Protein 2CYE (pdb70)

B-factor: mean 17.32, std 10.11, range [1.35, 70.98]

Secondary structure (DSSP, 8-state):
---SEEEEEEPPGGGB-TTSBB-HHHHHH--HHHHHHHTT--GGGGGGEEE---EEE-S--BTT-EEEEEE----B-SSEE--EEEEETTEEEEEE---EEEEETTEE-PPPHHHHHHHHHHHT--/---SEEEEE---GGGB-TTSBB-HHHHHH--HHHHHHHT---GGGGGGEEE---EEE-S--BTT--EEEEE----B-SSEE--EEEEETTEEEEEE---EEEEETTEE-PPPHHHHHHHHHHH---/---SEEEEEE--GGGB-TTSBB-HHHHHH--HHHHHHHHHH-S-TTTGGGEEE---EEE-S--BTT-EEEEEE----B-SSEE--EEEEETTEEEEEE---EEEEETTEE-PPPHHHHHHHHHHHTS--/--SEEEEEPPPGGGB-TTSBB-HHHHHH--HHHHHHHTTTSS-GGGGGGEEE---EEE-S--BTT--EEEEE----B-SSEE--EEEEETTEEEEEE---EEEEETTEE-PPPHHHHHHH--

Organism: Thermus thermophilus (strain ATCC 27634 / DSM 579 / HB8) (NCBI:txid300852)

Nearest PDB structures (foldseek):
  2cye-assembly3_C  TM=1.001E+00  e=1.807E-23  Thermus thermophilus HB8
  2cye-assembly3_B  TM=9.986E-01  e=3.226E-23  Thermus thermophilus HB8
  2eis-assembly1_A  TM=8.090E-01  e=5.909E-07  Thermus thermophilus HB8
  3bjk-assembly1_F  TM=7.111E-01  e=1.583E-06  Haemophilus influenzae Rd KW20
  3bjk-assembly1_D  TM=7.329E-01  e=5.347E-06  Haemophilus influenzae Rd KW20

Radius of gyration: 23.09 Å; Cα contacts (8 Å, |Δi|>4): 1111; chains: 4; bounding box: 57×59×60 Å

CATH classification: 3.10.129.10

Sequence (503 aa):
EGFPVRVRVDVRFRDLDPLGHVNNAVFLSYELARIRYFQRIDWLEEGHFVVAREVDYLRPILLGDEVFVGVRTVGLGRSSLREHLVTANGESAAKGLGVLVWLEGGRPAPLPEAIRERIRALEGRPEGFPVRVRVDVRFRDLDPLGHVNNAVFLSYELARIRYFQRIDWLEEGHFVVAREVDYLRPILLGDEVFVGVRTVGLGRSSLREHLVTANGESAAKGLGVLVWLEGGRPAPLPEAIRERIRALEGRPEGFPVRVRVDVRFRDLDPLGHVNNAVFLSYELARIRYFQRISPDWLEEGHFVVAREVDYLRPILLGDEVFVGVRTVGLGRSSLREHLVTANGESAAKGLGVLVWLEGGRPAPLPEAIRERIRALEGRPLGFPVRVRVDVRFRDLDPLGHVNNAVFLSYELARIRYFQRISPDWLEEGHFVVAREVDYLRPILLGDEVFVGVRTVGLGRSSLREHLVTANGESAAKGLGVLVWLEGGRPAPLPEAIRERIRA

Solvent-accessible surface area: 21229 Å² total

Foldseek 3Di:
DLFLWKDWDADDPVQDDVVFFGDPVVVVVNVVRQLVVLVQLVSVCVVQKDWPDDKDFAATHGHPWTKMKGDAWDDADFQKTWWMFIATNNHTGMIDIIIIGHDDPRHGGGDDVSSVVSRCVSSVHD/DQFLWKDKDADDPVQDDVVFFGDPVVVVVNVVRQLVVCVLDVSVCVVQKDWPFDKDFDATAGHPWTKMKGDAWDDADFQKTWWMFIATNRHTGMIDITIIGHDDPNHGGGDDPVRVVSRCVSNVDD/DQFLWKDKDADDPVQDDVVFFGDPVVVVVNCPRQLVVLVQQDPVSVCVVQKDWPFDKDFDATAGHVWTKMKGDAWDAFDFQWTWWIFIATNRHTGMIDMIIIGHDDPRDGGGDDPSSVVSRCVSNVDDD/DFPWKDWDADDPVQDDVVFFGDPVVVVVLLVRQLVVLVQQAPDSVCVRQKDWPFDKDFAATAGHPWTKMKGDAWDDDDFQKTWWIFIATNRHTGMIDITIIGHDDPRHGHGDDPRSVVRSPD

InterPro domains:
  IPR029069 HotDog domain superfamily [SSF54637] (1-129)
  IPR050563 4-hydroxybenzoyl-CoA thioesterase [PTHR31793] (7-126)

Structure (mmCIF, N/CA/C/O backbone):
data_2CYE
#
_entry.id   2CYE
#
_cell.length_a   89.530
_cell.length_b   55.817
_cell.length_c   110.147
_cell.angle_alpha   90.00
_cell.angle_beta   102.42
_cell.angle_gamma   90.00
#
_symmetry.space_group_name_H-M   'C 1 2 1'
#
loop_
_entity.id
_entity.type
_entity.pdbx_description
1 polymer 'Putative thioesterase'
2 non-polymer 'ZINC ION'
3 non-polymer 'COENZYME A'
4 water water
#
loop_
_atom_site.group_PDB
_atom_site.id
_atom_site.type_symbol
_atom_site.label_atom_id
_atom_site.label_alt_id
_atom_site.label_comp_id
_atom_site.label_asym_id
_atom_site.label_entity_id
_atom_site.label_seq_id
_atom_site.pdbx_PDB_ins_code
_atom_site.Cartn_x
_atom_site.Cartn_y
_atom_site.Cartn_z
_atom_site.occupancy
_atom_site.B_iso_or_equiv
_atom_site.auth_seq_id
_atom_site.auth_comp_id
_atom_site.auth_asym_id
_atom_site.auth_atom_id
_atom_site.pdbx_PDB_model_num
ATOM 9 N N . GLU A 1 2 ? 35.749 30.552 48.521 1.00 16.04 2 GLU A N 1
ATOM 10 C CA . GLU A 1 2 ? 35.526 29.681 49.675 1.00 20.06 2 GLU A CA 1
ATOM 11 C C . GLU A 1 2 ? 34.057 29.496 50.023 1.00 10.27 2 GLU A C 1
ATOM 12 O O . GLU A 1 2 ? 33.287 30.456 50.037 1.00 12.70 2 GLU A O 1
ATOM 18 N N . GLY A 1 3 ? 33.685 28.245 50.286 1.00 19.07 3 GLY A N 1
ATOM 19 C CA . GLY A 1 3 ? 32.314 27.924 50.644 1.00 16.40 3 GLY A CA 1
ATOM 20 C C . GLY A 1 3 ? 31.399 27.633 49.470 1.00 16.20 3 GLY A C 1
ATOM 21 O O . GLY A 1 3 ? 30.261 27.202 49.668 1.00 19.10 3 GLY A O 1
ATOM 22 N N . PHE A 1 4 ? 31.893 27.868 48.254 1.00 12.78 4 PHE A N 1
ATOM 23 C CA . PHE A 1 4 ? 31.123 27.647 47.034 1.00 11.96 4 PHE A CA 1
ATOM 24 C C . PHE A 1 4 ? 31.834 26.660 46.116 1.00 15.23 4 PHE A C 1
ATOM 25 O O . PHE A 1 4 ? 32.986 26.873 45.728 1.00 18.64 4 PHE A O 1
ATOM 33 N N . PRO A 1 5 ? 31.150 25.566 45.750 1.00 16.02 5 PRO A N 1
ATOM 34 C CA . PRO A 1 5 ? 31.739 24.544 44.879 1.00 15.01 5 PRO A CA 1
ATOM 35 C C . PRO A 1 5 ? 31.948 24.956 43.428 1.00 16.31 5 PRO A C 1
ATOM 36 O O . PRO A 1 5 ? 32.810 24.407 42.741 1.00 12.67 5 PRO A O 1
ATOM 40 N N . VAL A 1 6 ? 31.165 25.924 42.966 1.00 11.93 6 VAL A N 1
ATOM 41 C CA . VAL A 1 6 ? 31.274 26.407 41.591 1.00 15.87 6 VAL A CA 1
ATOM 42 C C . VAL A 1 6 ? 31.339 27.929 41.573 1.00 13.69 6 VAL A C 1
ATOM 43 O O . VAL A 1 6 ? 30.573 28.586 42.279 1.00 11.69 6 VAL A O 1
ATOM 47 N N . ARG A 1 7 ? 32.247 28.478 40.766 1.00 13.15 7 ARG A N 1
ATOM 48 C CA . ARG A 1 7 ? 32.377 29.926 40.638 1.00 15.16 7 ARG A CA 1
ATOM 49 C C . ARG A 1 7 ? 32.785 30.298 39.211 1.00 15.46 7 ARG A C 1
ATOM 50 O O . ARG A 1 7 ? 33.549 29.579 38.558 1.00 16.10 7 ARG A O 1
ATOM 58 N N . VAL A 1 8 ? 32.263 31.412 38.713 1.00 14.39 8 VAL A N 1
ATOM 59 C CA . VAL A 1 8 ? 32.600 31.842 37.362 1.00 11.73 8 VAL A CA 1
ATOM 60 C C . VAL A 1 8 ? 32.982 33.312 37.316 1.00 13.90 8 VAL A C 1
ATOM 61 O O . VAL A 1 8 ? 32.651 34.083 38.219 1.00 12.39 8 VAL A O 1
ATOM 65 N N . ARG A 1 9 ? 33.706 33.690 36.270 1.00 10.90 9 ARG A N 1
ATOM 66 C CA . ARG A 1 9 ? 34.090 35.083 36.099 1.00 14.35 9 ARG A CA 1
ATOM 67 C C . ARG A 1 9 ? 33.126 35.724 35.107 1.00 16.51 9 ARG A C 1
ATOM 68 O O . ARG A 1 9 ? 32.619 35.069 34.195 1.00 15.04 9 ARG A O 1
ATOM 76 N N . VAL A 1 10 ? 32.862 37.005 35.297 1.00 14.01 10 VAL A N 1
ATOM 77 C CA . VAL A 1 10 ? 31.987 37.727 34.393 1.00 15.10 10 VAL A CA 1
ATOM 78 C C . VAL A 1 10 ? 32.635 39.074 34.111 1.00 9.65 10 VAL A C 1
ATOM 79 O O . VAL A 1 10 ? 33.231 39.694 34.997 1.00 16.83 10 VAL A O 1
ATOM 83 N N . ASP A 1 11 ? 32.556 39.501 32.862 1.00 11.78 11 ASP A N 1
ATOM 84 C CA . ASP A 1 11 ? 33.122 40.783 32.473 1.00 13.22 11 ASP A CA 1
ATOM 85 C C . ASP A 1 11 ? 31.976 41.780 32.381 1.00 18.22 11 ASP A C 1
ATOM 86 O O . ASP A 1 11 ? 30.986 41.527 31.698 1.00 16.97 11 ASP A O 1
ATOM 91 N N . VAL A 1 12 ? 32.099 42.906 33.082 1.00 12.17 12 VAL A N 1
ATOM 92 C CA . VAL A 1 12 ? 31.043 43.914 33.073 1.00 15.37 12 VAL A CA 1
ATOM 93 C C . VAL A 1 12 ? 30.976 44.588 31.704 1.00 14.36 12 VAL A C 1
ATOM 94 O O . VAL A 1 12 ? 31.987 45.077 31.204 1.00 11.45 12 VAL A O 1
ATOM 98 N N . ARG A 1 13 ? 29.787 44.626 31.106 1.00 5.41 13 ARG A N 1
ATOM 99 C CA . ARG A 1 13 ? 29.627 45.240 29.790 1.00 4.48 13 ARG A CA 1
ATOM 100 C C . ARG A 1 13 ? 29.009 46.626 29.917 1.00 9.43 13 ARG A C 1
ATOM 101 O O . ARG A 1 13 ? 28.287 46.912 30.873 1.00 7.84 13 ARG A O 1
ATOM 109 N N . PHE A 1 14 ? 29.302 47.492 28.958 1.00 7.25 14 PHE A N 1
ATOM 110 C CA . PHE A 1 14 ? 28.720 48.826 28.967 1.00 9.42 14 PHE A CA 1
ATOM 111 C C . PHE A 1 14 ? 27.204 48.628 28.953 1.00 7.58 14 PHE A C 1
ATOM 112 O O . PHE A 1 14 ? 26.458 49.357 29.604 1.00 11.01 14 PHE A O 1
ATOM 120 N N . ARG A 1 15 ? 26.764 47.620 28.199 1.00 7.03 15 ARG A N 1
ATOM 121 C CA . ARG A 1 15 ? 25.334 47.326 28.050 1.00 7.54 15 ARG A CA 1
ATOM 122 C C . ARG A 1 15 ? 24.659 46.940 29.358 1.00 6.84 15 ARG A C 1
ATOM 123 O O . ARG A 1 15 ? 23.438 47.031 29.475 1.00 8.68 15 ARG A O 1
ATOM 131 N N . ASP A 1 16 ? 25.446 46.505 30.338 1.00 6.48 16 ASP A N 1
ATOM 132 C CA . ASP A 1 16 ? 24.889 46.109 31.629 1.00 9.71 16 ASP A CA 1
ATOM 133 C C . ASP A 1 16 ? 24.516 47.297 32.509 1.00 13.64 16 ASP A C 1
ATOM 134 O O . ASP A 1 16 ? 23.774 47.144 33.471 1.00 7.03 16 ASP A O 1
ATOM 139 N N . LEU A 1 17 ? 25.018 48.475 32.168 1.00 9.74 17 LEU A N 1
ATOM 140 C CA . LEU A 1 17 ? 24.836 49.657 33.015 1.00 7.39 17 LEU A CA 1
ATOM 141 C C . LEU A 1 17 ? 23.600 50.536 32.973 1.00 10.88 17 LEU A C 1
ATOM 142 O O . LEU A 1 17 ? 23.017 50.773 31.922 1.00 6.46 17 LEU A O 1
ATOM 147 N N . ASP A 1 18 ? 23.230 51.034 34.154 1.00 5.99 18 ASP A N 1
ATOM 148 C CA . ASP A 1 18 ? 22.127 51.974 34.291 1.00 7.19 18 ASP A CA 1
ATOM 149 C C . ASP A 1 18 ? 22.798 53.292 33.895 1.00 7.44 18 ASP A C 1
ATOM 150 O O . ASP A 1 18 ? 24.024 53.360 33.830 1.00 7.61 18 ASP A O 1
ATOM 155 N N . PRO A 1 19 ? 22.013 54.343 33.606 1.00 6.58 19 PRO A N 1
ATOM 156 C CA . PRO A 1 19 ? 22.581 55.643 33.219 1.00 10.60 19 PRO A CA 1
ATOM 157 C C . PRO A 1 19 ? 23.656 56.215 34.170 1.00 13.70 19 PRO A C 1
ATOM 158 O O . PRO A 1 19 ? 24.598 56.875 33.724 1.00 11.22 19 PRO A O 1
ATOM 162 N N . LEU A 1 20 ? 23.528 55.969 35.474 1.00 7.22 20 LEU A N 1
ATOM 163 C CA . LEU A 1 20 ? 24.511 56.503 36.414 1.00 10.73 20 LEU A CA 1
ATOM 164 C C . LEU A 1 20 ? 25.854 55.770 36.397 1.00 12.41 20 LEU A C 1
ATOM 165 O O . LEU A 1 20 ? 26.786 56.148 37.113 1.00 12.46 20 LEU A O 1
ATOM 170 N N . GLY A 1 21 ? 25.949 54.712 35.593 1.00 7.26 21 GLY A N 1
ATOM 171 C CA . GLY A 1 21 ? 27.206 53.991 35.482 1.00 10.33 21 GLY A CA 1
ATOM 172 C C . GLY A 1 21 ? 27.465 52.793 36.382 1.00 12.73 21 GLY A C 1
ATOM 173 O O . GLY A 1 21 ? 28.620 52.455 36.645 1.00 12.40 21 GLY A O 1
ATOM 174 N N . HIS A 1 22 ? 26.406 52.164 36.873 1.00 6.06 22 HIS A N 1
ATOM 175 C CA . HIS A 1 22 ? 26.546 50.972 37.704 1.00 9.47 22 HIS A CA 1
ATOM 176 C C . HIS A 1 22 ? 25.651 49.888 37.089 1.00 10.53 22 HIS A C 1
ATOM 177 O O . HIS A 1 22 ? 24.713 50.197 36.347 1.00 5.91 22 HIS A O 1
ATOM 184 N N . VAL A 1 23 ? 25.934 48.627 37.394 1.00 4.92 23 VAL A N 1
ATOM 185 C CA . VAL A 1 23 ? 25.171 47.521 36.822 1.00 7.26 23 VAL A CA 1
ATOM 186 C C . VAL A 1 23 ? 23.692 47.518 37.198 1.00 8.27 23 VAL A C 1
ATOM 187 O O . VAL A 1 23 ? 23.331 47.716 38.359 1.00 6.66 23 VAL A O 1
ATOM 191 N N . ASN A 1 24 ? 22.848 47.292 36.191 1.00 6.62 24 ASN A N 1
ATOM 192 C CA . ASN A 1 24 ? 21.399 47.262 36.356 1.00 9.57 24 ASN A CA 1
ATOM 193 C C . ASN A 1 24 ? 20.949 46.074 37.222 1.00 5.69 24 ASN A C 1
ATOM 194 O O . ASN A 1 24 ? 21.493 44.980 37.112 1.00 6.74 24 ASN A O 1
ATOM 199 N N . ASN A 1 25 ? 19.939 46.298 38.057 1.00 4.54 25 ASN A N 1
ATOM 200 C CA . ASN A 1 25 ? 19.438 45.268 38.968 1.00 7.94 25 ASN A CA 1
ATOM 201 C C . ASN A 1 25 ? 19.107 43.908 38.349 1.00 10.06 25 ASN A C 1
ATOM 202 O O . ASN A 1 25 ? 19.364 42.870 38.955 1.00 3.16 25 ASN A O 1
ATOM 207 N N . ALA A 1 26 ? 18.542 43.899 37.147 1.00 5.91 26 ALA A N 1
ATOM 208 C CA . ALA A 1 26 ? 18.180 42.629 36.520 1.00 8.72 26 ALA A CA 1
ATOM 209 C C . ALA A 1 26 ? 19.407 41.884 36.005 1.00 5.30 26 ALA A C 1
ATOM 210 O O . ALA A 1 26 ? 19.460 40.649 36.025 1.00 4.04 26 ALA A O 1
ATOM 212 N N . VAL A 1 27 ? 20.404 42.636 35.556 1.00 3.18 27 VAL A N 1
ATOM 213 C CA . VAL A 1 27 ? 21.600 42.010 35.027 1.00 5.90 27 VAL A CA 1
ATOM 214 C C . VAL A 1 27 ? 22.316 41.184 36.101 1.00 8.91 27 VAL A C 1
ATOM 215 O O . VAL A 1 27 ? 22.999 40.222 35.777 1.00 4.55 27 VAL A O 1
ATOM 219 N N . PHE A 1 28 ? 22.172 41.561 37.372 1.00 7.67 28 PHE A N 1
ATOM 220 C CA . PHE A 1 28 ? 22.790 40.784 38.448 1.00 8.02 28 PHE A CA 1
ATOM 221 C C . PHE A 1 28 ? 22.282 39.340 38.408 1.00 9.59 28 PHE A C 1
ATOM 222 O O . PHE A 1 28 ? 23.029 38.397 38.688 1.00 10.16 28 PHE A O 1
ATOM 230 N N . LEU A 1 29 ? 21.001 39.166 38.088 1.00 4.34 29 LEU A N 1
ATOM 231 C CA . LEU A 1 29 ? 20.431 37.816 38.029 1.00 6.57 29 LEU A CA 1
ATOM 232 C C . LEU A 1 29 ? 21.041 37.013 36.879 1.00 5.63 29 LEU A C 1
ATOM 233 O O . LEU A 1 29 ? 21.136 35.783 36.948 1.00 11.16 29 LEU A O 1
ATOM 238 N N . SER A 1 30 ? 21.458 37.706 35.825 1.00 6.87 30 SER A N 1
ATOM 239 C CA . SER A 1 30 ? 22.084 37.039 34.691 1.00 7.78 30 SER A CA 1
ATOM 240 C C . SER A 1 30 ? 23.507 36.611 35.074 1.00 7.36 30 SER A C 1
ATOM 241 O O . SER A 1 30 ? 24.011 35.595 34.583 1.00 9.13 30 SER A O 1
ATOM 244 N N . TYR A 1 31 ? 24.152 37.378 35.951 1.00 10.14 31 TYR A N 1
ATOM 245 C CA . TYR A 1 31 ? 25.489 37.018 36.429 1.00 10.44 31 TYR A CA 1
ATOM 246 C C . TYR A 1 31 ? 25.324 35.763 37.288 1.00 14.33 31 TYR A C 1
ATOM 247 O O . TYR A 1 31 ? 26.090 34.806 37.176 1.00 6.48 31 TYR A O 1
ATOM 264 N N . GLU A 1 33 ? 22.983 33.609 37.179 1.00 9.97 33 GLU A N 1
ATOM 265 C CA . GLU A 1 33 ? 22.578 32.516 36.310 1.00 7.75 33 GLU A CA 1
ATOM 266 C C . GLU A 1 33 ? 23.757 31.794 35.660 1.00 13.51 33 GLU A C 1
ATOM 267 O O . GLU A 1 33 ? 23.743 30.566 35.533 1.00 10.32 33 GLU A O 1
ATOM 273 N N . LEU A 1 34 ? 24.783 32.537 35.249 1.00 8.24 34 LEU A N 1
ATOM 274 C CA . LEU A 1 34 ? 25.915 31.890 34.602 1.00 12.78 34 LEU A CA 1
ATOM 275 C C . LEU A 1 34 ? 26.532 30.861 35.544 1.00 14.98 34 LEU A C 1
ATOM 276 O O . LEU A 1 34 ? 26.887 29.751 35.133 1.00 15.09 34 LEU A O 1
ATOM 281 N N . ALA A 1 35 ? 26.641 31.227 36.817 1.00 13.05 35 ALA A N 1
ATOM 282 C CA . ALA A 1 35 ? 27.198 30.326 37.816 1.00 12.63 35 ALA A CA 1
ATOM 283 C C . ALA A 1 35 ? 26.274 29.122 38.030 1.00 14.51 35 ALA A C 1
ATOM 284 O O . ALA A 1 35 ? 26.734 27.973 38.076 1.00 13.15 35 ALA A O 1
ATOM 286 N N . ARG A 1 36 ? 24.973 29.381 38.147 1.00 10.78 36 ARG A N 1
ATOM 287 C CA . ARG A 1 36 ? 24.009 28.306 38.357 1.00 11.30 36 ARG A CA 1
ATOM 288 C C . ARG A 1 36 ? 23.995 27.309 37.199 1.00 12.60 36 ARG A C 1
ATOM 289 O O . ARG A 1 36 ? 23.917 26.102 37.415 1.00 10.72 36 ARG A O 1
ATOM 297 N N . ILE A 1 37 ? 24.058 27.803 35.967 1.00 14.11 37 ILE A N 1
ATOM 298 C CA . ILE A 1 37 ? 24.052 26.912 34.809 1.00 10.95 37 ILE A CA 1
ATOM 299 C C . ILE A 1 37 ? 25.299 26.028 34.801 1.00 15.42 37 ILE A C 1
ATOM 300 O O . ILE A 1 37 ? 25.234 24.849 34.453 1.00 15.49 37 ILE A O 1
ATOM 305 N N . ARG A 1 38 ? 26.431 26.594 35.199 1.00 14.23 38 ARG A N 1
ATOM 306 C CA . ARG A 1 38 ? 27.678 25.839 35.252 1.00 17.34 38 ARG A CA 1
ATOM 307 C C . ARG A 1 38 ? 27.561 24.753 36.321 1.00 21.93 38 ARG A C 1
ATOM 308 O O . ARG A 1 38 ? 28.126 23.664 36.187 1.00 19.88 38 ARG A O 1
ATOM 316 N N . TYR A 1 39 ? 26.821 25.060 37.383 1.00 15.74 39 TYR A N 1
ATOM 317 C CA . TYR A 1 39 ? 26.592 24.122 38.479 1.00 18.82 39 TYR A CA 1
ATOM 318 C C . TYR A 1 39 ? 25.647 23.028 37.976 1.00 20.43 39 TYR A C 1
ATOM 319 O O . TYR A 1 39 ? 25.834 21.850 38.285 1.00 25.67 39 TYR A O 1
ATOM 328 N N . PHE A 1 40 ? 24.637 23.413 37.200 1.00 13.45 40 PHE A N 1
ATOM 329 C CA . PHE A 1 40 ? 23.701 22.429 36.663 1.00 16.28 40 PHE A CA 1
ATOM 330 C C . PHE A 1 40 ? 24.396 21.487 35.676 1.00 20.16 40 PHE A C 1
ATOM 331 O O . PHE A 1 40 ? 24.035 20.312 35.567 1.00 20.00 40 PHE A O 1
ATOM 339 N N . GLN A 1 41 ? 25.391 22.002 34.960 1.00 17.88 41 GLN A N 1
ATOM 340 C CA . GLN A 1 41 ? 26.129 21.191 33.996 1.00 20.37 41 GLN A CA 1
ATOM 341 C C . GLN A 1 41 ? 26.872 20.044 34.676 1.00 25.98 41 GLN A C 1
ATOM 342 O O . GLN A 1 41 ? 27.379 19.141 34.015 1.00 26.51 41 GLN A O 1
ATOM 348 N N . ARG A 1 42 ? 26.927 20.075 35.999 1.00 25.27 42 ARG A N 1
ATOM 349 C CA . ARG A 1 42 ? 27.612 19.029 36.740 1.00 30.12 42 ARG A CA 1
ATOM 350 C C . ARG A 1 42 ? 26.643 18.048 37.389 1.00 31.14 42 ARG A C 1
ATOM 351 O O . ARG A 1 42 ? 27.021 16.925 37.718 1.00 31.79 42 ARG A O 1
ATOM 359 N N . ILE A 1 43 ? 25.386 18.450 37.550 1.00 33.50 43 ILE A N 1
ATOM 360 C CA . ILE A 1 43 ? 24.412 17.560 38.175 1.00 35.38 43 ILE A CA 1
ATOM 361 C C . ILE A 1 43 ? 23.286 17.129 37.236 1.00 38.65 43 ILE A C 1
ATOM 362 O O . ILE A 1 43 ? 23.504 16.355 36.304 1.00 17.32 43 ILE A O 1
ATOM 367 N N . ASP A 1 46 ? 21.400 18.206 30.068 1.00 20.72 46 ASP A N 1
ATOM 368 C CA . ASP A 1 46 ? 20.355 19.096 29.486 1.00 21.02 46 ASP A CA 1
ATOM 369 C C . ASP A 1 46 ? 20.440 20.500 30.087 1.00 16.61 46 ASP A C 1
ATOM 370 O O . ASP A 1 46 ? 19.453 21.039 30.583 1.00 17.58 46 ASP A O 1
ATOM 375 N N . TRP A 1 47 ? 21.624 21.094 30.041 1.00 14.64 47 TRP A N 1
ATOM 376 C CA . TRP A 1 47 ? 21.788 22.427 30.597 1.00 16.97 47 TRP A CA 1
ATOM 377 C C . TRP A 1 47 ? 21.042 23.507 29.803 1.00 15.08 47 TRP A C 1
ATOM 378 O O . TRP A 1 47 ? 20.725 24.569 30.348 1.00 17.97 47 TRP A O 1
ATOM 389 N N . LEU A 1 48 ? 20.750 23.241 28.530 1.00 15.42 48 LEU A N 1
ATOM 390 C CA . LEU A 1 48 ? 20.022 24.215 27.714 1.00 15.38 48 LEU A CA 1
ATOM 391 C C . LEU A 1 48 ? 18.594 24.297 28.222 1.00 18.12 48 LEU A C 1
ATOM 392 O O . LEU A 1 48 ? 17.937 25.335 28.097 1.00 16.68 48 LEU A O 1
ATOM 397 N N . GLU A 1 49 ? 18.115 23.190 28.785 1.00 11.83 49 GLU A N 1
ATOM 398 C CA . GLU A 1 49 ? 16.771 23.138 29.343 1.00 18.47 49 GLU A CA 1
ATOM 399 C C . GLU A 1 49 ? 16.873 23.533 30.819 1.00 16.66 49 GLU A C 1
ATOM 400 O O . GLU A 1 49 ? 15.953 23.282 31.609 1.00 15.41 49 GLU A O 1
ATOM 406 N N . GLU A 1 50 ? 18.005 24.124 31.188 1.00 13.29 50 GLU A N 1
ATOM 407 C CA . GLU A 1 50 ? 18.244 24.538 32.572 1.00 14.14 50 GLU A CA 1
ATOM 408 C C . GLU A 1 50 ? 18.081 23.339 33.510 1.00 14.92 50 GLU A C 1
ATOM 409 O O . GLU A 1 50 ? 17.555 23.472 34.616 1.00 14.71 50 GLU A O 1
ATOM 415 N N . GLY A 1 51 ? 18.532 22.171 33.054 1.00 15.18 51 GLY A N 1
ATOM 416 C CA . GLY A 1 51 ? 18.440 20.960 33.858 1.00 18.70 51 GLY A CA 1
ATOM 417 C C . GLY A 1 51 ? 17.026 20.530 34.213 1.00 14.96 51 GLY A C 1
ATOM 418 O O . GLY A 1 51 ? 16.827 19.707 35.106 1.00 22.75 51 GLY A O 1
ATOM 419 N N . HIS A 1 52 ? 16.050 21.080 33.500 1.00 15.04 52 HIS A N 1
ATOM 420 C CA . HIS A 1 52 ? 14.634 20.802 33.709 1.00 15.24 52 HIS A CA 1
ATOM 421 C C . HIS A 1 52 ? 14.105 21.533 34.929 1.00 17.27 52 HIS A C 1
ATOM 422 O O . HIS A 1 52 ? 13.008 21.251 35.417 1.00 15.52 52 HIS A O 1
ATOM 429 N N . PHE A 1 53 ? 14.902 22.479 35.412 1.00 9.05 53 PHE A N 1
ATOM 430 C CA . PHE A 1 53 ? 14.523 23.301 36.549 1.00 6.55 53 PHE A CA 1
ATOM 431 C C . PHE A 1 53 ? 13.987 24.637 36.050 1.00 12.35 53 PHE A C 1
ATOM 432 O O . PHE A 1 53 ? 14.433 25.149 35.019 1.00 11.45 53 PHE A O 1
ATOM 440 N N . VAL A 1 54 ? 13.027 25.200 36.771 1.00 12.08 54 VAL A N 1
ATOM 441 C CA . VAL A 1 54 ? 12.537 26.531 36.430 1.00 5.40 54 VAL A CA 1
ATOM 442 C C . VAL A 1 54 ? 12.709 27.364 37.709 1.00 9.28 54 VAL A C 1
ATOM 443 O O . VAL A 1 54 ? 12.669 26.827 38.830 1.00 5.45 54 VAL A O 1
ATOM 447 N N . VAL A 1 55 ? 12.953 28.659 37.542 1.00 5.55 55 VAL A N 1
ATOM 448 C CA . VAL A 1 55 ? 13.128 29.561 38.677 1.00 8.49 55 VAL A CA 1
ATOM 449 C C . VAL A 1 55 ? 11.756 29.947 39.224 1.00 12.90 55 VAL A C 1
ATOM 450 O O . VAL A 1 55 ? 10.959 30.565 38.516 1.00 12.26 55 VAL A O 1
ATOM 454 N N . ALA A 1 56 ? 11.488 29.585 40.479 1.00 11.37 56 ALA A N 1
ATOM 455 C CA . ALA A 1 56 ? 10.196 29.882 41.111 1.00 7.32 56 ALA A CA 1
ATOM 456 C C . ALA A 1 56 ? 10.251 31.163 41.942 1.00 7.01 56 ALA A C 1
ATOM 457 O O . ALA A 1 56 ? 9.249 31.853 42.119 1.00 8.35 56 ALA A O 1
ATOM 459 N N . ARG A 1 57 ? 11.428 31.462 42.468 1.00 8.48 57 ARG A N 1
ATOM 460 C CA . ARG A 1 57 ? 11.604 32.659 43.272 1.00 12.82 57 ARG A CA 1
ATOM 461 C C . ARG A 1 57 ? 13.072 33.039 43.348 1.00 12.92 57 ARG A C 1
ATOM 462 O O . ARG A 1 57 ? 13.957 32.182 43.387 1.00 13.58 57 ARG A O 1
ATOM 478 N N . GLU A 1 59 ? 15.446 35.969 45.488 1.00 13.69 59 GLU A N 1
ATOM 479 C CA . GLU A 1 59 ? 15.532 37.008 46.511 1.00 12.03 59 GLU A CA 1
ATOM 480 C C . GLU A 1 59 ? 16.932 37.567 46.387 1.00 9.54 59 GLU A C 1
ATOM 481 O O . GLU A 1 59 ? 17.911 36.865 46.636 1.00 13.20 59 GLU A O 1
ATOM 487 N N . VAL A 1 60 ? 17.039 38.829 46.003 1.00 7.31 60 VAL A N 1
ATOM 488 C CA . VAL A 1 60 ? 18.359 39.406 45.830 1.00 7.13 60 VAL A CA 1
ATOM 489 C C . VAL A 1 60 ? 18.583 40.663 46.646 1.00 9.87 60 VAL A C 1
ATOM 490 O O . VAL A 1 60 ? 17.770 41.580 46.614 1.00 7.94 60 VAL A O 1
ATOM 494 N N . ASP A 1 61 ? 19.693 40.672 47.382 1.00 5.84 61 ASP A N 1
ATOM 495 C CA . ASP A 1 61 ? 20.113 41.822 48.174 1.00 12.64 61 ASP A CA 1
ATOM 496 C C . ASP A 1 61 ? 21.289 42.436 47.413 1.00 12.02 61 ASP A C 1
ATOM 497 O O . ASP A 1 61 ? 22.301 41.767 47.163 1.00 10.87 61 ASP A O 1
ATOM 502 N N . TYR A 1 62 ? 21.136 43.701 47.036 1.00 10.01 62 TYR A N 1
ATOM 503 C CA . TYR A 1 62 ? 22.167 44.445 46.315 1.00 7.89 62 TYR A CA 1
ATOM 504 C C . TYR A 1 62 ? 22.950 45.200 47.384 1.00 6.70 62 TYR A C 1
ATOM 505 O O . TYR A 1 62 ? 22.466 46.177 47.957 1.00 9.40 62 TYR A O 1
ATOM 514 N N . LEU A 1 63 ? 24.160 44.717 47.654 1.00 10.57 63 LEU A N 1
ATOM 515 C CA . LEU A 1 63 ? 25.015 45.257 48.705 1.00 9.91 63 LEU A CA 1
ATOM 516 C C . LEU A 1 63 ? 25.942 46.399 48.308 1.00 12.06 63 LEU A C 1
ATOM 517 O O . LEU A 1 63 ? 26.123 47.342 49.076 1.00 9.54 63 LEU A O 1
ATOM 522 N N . ARG A 1 64 ? 26.534 46.304 47.124 1.00 9.94 64 ARG A N 1
ATOM 523 C CA . ARG A 1 64 ? 27.454 47.325 46.629 1.00 13.90 64 ARG A CA 1
ATOM 524 C C . ARG A 1 64 ? 27.272 47.432 45.127 1.00 12.66 64 ARG A C 1
ATOM 525 O O . ARG A 1 64 ? 27.081 46.429 44.449 1.00 9.08 64 ARG A O 1
ATOM 533 N N . PRO A 1 65 ? 27.340 48.651 44.583 1.00 9.55 65 PRO A N 1
ATOM 534 C CA . PRO A 1 65 ? 27.172 48.819 43.136 1.00 11.19 65 PRO A CA 1
ATOM 535 C C . PRO A 1 65 ? 28.348 48.225 42.370 1.00 10.93 65 PRO A C 1
ATOM 536 O O . PRO A 1 65 ? 29.482 48.238 42.854 1.00 10.22 65 PRO A O 1
ATOM 540 N N . ILE A 1 66 ? 28.081 47.709 41.176 1.00 4.87 66 ILE A N 1
ATOM 541 C CA . ILE A 1 66 ? 29.145 47.169 40.333 1.00 6.71 66 ILE A CA 1
ATOM 542 C C . ILE A 1 66 ? 29.398 48.171 39.220 1.00 12.96 66 ILE A C 1
ATOM 543 O O . ILE A 1 66 ? 28.466 48.604 38.527 1.00 9.44 66 ILE A O 1
ATOM 548 N N . LEU A 1 67 ? 30.665 48.528 39.055 1.00 8.10 67 LEU A N 1
ATOM 549 C CA . LEU A 1 67 ? 31.074 49.499 38.053 1.00 11.64 67 LEU A CA 1
ATOM 550 C C . LEU A 1 67 ? 31.792 48.845 36.883 1.00 6.33 67 LEU A C 1
ATOM 551 O O . LEU A 1 67 ? 32.269 47.715 36.985 1.00 7.42 67 LEU A O 1
ATOM 556 N N . LEU A 1 68 ? 31.866 49.563 35.768 1.00 12.36 68 LEU A N 1
ATOM 557 C CA . LEU A 1 68 ? 32.549 49.048 34.588 1.00 14.58 68 LEU A CA 1
ATOM 558 C C . LEU A 1 68 ? 34.003 48.837 34.983 1.00 12.89 68 LEU A C 1
ATOM 559 O O . LEU A 1 68 ? 34.578 49.663 35.682 1.00 15.04 68 LEU A O 1
ATOM 564 N N . GLY A 1 69 ? 34.591 47.729 34.554 1.00 10.85 69 GLY A N 1
ATOM 565 C CA . GLY A 1 69 ? 35.980 47.481 34.885 1.00 19.36 69 GLY A CA 1
ATOM 566 C C . GLY A 1 69 ? 36.213 46.696 36.163 1.00 17.11 69 GLY A C 1
ATOM 567 O O . GLY A 1 69 ? 37.340 46.284 36.434 1.00 16.35 69 GLY A O 1
ATOM 568 N N . ASP A 1 70 ? 35.165 46.491 36.957 1.00 12.92 70 ASP A N 1
ATOM 569 C CA . ASP A 1 70 ? 35.309 45.734 38.199 1.00 14.74 70 ASP A CA 1
ATOM 570 C C . ASP A 1 70 ? 35.613 44.280 37.896 1.00 12.01 70 ASP A C 1
ATOM 571 O O . ASP A 1 70 ? 35.173 43.746 36.869 1.00 15.52 70 ASP A O 1
ATOM 576 N N . GLU A 1 71 ? 36.377 43.644 38.780 1.00 12.94 71 GLU A N 1
ATOM 577 C CA . GLU A 1 71 ? 36.678 42.230 38.621 1.00 13.91 71 GLU A CA 1
ATOM 578 C C . GLU A 1 71 ? 35.548 41.537 39.364 1.00 14.72 71 GLU A C 1
ATOM 579 O O . GLU A 1 71 ? 35.431 41.647 40.590 1.00 13.53 71 GLU A O 1
ATOM 585 N N . VAL A 1 72 ? 34.721 40.830 38.606 1.00 11.73 72 VAL A N 1
ATOM 586 C CA . VAL A 1 72 ? 33.555 40.152 39.138 1.00 11.64 72 VAL A CA 1
ATOM 587 C C . VAL A 1 72 ? 33.628 38.618 39.096 1.00 10.77 72 VAL A C 1
ATOM 588 O O . VAL A 1 72 ? 33.972 38.024 38.071 1.00 9.55 72 VAL A O 1
ATOM 592 N N . PHE A 1 73 ? 33.296 37.995 40.224 1.00 13.96 73 PHE A N 1
ATOM 593 C CA . PHE A 1 73 ? 33.247 36.535 40.341 1.00 9.14 73 PHE A CA 1
ATOM 594 C C . PHE A 1 73 ? 31.890 36.188 40.937 1.00 10.25 73 PHE A C 1
ATOM 595 O O . PHE A 1 73 ? 31.339 36.955 41.727 1.00 13.46 73 PHE A O 1
ATOM 603 N N . VAL A 1 74 ? 31.354 35.036 40.556 1.00 8.81 74 VAL A N 1
ATOM 604 C CA . VAL A 1 74 ? 30.067 34.610 41.072 1.00 10.91 74 VAL A CA 1
ATOM 605 C C . VAL A 1 74 ? 30.135 33.168 41.519 1.00 8.38 74 VAL A C 1
ATOM 606 O O . VAL A 1 74 ? 30.498 32.289 40.744 1.00 7.51 74 VAL A O 1
ATOM 610 N N . GLY A 1 75 ? 29.776 32.932 42.773 1.00 10.03 75 GLY A N 1
ATOM 611 C CA . GLY A 1 75 ? 29.772 31.582 43.292 1.00 12.99 75 GLY A CA 1
ATOM 612 C C . GLY A 1 75 ? 28.342 31.133 43.496 1.00 14.06 75 GLY A C 1
ATOM 613 O O . GLY A 1 75 ? 27.435 31.961 43.632 1.00 13.70 75 GLY A O 1
ATOM 614 N N . VAL A 1 76 ? 28.125 29.822 43.499 1.00 13.15 76 VAL A N 1
ATOM 615 C CA . VAL A 1 76 ? 26.786 29.300 43.713 1.00 10.58 76 VAL A CA 1
ATOM 616 C C . VAL A 1 76 ? 26.860 27.964 44.455 1.00 11.31 76 VAL A C 1
ATOM 617 O O . VAL A 1 76 ? 27.788 27.174 44.235 1.00 9.82 76 VAL A O 1
ATOM 621 N N . ARG A 1 77 ? 25.901 27.741 45.355 1.00 9.15 77 ARG A N 1
ATOM 622 C CA . ARG A 1 77 ? 25.834 26.513 46.142 1.00 14.16 77 ARG A CA 1
ATOM 623 C C . ARG A 1 77 ? 24.391 26.174 46.503 1.00 13.26 77 ARG A C 1
ATOM 624 O O . ARG A 1 77 ? 23.510 27.046 46.507 1.00 10.87 77 ARG A O 1
ATOM 632 N N . THR A 1 78 ? 24.146 24.899 46.791 1.00 13.52 78 THR A N 1
ATOM 633 C CA . THR A 1 78 ? 22.812 24.457 47.185 1.00 13.36 78 THR A CA 1
ATOM 634 C C . THR A 1 78 ? 22.739 24.549 48.709 1.00 16.94 78 THR A C 1
ATOM 635 O O . THR A 1 78 ? 23.607 24.017 49.411 1.00 15.80 78 THR A O 1
ATOM 639 N N . VAL A 1 79 ? 21.721 25.230 49.225 1.00 12.95 79 VAL A N 1
ATOM 640 C CA . VAL A 1 79 ? 21.591 25.379 50.676 1.00 17.52 79 VAL A CA 1
ATOM 641 C C . VAL A 1 79 ? 20.366 24.662 51.235 1.00 19.32 79 VAL A C 1
ATOM 642 O O . VAL A 1 79 ? 20.142 24.629 52.451 1.00 21.70 79 VAL A O 1
ATOM 646 N N . GLY A 1 80 ? 19.575 24.085 50.339 1.00 14.55 80 GLY A N 1
ATOM 647 C CA . GLY A 1 80 ? 18.395 23.359 50.764 1.00 17.76 80 GLY A CA 1
ATOM 648 C C . GLY A 1 80 ? 17.944 22.387 49.689 1.00 18.57 80 GLY A C 1
ATOM 649 O O . GLY A 1 80 ? 18.020 22.683 48.495 1.00 16.00 80 GLY A O 1
ATOM 650 N N . LEU A 1 81 ? 17.480 21.219 50.107 1.00 16.52 81 LEU A N 1
ATOM 651 C CA . LEU A 1 81 ? 16.992 20.230 49.159 1.00 16.96 81 LEU A CA 1
ATOM 652 C C . LEU A 1 81 ? 15.580 19.847 49.605 1.00 14.02 81 LEU A C 1
ATOM 653 O O . LEU A 1 81 ? 15.402 19.252 50.662 1.00 12.20 81 LEU A O 1
ATOM 658 N N . GLY A 1 82 ? 14.577 20.200 48.806 1.00 9.71 82 GLY A N 1
ATOM 659 C CA . GLY A 1 82 ? 13.206 19.892 49.181 1.00 11.06 82 GLY A CA 1
ATOM 660 C C . GLY A 1 82 ? 12.651 18.661 48.492 1.00 13.40 82 GLY A C 1
ATOM 661 O O . GLY A 1 82 ? 13.348 17.660 48.343 1.00 14.36 82 GLY A O 1
ATOM 662 N N . ARG A 1 83 ? 11.388 18.720 48.084 1.00 13.40 83 ARG A N 1
ATOM 663 C CA . ARG A 1 83 ? 10.779 17.590 47.394 1.00 13.65 83 ARG A CA 1
ATOM 664 C C . ARG A 1 83 ? 11.001 17.789 45.893 1.00 13.01 83 ARG A C 1
ATOM 665 O O . ARG A 1 83 ? 11.764 17.049 45.275 1.00 15.67 83 ARG A O 1
ATOM 673 N N . SER A 1 84 ? 10.351 18.801 45.320 1.00 11.77 84 SER A N 1
ATOM 674 C CA . SER A 1 84 ? 10.517 19.112 43.899 1.00 9.89 84 SER A CA 1
ATOM 675 C C . SER A 1 84 ? 11.373 20.374 43.786 1.00 14.34 84 SER A C 1
ATOM 676 O O . SER A 1 84 ? 11.749 20.779 42.681 1.00 14.69 84 SER A O 1
ATOM 679 N N . SER A 1 85 ? 11.682 20.987 44.928 1.00 12.31 85 SER A N 1
ATOM 680 C CA . SER A 1 85 ? 12.473 22.216 44.932 1.00 14.51 85 SER A CA 1
ATOM 681 C C . SER A 1 85 ? 13.917 22.086 45.421 1.00 16.95 85 SER A C 1
ATOM 682 O O . SER A 1 85 ? 14.299 21.124 46.098 1.00 13.45 85 SER A O 1
ATOM 685 N N . LEU A 1 86 ? 14.700 23.096 45.067 1.00 12.26 86 LEU A N 1
ATOM 686 C CA . LEU A 1 86 ? 16.112 23.193 45.400 1.00 14.60 86 LEU A CA 1
ATOM 687 C C . LEU A 1 86 ? 16.348 24.657 45.771 1.00 14.42 86 LEU A C 1
ATOM 688 O O . LEU A 1 86 ? 15.908 25.551 45.051 1.00 13.85 86 LEU A O 1
ATOM 693 N N . ARG A 1 87 ? 17.018 24.905 46.891 1.00 12.16 87 ARG A N 1
ATOM 694 C CA . ARG A 1 87 ? 17.288 26.277 47.313 1.00 13.48 87 ARG A CA 1
ATOM 695 C C . ARG A 1 87 ? 18.777 26.572 47.126 1.00 16.94 87 ARG A C 1
ATOM 696 O O . ARG A 1 87 ? 19.630 25.923 47.735 1.00 16.29 87 ARG A O 1
ATOM 712 N N . GLU A 1 89 ? 22.079 29.449 46.865 1.00 11.41 89 GLU A N 1
ATOM 713 C CA . GLU A 1 89 ? 22.617 30.741 47.250 1.00 12.19 89 GLU A CA 1
ATOM 714 C C . GLU A 1 89 ? 23.659 31.114 46.212 1.00 10.66 89 GLU A C 1
ATOM 715 O O . GLU A 1 89 ? 24.495 30.288 45.843 1.00 13.44 89 GLU A O 1
ATOM 721 N N . HIS A 1 90 ? 23.590 32.349 45.721 1.00 7.47 90 HIS A N 1
ATOM 722 C CA . HIS A 1 90 ? 24.528 32.831 44.723 1.00 8.74 90 HIS A CA 1
ATOM 723 C C . HIS A 1 90 ? 25.205 34.068 45.307 1.00 12.14 90 HIS A C 1
ATOM 724 O O . HIS A 1 90 ? 24.528 34.931 45.855 1.00 8.97 90 HIS A O 1
ATOM 731 N N . LEU A 1 91 ? 26.528 34.156 45.197 1.00 9.18 91 LEU A N 1
ATOM 732 C CA . LEU A 1 91 ? 27.246 35.320 45.712 1.00 11.17 91 LEU A CA 1
ATOM 733 C C . LEU A 1 91 ? 28.050 35.996 44.612 1.00 7.94 91 LEU A C 1
ATOM 734 O O . LEU A 1 91 ? 28.910 35.376 43.982 1.00 8.12 91 LEU A O 1
ATOM 739 N N . VAL A 1 92 ? 27.740 37.263 44.362 1.00 7.99 92 VAL A N 1
ATOM 740 C CA . VAL A 1 92 ? 28.461 38.028 43.357 1.00 9.58 92 VAL A CA 1
ATOM 741 C C . VAL A 1 92 ? 29.416 38.954 44.102 1.00 9.91 92 VAL A C 1
ATOM 742 O O . VAL A 1 92 ? 29.005 39.681 45.007 1.00 12.05 92 VAL A O 1
ATOM 746 N N . THR A 1 93 ? 30.697 38.909 43.753 1.00 9.53 93 THR A N 1
ATOM 747 C CA . THR A 1 93 ? 31.656 39.787 44.402 1.00 9.46 93 THR A CA 1
ATOM 748 C C . THR A 1 93 ? 32.233 40.711 43.341 1.00 8.85 93 THR A C 1
ATOM 749 O O . THR A 1 93 ? 32.313 40.345 42.173 1.00 6.34 93 THR A O 1
ATOM 753 N N . ALA A 1 94 ? 32.604 41.917 43.754 1.00 7.70 94 ALA A N 1
ATOM 754 C CA . ALA A 1 94 ? 33.195 42.902 42.850 1.00 11.93 94 ALA A CA 1
ATOM 755 C C . ALA A 1 94 ? 34.467 43.369 43.531 1.00 13.13 94 ALA A C 1
ATOM 756 O O . ALA A 1 94 ? 34.417 43.921 44.631 1.00 14.69 94 ALA A O 1
ATOM 758 N N . ASN A 1 95 ? 35.602 43.143 42.882 1.00 11.29 95 ASN A N 1
ATOM 759 C CA . ASN A 1 95 ? 36.881 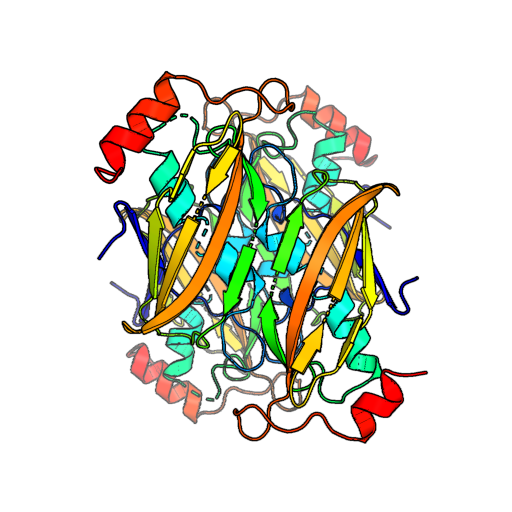43.516 43.453 1.00 16.15 95 ASN A CA 1
ATOM 760 C C . ASN A 1 95 ? 37.058 42.894 44.851 1.00 17.59 95 ASN A C 1
ATOM 761 O O . ASN A 1 95 ? 37.543 43.537 45.780 1.00 18.47 95 ASN A O 1
ATOM 766 N N . GLY A 1 96 ? 36.651 41.638 44.992 1.00 14.68 96 GLY A N 1
ATOM 767 C CA . GLY A 1 96 ? 36.804 40.953 46.265 1.00 16.96 96 GLY A CA 1
ATOM 768 C C . GLY A 1 96 ? 35.746 41.253 47.312 1.00 20.31 96 GLY A C 1
ATOM 769 O O . GLY A 1 96 ? 35.673 40.567 48.327 1.00 18.93 96 GLY A O 1
ATOM 770 N N . GLU A 1 97 ? 34.926 42.270 47.074 1.00 16.15 97 GLU A N 1
ATOM 771 C CA . GLU A 1 97 ? 33.874 42.640 48.020 1.00 19.17 97 GLU A CA 1
ATOM 772 C C . GLU A 1 97 ? 32.552 42.006 47.607 1.00 13.28 97 GLU A C 1
ATOM 773 O O . GLU A 1 97 ? 32.284 41.847 46.421 1.00 13.36 97 GLU A O 1
ATOM 779 N N . SER A 1 98 ? 31.729 41.648 48.585 1.00 16.22 98 SER A N 1
ATOM 780 C CA . SER A 1 98 ? 30.424 41.067 48.289 1.00 14.85 98 SER A CA 1
ATOM 781 C C . SER A 1 98 ? 29.603 42.190 47.672 1.00 13.55 98 SER A C 1
ATOM 782 O O . SER A 1 98 ? 29.542 43.290 48.217 1.00 12.31 98 SER A O 1
ATOM 785 N N . ALA A 1 99 ? 28.977 41.927 46.534 1.00 8.76 99 ALA A N 1
ATOM 786 C CA . ALA A 1 99 ? 28.197 42.960 45.872 1.00 11.62 99 ALA A CA 1
ATOM 787 C C . ALA A 1 99 ? 26.708 42.646 45.876 1.00 11.41 99 ALA A C 1
ATOM 788 O O . ALA A 1 99 ? 25.876 43.545 45.895 1.00 9.98 99 ALA A O 1
ATOM 790 N N . ALA A 1 100 ? 26.375 41.362 45.864 1.00 12.22 100 ALA A N 1
ATOM 791 C CA . ALA A 1 100 ? 24.982 40.952 45.883 1.00 7.01 100 ALA A CA 1
ATOM 792 C C . ALA A 1 100 ? 24.855 39.485 46.285 1.00 14.30 100 ALA A C 1
ATOM 793 O O . ALA A 1 100 ? 25.714 38.649 45.967 1.00 9.72 100 ALA A O 1
ATOM 795 N N . LYS A 1 101 ? 23.776 39.187 46.995 1.00 9.00 101 LYS A N 1
ATOM 796 C CA . LYS A 1 101 ? 23.515 37.836 47.450 1.00 13.54 101 LYS A CA 1
ATOM 797 C C . LYS A 1 101 ? 22.139 37.486 46.927 1.00 11.68 101 LYS A C 1
ATOM 798 O O . LYS A 1 101 ? 21.192 38.254 47.093 1.00 8.34 101 LYS A O 1
ATOM 804 N N . GLY A 1 102 ? 22.031 36.336 46.276 1.00 11.13 102 GLY A N 1
ATOM 805 C CA . GLY A 1 102 ? 20.748 35.931 45.746 1.00 12.19 102 GLY A CA 1
ATOM 806 C C . GLY A 1 102 ? 20.367 34.539 46.211 1.00 15.32 102 GLY A C 1
ATOM 807 O O . GLY A 1 102 ? 21.166 33.601 46.129 1.00 10.58 102 GLY A O 1
ATOM 808 N N . LEU A 1 103 ? 19.150 34.406 46.726 1.00 9.19 103 LEU A N 1
ATOM 809 C CA . LEU A 1 103 ? 18.675 33.103 47.158 1.00 8.50 103 LEU A CA 1
ATOM 810 C C . LEU A 1 103 ? 17.603 32.728 46.151 1.00 14.01 103 LEU A C 1
ATOM 811 O O . LEU A 1 103 ? 16.617 33.448 45.975 1.00 11.04 103 LEU A O 1
ATOM 816 N N . GLY A 1 104 ? 17.810 31.614 45.463 1.00 11.79 104 GLY A N 1
ATOM 817 C CA . GLY A 1 104 ? 16.832 31.204 44.478 1.00 11.40 104 GLY A CA 1
ATOM 818 C C . GLY A 1 104 ? 16.188 29.876 44.777 1.00 10.87 104 GLY A C 1
ATOM 819 O O . GLY A 1 104 ? 16.829 28.974 45.318 1.00 7.31 104 GLY A O 1
ATOM 820 N N . VAL A 1 105 ? 14.902 29.763 44.455 1.00 7.95 105 VAL A N 1
ATOM 821 C CA . VAL A 1 105 ? 14.203 28.501 44.643 1.00 10.96 105 VAL A CA 1
ATOM 822 C C . VAL A 1 105 ? 13.984 27.977 43.232 1.00 11.47 105 VAL A C 1
ATOM 823 O O . VAL A 1 105 ? 13.304 28.615 42.423 1.00 8.40 105 VAL A O 1
ATOM 827 N N . LEU A 1 106 ? 14.597 26.835 42.941 1.00 9.55 106 LEU A N 1
ATOM 828 C CA . LEU A 1 106 ? 14.491 26.186 41.640 1.00 10.90 106 LEU A CA 1
ATOM 829 C C . LEU A 1 106 ? 13.528 25.008 41.767 1.00 14.48 106 LEU A C 1
ATOM 830 O O . LEU A 1 106 ? 13.509 24.313 42.785 1.00 10.79 106 LEU A O 1
ATOM 835 N N . VAL A 1 107 ? 12.728 24.785 40.732 1.00 10.06 107 VAL A N 1
ATOM 836 C CA . VAL A 1 107 ? 11.745 23.714 40.770 1.00 8.21 107 VAL A CA 1
ATOM 837 C C . VAL A 1 107 ? 11.909 22.743 39.604 1.00 13.32 107 VAL A C 1
ATOM 838 O O . VAL A 1 107 ? 11.969 23.152 38.447 1.00 9.17 107 VAL A O 1
ATOM 842 N N . TRP A 1 108 ? 12.010 21.456 39.932 1.00 12.05 108 TRP A N 1
ATOM 843 C CA . TRP A 1 108 ? 12.160 20.402 38.935 1.00 11.11 108 TRP A CA 1
ATOM 844 C C . TRP A 1 108 ? 10.809 20.120 38.293 1.00 7.74 108 TRP A C 1
ATOM 845 O O . TRP A 1 108 ? 9.817 19.893 38.993 1.00 12.57 108 TRP A O 1
ATOM 856 N N . LEU A 1 109 ? 10.772 20.134 36.963 1.00 11.77 109 LEU A N 1
ATOM 857 C CA . LEU A 1 109 ? 9.535 19.880 36.223 1.00 12.18 109 LEU A CA 1
ATOM 858 C C . LEU A 1 109 ? 9.596 18.629 35.356 1.00 17.14 109 LEU A C 1
ATOM 859 O O . LEU A 1 109 ? 10.631 18.307 34.772 1.00 11.55 109 LEU A O 1
ATOM 864 N N . GLU A 1 110 ? 8.467 17.937 35.286 1.00 15.40 110 GLU A N 1
ATOM 865 C CA . GLU A 1 110 ? 8.314 16.747 34.456 1.00 19.86 110 GLU A CA 1
ATOM 866 C C . GLU A 1 110 ? 6.943 16.915 33.825 1.00 20.62 110 GLU A C 1
ATOM 867 O O . GLU A 1 110 ? 5.944 17.012 34.533 1.00 21.96 110 GLU A O 1
ATOM 873 N N . GLY A 1 111 ? 6.899 16.968 32.497 1.00 22.43 111 GLY A N 1
ATOM 874 C CA . GLY A 1 111 ? 5.632 17.152 31.818 1.00 19.72 111 GLY A CA 1
ATOM 875 C C . GLY A 1 111 ? 5.144 18.556 32.111 1.00 26.27 111 GLY A C 1
ATOM 876 O O . GLY A 1 111 ? 3.948 18.851 32.025 1.00 25.84 111 GLY A O 1
ATOM 877 N N . GLY A 1 112 ? 6.080 19.424 32.483 1.00 21.17 112 GLY A N 1
ATOM 878 C CA . GLY A 1 112 ? 5.735 20.803 32.780 1.00 22.41 112 GLY A CA 1
ATOM 879 C C . GLY A 1 112 ? 5.126 21.041 34.147 1.00 21.67 112 GLY A C 1
ATOM 880 O O . GLY A 1 112 ? 4.612 22.129 34.409 1.00 28.22 112 GLY A O 1
ATOM 881 N N . ARG A 1 113 ? 5.175 20.034 35.017 1.00 19.23 113 ARG A N 1
ATOM 882 C CA . ARG A 1 113 ? 4.626 20.150 36.370 1.00 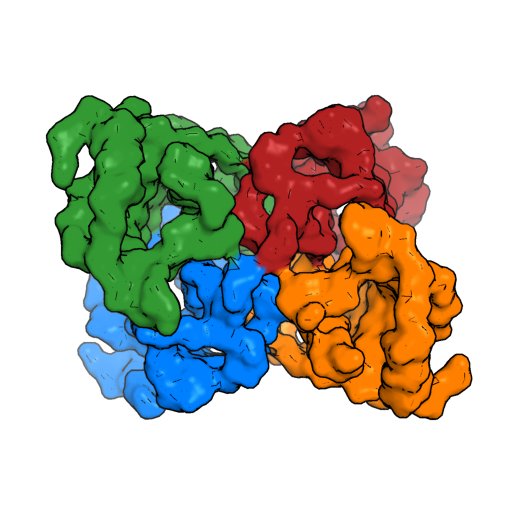15.01 113 ARG A CA 1
ATOM 883 C C . ARG A 1 113 ? 5.691 19.802 37.404 1.00 15.61 113 ARG A C 1
ATOM 884 O O . ARG A 1 113 ? 6.608 19.032 37.123 1.00 13.07 113 ARG A O 1
ATOM 892 N N . PRO A 1 114 ? 5.591 20.378 38.614 1.00 15.10 114 PRO A N 1
ATOM 893 C CA . PRO A 1 114 ? 6.580 20.071 39.650 1.00 13.56 114 PRO A CA 1
ATOM 894 C C . PRO A 1 114 ? 6.574 18.570 39.927 1.00 15.71 114 PRO A C 1
ATOM 895 O O . PRO A 1 114 ? 5.513 17.943 39.956 1.00 15.13 114 PRO A O 1
ATOM 899 N N . ALA A 1 115 ? 7.758 18.004 40.130 1.00 12.01 115 ALA A N 1
ATOM 900 C CA . ALA A 1 115 ? 7.898 16.580 40.418 1.00 14.09 115 ALA A CA 1
ATOM 901 C C . ALA A 1 115 ? 9.107 16.419 41.329 1.00 14.09 115 ALA A C 1
ATOM 902 O O . ALA A 1 115 ? 10.036 17.227 41.282 1.00 12.53 115 ALA A O 1
ATOM 904 N N . PRO A 1 116 ? 9.120 15.367 42.164 1.00 11.32 116 PRO A N 1
ATOM 905 C CA . PRO A 1 116 ? 10.248 15.151 43.071 1.00 14.20 116 PRO A CA 1
ATOM 906 C C . PRO A 1 116 ? 11.576 15.059 42.322 1.00 16.53 116 PRO A C 1
ATOM 907 O O . PRO A 1 116 ? 11.679 14.349 41.326 1.00 14.38 116 PRO A O 1
ATOM 911 N N . LEU A 1 117 ? 12.585 15.794 42.782 1.00 11.64 117 LEU A N 1
ATOM 912 C CA . LEU A 1 117 ? 13.898 15.724 42.143 1.00 17.77 117 LEU A CA 1
ATOM 913 C C . LEU A 1 117 ? 14.342 14.266 42.107 1.00 18.00 117 LEU A C 1
ATOM 914 O O . LEU A 1 117 ? 14.220 13.554 43.101 1.00 20.66 117 LEU A O 1
ATOM 919 N N . PRO A 1 118 ? 14.858 13.801 40.958 1.00 20.34 118 PRO A N 1
ATOM 920 C CA . PRO A 1 118 ? 15.313 12.409 40.858 1.00 21.57 118 PRO A CA 1
ATOM 921 C C . PRO A 1 118 ? 16.477 12.171 41.814 1.00 17.78 118 PRO A C 1
ATOM 922 O O . PRO A 1 118 ? 17.266 13.078 42.076 1.00 12.72 118 PRO A O 1
ATOM 926 N N . GLU A 1 119 ? 16.579 10.954 42.335 1.00 21.20 119 GLU A N 1
ATOM 927 C CA . GLU A 1 119 ? 17.660 10.616 43.249 1.00 17.59 119 GLU A CA 1
ATOM 928 C C . GLU A 1 119 ? 19.022 10.812 42.583 1.00 11.50 119 GLU A C 1
ATOM 929 O O . GLU A 1 119 ? 19.992 11.157 43.248 1.00 14.09 119 GLU A O 1
ATOM 935 N N . ALA A 1 120 ? 19.087 10.590 41.273 1.00 16.13 120 ALA A N 1
ATOM 936 C CA . ALA A 1 120 ? 20.337 10.750 40.527 1.00 19.72 120 ALA A CA 1
ATOM 937 C C . ALA A 1 120 ? 20.881 12.170 40.669 1.00 18.42 120 ALA A C 1
ATOM 938 O O . ALA A 1 120 ? 22.082 12.373 40.833 1.00 18.25 120 ALA A O 1
ATOM 940 N N . ILE A 1 121 ? 19.990 13.153 40.592 1.00 15.76 121 ILE A N 1
ATOM 941 C CA . ILE A 1 121 ? 20.395 14.547 40.725 1.00 15.77 121 ILE A CA 1
ATOM 942 C C . ILE A 1 121 ? 20.751 14.849 42.183 1.00 15.21 121 ILE A C 1
ATOM 943 O O . ILE A 1 121 ? 21.732 15.541 42.452 1.00 17.94 121 ILE A O 1
ATOM 948 N N . ARG A 1 122 ? 19.970 14.312 43.123 1.00 16.65 122 ARG A N 1
ATOM 949 C CA . ARG A 1 122 ? 20.234 14.546 44.544 1.00 14.42 122 ARG A CA 1
ATOM 950 C C . ARG A 1 122 ? 21.626 14.082 44.963 1.00 16.93 122 ARG A C 1
ATOM 951 O O . ARG A 1 122 ? 22.327 14.788 45.685 1.00 12.85 122 ARG A O 1
ATOM 959 N N . GLU A 1 123 ? 22.030 12.893 44.519 1.00 11.75 123 GLU A N 1
ATOM 960 C CA . GLU A 1 123 ? 23.338 12.389 44.907 1.00 15.36 123 GLU A CA 1
ATOM 961 C C . GLU A 1 123 ? 24.472 13.211 44.288 1.00 14.83 123 GLU A C 1
ATOM 962 O O . GLU A 1 123 ? 25.496 13.439 44.926 1.00 16.16 123 GLU A O 1
ATOM 968 N N . ARG A 1 124 ? 24.293 13.677 43.059 1.00 11.93 124 ARG A N 1
ATOM 969 C CA . ARG A 1 124 ? 25.333 14.483 42.433 1.00 13.96 124 ARG A CA 1
ATOM 970 C C . ARG A 1 124 ? 25.482 15.806 43.178 1.00 14.91 124 ARG A C 1
ATOM 971 O O . ARG A 1 124 ? 26.572 16.362 43.271 1.00 15.67 124 ARG A O 1
ATOM 979 N N . ILE A 1 125 ? 24.376 16.313 43.703 1.00 15.47 125 ILE A N 1
ATOM 980 C CA . ILE A 1 125 ? 24.402 17.557 44.459 1.00 16.64 125 ILE A CA 1
ATOM 981 C C . ILE A 1 125 ? 25.088 17.330 45.802 1.00 19.48 125 ILE A C 1
ATOM 982 O O . ILE A 1 125 ? 25.909 18.137 46.229 1.00 19.18 125 ILE A O 1
ATOM 987 N N . ARG A 1 126 ? 24.752 16.233 46.472 1.00 16.96 126 ARG A N 1
ATOM 988 C CA . ARG A 1 126 ? 25.368 15.940 47.764 1.00 18.79 126 ARG A CA 1
ATOM 989 C C . ARG A 1 126 ? 26.871 15.778 47.610 1.00 15.54 126 ARG A C 1
ATOM 990 O O . ARG A 1 126 ? 27.645 16.211 48.464 1.00 18.73 126 ARG A O 1
ATOM 998 N N . ALA A 1 127 ? 27.280 15.150 46.514 1.00 16.79 127 ALA A N 1
ATOM 999 C CA . ALA A 1 127 ? 28.697 14.938 46.252 1.00 23.95 127 ALA A CA 1
ATOM 1000 C C . ALA A 1 127 ? 29.393 16.267 45.967 1.00 22.18 127 ALA A C 1
ATOM 1001 O O . ALA A 1 127 ? 30.491 16.520 46.457 1.00 25.47 127 ALA A O 1
ATOM 1003 N N . LEU A 1 128 ? 28.746 17.112 45.170 1.00 26.78 128 LEU A N 1
ATOM 1004 C CA . LEU A 1 128 ? 29.304 18.414 44.808 1.00 26.75 128 LEU A CA 1
ATOM 1005 C C . LEU A 1 128 ? 29.499 19.284 46.044 1.00 23.35 128 LEU A C 1
ATOM 1006 O O . LEU A 1 128 ? 30.542 19.918 46.215 1.00 24.98 128 LEU A O 1
ATOM 1011 N N . GLU A 1 129 ? 28.483 19.308 46.900 1.00 19.43 129 GLU A N 1
ATOM 1012 C CA . GLU A 1 129 ? 28.511 20.104 48.121 1.00 19.16 129 GLU A CA 1
ATOM 1013 C C . GLU A 1 129 ? 29.322 19.428 49.219 1.00 29.61 129 GLU A C 1
ATOM 1014 O O . GLU A 1 129 ? 29.807 20.087 50.142 1.00 23.34 129 GLU A O 1
ATOM 1020 N N . GLY A 1 130 ? 29.455 18.109 49.120 1.00 30.17 130 GLY A N 1
ATOM 1021 C CA . GLY A 1 130 ? 30.179 17.372 50.136 1.00 33.13 130 GLY A CA 1
ATOM 1022 C C . GLY A 1 130 ? 29.370 17.365 51.423 1.00 34.26 130 GLY A C 1
ATOM 1023 O O . GLY A 1 130 ? 29.923 17.473 52.518 1.00 34.12 130 GLY A O 1
ATOM 1024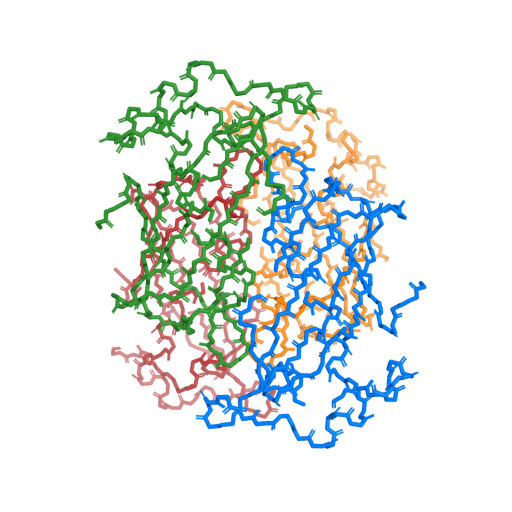 N N . ARG A 1 131 ? 28.052 17.253 51.291 1.00 33.01 131 ARG A N 1
ATOM 1025 C CA . ARG A 1 131 ? 27.169 17.228 52.453 1.00 36.47 131 ARG A CA 1
ATOM 1026 C C . ARG A 1 131 ? 25.932 16.369 52.214 1.00 37.24 131 ARG A C 1
ATOM 1027 O O . ARG A 1 131 ? 25.521 16.158 51.073 1.00 36.13 131 ARG A O 1
ATOM 1035 N N . PRO A 1 132 ? 25.319 15.868 53.298 1.00 38.81 132 PRO A N 1
ATOM 1036 C CA . PRO A 1 132 ? 24.121 15.023 53.234 1.00 39.78 132 PRO A CA 1
ATOM 1037 C C . PRO A 1 132 ? 22.820 15.807 53.062 1.00 41.11 132 PRO A C 1
ATOM 1038 O O . PRO A 1 132 ? 22.454 16.615 53.915 1.00 17.32 132 PRO A O 1
ATOM 1050 N N . GLU B 1 2 ? 46.335 40.895 17.608 1.00 31.97 2 GLU B N 1
ATOM 1051 C CA . GLU B 1 2 ? 47.142 41.404 16.502 1.00 34.91 2 GLU B CA 1
ATOM 1052 C C . GLU B 1 2 ? 46.394 42.367 15.581 1.00 30.77 2 GLU B C 1
ATOM 1053 O O . GLU B 1 2 ? 45.391 42.004 14.971 1.00 30.11 2 GLU B O 1
ATOM 1059 N N . GLY B 1 3 ? 46.892 43.598 15.493 1.00 26.94 3 GLY B N 1
ATOM 1060 C CA . GLY B 1 3 ? 46.275 44.597 14.635 1.00 20.84 3 GLY B CA 1
ATOM 1061 C C . GLY B 1 3 ? 45.328 45.556 15.336 1.00 21.27 3 GLY B C 1
ATOM 1062 O O . GLY B 1 3 ? 44.856 46.521 14.732 1.00 19.38 3 GLY B O 1
ATOM 1063 N N . PHE B 1 4 ? 45.059 45.307 16.613 1.00 19.06 4 PHE B N 1
ATOM 1064 C CA . PHE B 1 4 ? 44.151 46.151 17.380 1.00 15.34 4 PHE B CA 1
ATOM 1065 C C . PHE B 1 4 ? 44.806 46.739 18.630 1.00 16.60 4 PHE B C 1
ATOM 1066 O O . PHE B 1 4 ? 45.373 46.018 19.449 1.00 20.07 4 PHE B O 1
ATOM 1074 N N . PRO B 1 5 ? 44.719 48.068 18.802 1.00 19.73 5 PRO B N 1
ATOM 1075 C CA . PRO B 1 5 ? 45.314 48.728 19.967 1.00 19.14 5 PRO B CA 1
ATOM 1076 C C . PRO B 1 5 ? 44.556 48.456 21.264 1.00 21.30 5 PRO B C 1
ATOM 1077 O O . PRO B 1 5 ? 45.113 48.570 22.351 1.00 16.06 5 PRO B O 1
ATOM 1081 N N . VAL B 1 6 ? 43.281 48.094 21.148 1.00 20.58 6 VAL B N 1
ATOM 1082 C CA . VAL B 1 6 ? 42.469 47.810 22.325 1.00 17.82 6 VAL B CA 1
ATOM 1083 C C . VAL B 1 6 ? 41.733 46.494 22.182 1.00 20.29 6 VAL B C 1
ATOM 1084 O O . VAL B 1 6 ? 41.186 46.193 21.116 1.00 15.58 6 VAL B O 1
ATOM 1088 N N . ARG B 1 7 ? 41.732 45.699 23.249 1.00 16.85 7 ARG B N 1
ATOM 1089 C CA . ARG B 1 7 ? 41.025 44.426 23.225 1.00 20.71 7 ARG B CA 1
ATOM 1090 C C . ARG B 1 7 ? 40.500 44.073 24.606 1.00 21.34 7 ARG B C 1
ATOM 1091 O O . ARG B 1 7 ? 41.072 44.484 25.617 1.00 19.19 7 ARG B O 1
ATOM 1099 N N . VAL B 1 8 ? 39.397 43.330 24.643 1.00 14.02 8 VAL B N 1
ATOM 1100 C CA . VAL B 1 8 ? 38.791 42.934 25.908 1.00 12.60 8 VAL B CA 1
ATOM 1101 C C . VAL B 1 8 ? 38.357 41.475 25.882 1.00 16.77 8 VAL B C 1
ATOM 1102 O O . VAL B 1 8 ? 38.166 40.879 24.820 1.00 14.08 8 VAL B O 1
ATOM 1106 N N . ARG B 1 9 ? 38.230 40.883 27.060 1.00 15.82 9 ARG B N 1
ATOM 1107 C CA . ARG B 1 9 ? 37.782 39.514 27.116 1.00 15.70 9 ARG B CA 1
ATOM 1108 C C . ARG B 1 9 ? 36.317 39.558 27.517 1.00 17.35 9 ARG B C 1
ATOM 1109 O O . ARG B 1 9 ? 35.879 40.444 28.262 1.00 14.28 9 ARG B O 1
ATOM 1117 N N . VAL B 1 10 ? 35.557 38.612 26.986 1.00 16.45 10 VAL B N 1
ATOM 1118 C CA . VAL B 1 10 ? 34.135 38.536 27.244 1.00 11.69 10 VAL B CA 1
ATOM 1119 C C . VAL B 1 10 ? 33.773 37.140 27.718 1.00 11.23 10 VAL B C 1
ATOM 1120 O O . VAL B 1 10 ? 34.310 36.155 27.228 1.00 11.33 10 VAL B O 1
ATOM 1124 N N . ASP B 1 11 ? 32.883 37.060 28.697 1.00 13.12 11 ASP B N 1
ATOM 1125 C CA . ASP B 1 11 ? 32.448 35.761 29.177 1.00 13.24 11 ASP B CA 1
ATOM 1126 C C . ASP B 1 11 ? 31.055 35.555 28.599 1.00 18.88 11 ASP B C 1
ATOM 1127 O O . ASP B 1 11 ? 30.179 36.398 28.768 1.00 20.32 11 ASP B O 1
ATOM 1132 N N . VAL B 1 12 ? 30.866 34.450 27.886 1.00 15.27 12 VAL B N 1
ATOM 1133 C CA . VAL B 1 12 ? 29.566 34.154 27.288 1.00 13.71 12 VAL B CA 1
ATOM 1134 C C . VAL B 1 12 ? 28.582 33.771 28.381 1.00 13.50 12 VAL B C 1
ATOM 1135 O O . VAL B 1 12 ? 28.852 32.884 29.189 1.00 10.35 12 VAL B O 1
ATOM 1139 N N . ARG B 1 13 ? 27.431 34.428 28.404 1.00 8.97 13 ARG B N 1
ATOM 1140 C CA . ARG B 1 13 ? 26.435 34.137 29.426 1.00 9.58 13 ARG B CA 1
ATOM 1141 C C . ARG B 1 13 ? 25.321 33.258 28.878 1.00 11.45 13 ARG B C 1
ATOM 1142 O O . ARG B 1 13 ? 25.089 33.214 27.670 1.00 5.81 13 ARG B O 1
ATOM 1150 N N . PHE B 1 14 ? 24.642 32.547 29.770 1.00 12.07 14 PHE B N 1
ATOM 1151 C CA . PHE B 1 14 ? 23.544 31.695 29.347 1.00 12.47 14 PHE B CA 1
ATOM 1152 C C . PHE B 1 14 ? 22.502 32.605 28.701 1.00 4.90 14 PHE B C 1
ATOM 1153 O O . PHE B 1 14 ? 21.884 32.252 27.696 1.00 7.04 14 PHE B O 1
ATOM 1161 N N . ARG B 1 15 ? 22.340 33.796 29.280 1.00 6.67 15 ARG B N 1
ATOM 1162 C CA . ARG B 1 15 ? 21.383 34.791 28.800 1.00 6.48 15 ARG B CA 1
ATOM 1163 C C . ARG B 1 15 ? 21.699 35.286 27.371 1.00 7.47 15 ARG B C 1
ATOM 1164 O O . ARG B 1 15 ? 20.814 35.799 26.685 1.00 5.63 15 ARG B O 1
ATOM 1172 N N . ASP B 1 16 ? 22.947 35.138 26.922 1.00 8.92 16 ASP B N 1
ATOM 1173 C CA . ASP B 1 16 ? 23.333 35.583 25.573 1.00 9.49 16 ASP B CA 1
ATOM 1174 C C . ASP B 1 16 ? 22.869 34.641 24.455 1.00 10.70 16 ASP B C 1
ATOM 1175 O O . ASP B 1 16 ? 22.926 35.001 23.281 1.00 11.78 16 ASP B O 1
ATOM 1180 N N . LEU B 1 17 ? 22.407 33.448 24.809 1.00 6.12 17 LEU B N 1
ATOM 1181 C CA . LEU B 1 17 ? 22.081 32.449 23.794 1.00 7.78 17 LEU B CA 1
ATOM 1182 C C . LEU B 1 17 ? 20.709 32.346 23.147 1.00 11.03 17 LEU B C 1
ATOM 1183 O O . LEU B 1 17 ? 19.681 32.569 23.778 1.00 7.38 17 LEU B O 1
ATOM 1188 N N . ASP B 1 18 ? 20.714 31.980 21.869 1.00 11.32 18 ASP B N 1
ATOM 1189 C CA . ASP B 1 18 ? 19.472 31.724 21.157 1.00 4.41 18 ASP B CA 1
ATOM 1190 C C . ASP B 1 18 ? 19.122 30.317 21.653 1.00 9.42 18 ASP B C 1
ATOM 1191 O O . ASP B 1 18 ? 19.977 29.620 22.194 1.00 9.92 18 ASP B O 1
ATOM 1196 N N . PRO B 1 19 ? 17.865 29.882 21.478 1.00 11.19 19 PRO B N 1
ATOM 1197 C CA . PRO B 1 19 ? 17.464 28.548 21.936 1.00 10.74 19 PRO B CA 1
ATOM 1198 C C . PRO B 1 19 ? 18.382 27.388 21.518 1.00 13.45 19 PRO B C 1
ATOM 1199 O O . PRO B 1 19 ? 18.575 26.444 22.284 1.00 7.27 19 PRO B O 1
ATOM 1203 N N . LEU B 1 20 ? 18.938 27.452 20.311 1.00 8.84 20 LEU B N 1
ATOM 1204 C CA . LEU B 1 20 ? 19.820 26.386 19.831 1.00 15.51 20 LEU B CA 1
ATOM 1205 C C . LEU B 1 20 ? 21.169 26.328 20.543 1.00 14.87 20 LEU B C 1
ATOM 1206 O O . LEU B 1 20 ? 21.939 25.400 20.329 1.00 13.37 20 LEU B O 1
ATOM 1211 N N . GLY B 1 21 ? 21.465 27.313 21.388 1.00 11.60 21 GLY B N 1
ATOM 1212 C CA . GLY B 1 21 ? 22.728 27.275 22.104 1.00 9.26 21 GLY B CA 1
ATOM 1213 C C . GLY B 1 21 ? 23.903 28.086 21.571 1.00 11.23 21 GLY B C 1
ATOM 1214 O O . GLY B 1 21 ? 25.048 27.845 21.964 1.00 16.98 21 GLY B O 1
ATOM 1215 N N . HIS B 1 22 ? 23.658 29.024 20.663 1.00 5.63 22 HIS B N 1
ATOM 1216 C CA . HIS B 1 22 ? 24.754 29.861 20.184 1.00 9.72 22 HIS B CA 1
ATOM 1217 C C . HIS B 1 22 ? 24.378 31.294 20.527 1.00 10.79 22 HIS B C 1
ATOM 1218 O O . HIS B 1 22 ? 23.209 31.577 20.781 1.00 5.42 22 HIS B O 1
ATOM 1225 N N . VAL B 1 23 ? 25.362 32.189 20.534 1.00 5.28 23 VAL B N 1
ATOM 1226 C CA . VAL B 1 23 ? 25.122 33.588 20.878 1.00 10.78 23 VAL B CA 1
ATOM 1227 C C . VAL B 1 23 ? 24.206 34.305 19.889 1.00 10.63 23 VAL B C 1
ATOM 1228 O O . VAL B 1 23 ? 24.331 34.147 18.674 1.00 7.09 23 VAL B O 1
ATOM 1232 N N . ASN B 1 24 ? 23.274 35.089 20.428 1.00 8.45 24 ASN B N 1
ATOM 1233 C CA . ASN B 1 24 ? 22.309 35.832 19.623 1.00 9.63 24 ASN B CA 1
ATOM 1234 C C . ASN B 1 24 ? 22.964 36.936 18.779 1.00 7.68 24 ASN B C 1
ATOM 1235 O O . ASN B 1 24 ? 23.912 37.586 19.219 1.00 5.01 24 ASN B O 1
ATOM 1240 N N . ASN B 1 25 ? 22.445 37.152 17.571 1.00 3.43 25 ASN B N 1
ATOM 1241 C CA . ASN B 1 25 ? 23.005 38.147 16.656 1.00 7.83 25 ASN B CA 1
ATOM 1242 C C . ASN B 1 25 ? 23.164 39.560 17.245 1.00 9.00 25 ASN B C 1
ATOM 1243 O O . ASN B 1 25 ? 24.155 40.228 16.981 1.00 4.60 25 ASN B O 1
ATOM 1248 N N . ALA B 1 26 ? 22.208 40.022 18.040 1.00 4.80 26 ALA B N 1
ATOM 1249 C CA . ALA B 1 26 ? 22.328 41.362 18.620 1.00 2.97 26 ALA B CA 1
ATOM 1250 C C . ALA B 1 26 ? 23.376 41.413 19.738 1.00 8.33 26 ALA B C 1
ATOM 1251 O O . ALA B 1 26 ? 24.061 42.422 19.912 1.00 6.59 26 ALA B O 1
ATOM 1253 N N . VAL B 1 27 ? 23.511 40.326 20.492 1.00 7.05 27 VAL B N 1
ATOM 1254 C CA . VAL B 1 27 ? 24.477 40.309 21.585 1.00 6.94 27 VAL B CA 1
ATOM 1255 C C . VAL B 1 27 ? 25.914 40.543 21.084 1.00 9.13 27 VAL B C 1
ATOM 1256 O O . VAL B 1 27 ? 26.735 41.141 21.790 1.00 10.04 27 VAL B O 1
ATOM 1260 N N . PHE B 1 28 ? 26.209 40.089 19.868 1.00 8.61 28 PHE B N 1
ATOM 1261 C CA . PHE B 1 28 ? 27.535 40.295 19.277 1.00 10.12 28 PHE B CA 1
ATOM 1262 C C . PHE B 1 28 ? 27.887 41.783 19.294 1.00 8.36 28 PHE B C 1
ATOM 1263 O O . PHE B 1 28 ? 29.041 42.147 19.517 1.00 10.78 28 PHE B O 1
ATOM 1271 N N . LEU B 1 29 ? 26.900 42.644 19.033 1.00 6.80 29 LEU B N 1
ATOM 1272 C CA . LEU B 1 29 ? 27.155 44.088 19.029 1.00 5.82 29 LEU B CA 1
ATOM 1273 C C . LEU B 1 29 ? 27.463 44.622 20.428 1.00 12.03 29 LEU B C 1
ATOM 1274 O O . LEU B 1 29 ? 28.141 45.644 20.579 1.00 11.38 29 LEU B O 1
ATOM 1279 N N . SER B 1 30 ? 26.955 43.939 21.450 1.00 5.29 30 SER B N 1
ATOM 1280 C CA . SER B 1 30 ? 27.239 44.331 22.822 1.00 9.79 30 SER B CA 1
ATOM 1281 C C . SER B 1 30 ? 28.681 43.938 23.157 1.00 7.65 30 SER B C 1
ATOM 1282 O O . SER B 1 30 ? 29.351 44.623 23.926 1.00 6.98 30 SER B O 1
ATOM 1285 N N . TYR B 1 31 ? 29.148 42.830 22.579 1.00 6.72 31 TYR B N 1
ATOM 1286 C CA . TYR B 1 31 ? 30.522 42.380 22.801 1.00 12.24 31 TYR B CA 1
ATOM 1287 C C . TYR B 1 31 ? 31.428 43.422 22.158 1.00 15.35 31 TYR B C 1
ATOM 1288 O O . TYR B 1 31 ? 32.433 43.852 22.736 1.00 5.62 31 TYR B O 1
ATOM 1305 N N . GLU B 1 33 ? 30.776 46.542 21.440 1.00 6.21 33 GLU B N 1
ATOM 1306 C CA . GLU B 1 33 ? 30.681 47.808 22.147 1.00 4.65 33 GLU B CA 1
ATOM 1307 C C . GLU B 1 33 ? 31.588 47.889 23.376 1.00 10.00 33 GLU B C 1
ATOM 1308 O O . GLU B 1 33 ? 32.180 48.937 23.630 1.00 10.23 33 GLU B O 1
ATOM 1314 N N . LEU B 1 34 ? 31.703 46.804 24.141 1.00 8.82 34 LEU B N 1
ATOM 1315 C CA . LEU B 1 34 ? 32.563 46.850 25.323 1.00 13.55 34 LEU B CA 1
ATOM 1316 C C . LEU B 1 34 ? 33.980 47.256 24.905 1.00 13.98 34 LEU B C 1
ATOM 1317 O O . LEU B 1 34 ? 34.628 48.062 25.576 1.00 13.35 34 LEU B O 1
ATOM 1322 N N . ALA B 1 35 ? 34.454 46.707 23.788 1.00 13.75 35 ALA B N 1
ATOM 1323 C CA . ALA B 1 35 ? 35.788 47.041 23.300 1.00 11.31 35 ALA B CA 1
ATOM 1324 C C . ALA B 1 35 ? 35.837 48.517 22.877 1.00 11.63 35 ALA B C 1
ATOM 1325 O O . ALA B 1 35 ? 36.780 49.235 23.209 1.00 11.24 35 ALA B O 1
ATOM 1327 N N . ARG B 1 36 ? 34.812 48.963 22.155 1.00 9.64 36 ARG B N 1
ATOM 1328 C CA . ARG B 1 36 ? 34.736 50.347 21.699 1.00 12.22 36 ARG B CA 1
ATOM 1329 C C . ARG B 1 36 ? 34.700 51.346 22.858 1.00 15.65 36 ARG B C 1
ATOM 1330 O O . ARG B 1 36 ? 35.311 52.420 22.781 1.00 10.82 36 ARG B O 1
ATOM 1338 N N . ILE B 1 37 ? 33.987 51.001 23.928 1.00 11.88 37 ILE B N 1
ATOM 1339 C CA . ILE B 1 37 ? 33.889 51.901 25.080 1.00 11.88 37 ILE B CA 1
ATOM 1340 C C . ILE B 1 37 ? 35.239 51.992 25.793 1.00 15.51 37 ILE B C 1
ATOM 1341 O O . ILE B 1 37 ? 35.620 53.052 26.291 1.00 14.07 37 ILE B O 1
ATOM 1346 N N . ARG B 1 38 ? 35.960 50.878 25.832 1.00 12.04 38 ARG B N 1
ATOM 1347 C CA . ARG B 1 38 ? 37.275 50.854 26.459 1.00 16.22 38 ARG B CA 1
ATOM 1348 C C . ARG B 1 38 ? 38.210 51.698 25.605 1.00 14.18 38 ARG B C 1
ATOM 1349 O O . ARG B 1 38 ? 39.083 52.399 26.120 1.00 14.78 38 ARG B O 1
ATOM 1357 N N . TYR B 1 39 ? 38.013 51.624 24.294 1.00 12.22 39 TYR B N 1
ATOM 1358 C CA . TYR B 1 39 ? 38.816 52.393 23.351 1.00 13.94 39 TYR B CA 1
ATOM 1359 C C . TYR B 1 39 ? 38.517 53.872 23.562 1.00 14.82 39 TYR B C 1
ATOM 1360 O O . TYR B 1 39 ? 39.421 54.708 23.529 1.00 19.98 39 TYR B O 1
ATOM 1369 N N . PHE B 1 40 ? 37.247 54.197 23.794 1.00 12.16 40 PHE B N 1
ATOM 1370 C CA . PHE B 1 40 ? 36.855 55.588 24.026 1.00 14.59 40 PHE B CA 1
ATOM 1371 C C . PHE B 1 40 ? 37.382 56.130 25.359 1.00 17.03 40 PHE B C 1
ATOM 1372 O O . PHE B 1 40 ? 37.708 57.318 25.470 1.00 14.14 40 PHE B O 1
ATOM 1380 N N . GLN B 1 41 ? 37.448 55.274 26.378 1.00 12.92 41 GLN B N 1
ATOM 1381 C CA . GLN B 1 41 ? 37.954 55.709 27.678 1.00 21.15 41 GLN B CA 1
ATOM 1382 C C . GLN B 1 41 ? 39.340 56.305 27.510 1.00 27.07 41 GLN B C 1
ATOM 1383 O O . GLN B 1 41 ? 39.820 57.044 28.369 1.00 29.90 41 GLN B O 1
ATOM 1389 N N . ARG B 1 42 ? 39.983 55.965 26.398 1.00 25.98 42 ARG B N 1
ATOM 1390 C CA . ARG B 1 42 ? 41.284 56.517 26.067 1.00 34.87 42 ARG B CA 1
ATOM 1391 C C . ARG B 1 42 ? 40.882 57.901 25.531 1.00 36.42 42 ARG B C 1
ATOM 1392 O O . ARG B 1 42 ? 41.359 58.360 24.494 1.00 38.30 42 ARG B O 1
ATOM 1400 N N . ILE B 1 43 ? 39.965 58.532 26.263 1.00 42.11 43 ILE B N 1
ATOM 1401 C CA . ILE B 1 43 ? 39.402 59.846 25.954 1.00 40.73 43 ILE B CA 1
ATOM 1402 C C . ILE B 1 43 ? 40.478 60.930 25.942 1.00 41.11 43 ILE B C 1
ATOM 1403 O O . ILE B 1 43 ? 40.515 61.769 25.044 1.00 17.32 43 ILE B O 1
ATOM 1408 N N . ASP B 1 46 ? 32.596 62.149 28.184 1.00 22.43 46 ASP B N 1
ATOM 1409 C CA . ASP B 1 46 ? 33.071 61.007 29.013 1.00 22.34 46 ASP B CA 1
ATOM 1410 C C . ASP B 1 46 ? 32.599 59.721 28.359 1.00 20.43 46 ASP B C 1
ATOM 1411 O O . ASP B 1 46 ? 31.756 59.754 27.457 1.00 15.74 46 ASP B O 1
ATOM 1416 N N . TRP B 1 47 ? 33.125 58.590 28.821 1.00 16.34 47 TRP B N 1
ATOM 1417 C CA . TRP B 1 47 ? 32.726 57.309 28.252 1.00 18.45 47 TRP B CA 1
ATOM 1418 C C . TRP B 1 47 ? 31.254 56.948 28.511 1.00 15.92 47 TRP B C 1
ATOM 1419 O O . TRP B 1 47 ? 30.640 56.232 27.714 1.00 19.62 47 TRP B O 1
ATOM 1430 N N . LEU B 1 48 ? 30.673 57.446 29.599 1.00 13.74 48 LEU B N 1
ATOM 1431 C CA . LEU B 1 48 ? 29.265 57.143 29.880 1.00 18.54 48 LEU B CA 1
ATOM 1432 C C . LEU B 1 48 ? 28.365 57.733 28.805 1.00 21.14 48 LEU B C 1
ATOM 1433 O O . LEU B 1 48 ? 27.262 57.242 28.557 1.00 24.36 48 LEU B O 1
ATOM 1438 N N . GLU B 1 49 ? 28.838 58.799 28.173 1.00 15.05 49 GLU B N 1
ATOM 1439 C CA . GLU B 1 49 ? 28.083 59.445 27.111 1.00 14.93 49 GLU B CA 1
ATOM 1440 C C . GLU B 1 49 ? 28.593 58.913 25.780 1.00 10.67 49 GLU B C 1
ATOM 1441 O O . GLU B 1 49 ? 28.411 59.530 24.729 1.00 14.03 49 GLU B O 1
ATOM 1447 N N . GLU B 1 50 ? 29.250 57.764 25.835 1.00 12.63 50 GLU B N 1
ATOM 1448 C CA . GLU B 1 50 ? 29.807 57.146 24.639 1.00 13.47 50 GLU B CA 1
ATOM 1449 C C . GLU B 1 50 ? 30.764 58.120 23.949 1.00 12.89 50 GLU B C 1
ATOM 1450 O O . GLU B 1 50 ? 30.876 58.144 22.726 1.00 11.01 50 GLU B O 1
ATOM 1456 N N . GLY B 1 51 ? 31.466 58.917 24.751 1.00 14.47 51 GLY B N 1
ATOM 1457 C CA . GLY B 1 51 ? 32.410 59.878 24.201 1.00 16.82 51 GLY B CA 1
ATOM 1458 C C . GLY B 1 51 ? 31.772 60.917 23.290 1.00 14.24 51 GLY B C 1
ATOM 1459 O O . GLY B 1 51 ? 32.459 61.530 22.465 1.00 17.77 51 GLY B O 1
ATOM 1460 N N . HIS B 1 52 ? 30.467 61.122 23.463 1.00 16.10 52 HIS B N 1
ATOM 1461 C CA . HIS B 1 52 ? 29.676 62.065 22.675 1.00 18.01 52 HIS B CA 1
ATOM 1462 C C . HIS B 1 52 ? 29.424 61.544 21.267 1.00 17.80 52 HIS B C 1
ATOM 1463 O O . HIS B 1 52 ? 29.007 62.288 20.392 1.00 16.72 52 HIS B O 1
ATOM 1470 N N . PHE B 1 53 ? 29.679 60.256 21.065 1.00 14.48 53 PHE B N 1
ATOM 1471 C CA . PHE B 1 53 ? 29.468 59.613 19.776 1.00 11.93 53 PHE B CA 1
ATOM 1472 C C . PHE B 1 53 ? 28.187 58.789 19.797 1.00 13.45 53 PHE B C 1
ATOM 1473 O O . PHE B 1 53 ? 27.842 58.210 20.823 1.00 11.88 53 PHE B O 1
ATOM 1481 N N . VAL B 1 54 ? 27.486 58.731 18.671 1.00 14.09 54 VAL B N 1
ATOM 1482 C CA . VAL B 1 54 ? 26.326 57.847 18.576 1.00 8.33 54 VAL B CA 1
ATOM 1483 C C . VAL B 1 54 ? 26.627 56.952 17.373 1.00 9.34 54 VAL B C 1
ATOM 1484 O O . VAL B 1 54 ? 27.375 57.336 16.465 1.00 8.69 54 VAL B O 1
ATOM 1488 N N . VAL B 1 55 ? 26.089 55.740 17.394 1.00 10.61 55 VAL B N 1
ATOM 1489 C CA . VAL B 1 55 ? 26.297 54.790 16.315 1.00 6.57 55 VAL B CA 1
ATOM 1490 C C . VAL B 1 55 ? 25.363 55.137 15.155 1.00 9.21 55 VAL B C 1
ATOM 1491 O O . VAL B 1 55 ? 24.145 55.148 15.315 1.00 5.70 55 VAL B O 1
ATOM 1495 N N . ALA B 1 56 ? 25.935 55.431 13.992 1.00 3.81 56 ALA B N 1
ATOM 1496 C CA . ALA B 1 56 ? 25.129 55.781 12.820 1.00 7.07 56 ALA B CA 1
ATOM 1497 C C . ALA B 1 56 ? 24.922 54.567 11.905 1.00 10.01 56 ALA B C 1
ATOM 1498 O O . ALA B 1 56 ? 23.913 54.460 11.210 1.00 8.41 56 ALA B O 1
ATOM 1500 N N . ARG B 1 57 ? 25.879 53.649 11.910 1.00 10.31 57 ARG B N 1
ATOM 1501 C CA . ARG B 1 57 ? 25.772 52.448 11.084 1.00 12.90 57 ARG B CA 1
ATOM 1502 C C . ARG B 1 57 ? 26.653 51.342 11.642 1.00 13.08 57 ARG B C 1
ATOM 1503 O O . ARG B 1 57 ? 27.734 51.593 12.182 1.00 11.29 57 ARG B O 1
ATOM 1519 N N . GLU B 1 59 ? 27.809 47.317 10.421 1.00 8.96 59 GLU B N 1
ATOM 1520 C CA . GLU B 1 59 ? 27.791 46.268 9.408 1.00 9.27 59 GLU B CA 1
ATOM 1521 C C . GLU B 1 59 ? 28.460 45.086 10.072 1.00 10.27 59 GLU B C 1
ATOM 1522 O O . GLU B 1 59 ? 29.650 45.144 10.375 1.00 8.77 59 GLU B O 1
ATOM 1528 N N . VAL B 1 60 ? 27.713 44.019 10.314 1.00 8.39 60 VAL B N 1
ATOM 1529 C CA . VAL B 1 60 ? 28.300 42.859 10.964 1.00 7.68 60 VAL B CA 1
ATOM 1530 C C . VAL B 1 60 ? 28.204 41.572 10.153 1.00 13.02 60 VAL B C 1
ATOM 1531 O O . VAL B 1 60 ? 27.137 41.219 9.647 1.00 9.18 60 VAL B O 1
ATOM 1535 N N . ASP B 1 61 ? 29.345 40.900 10.014 1.00 9.50 61 ASP B N 1
ATOM 1536 C CA . ASP B 1 61 ? 29.421 39.618 9.327 1.00 9.85 61 ASP B CA 1
ATOM 1537 C C . ASP B 1 61 ? 29.614 38.594 10.444 1.00 11.37 61 ASP B C 1
ATOM 1538 O O . ASP B 1 61 ? 30.562 38.694 11.231 1.00 9.51 61 ASP B O 1
ATOM 1543 N N . TYR B 1 62 ? 28.692 37.643 10.537 1.00 6.01 62 TYR B N 1
ATOM 1544 C CA . TYR B 1 62 ? 28.742 36.586 11.548 1.00 9.88 62 TYR B CA 1
ATOM 1545 C C . TYR B 1 62 ? 29.393 35.402 10.835 1.00 13.03 62 TYR B C 1
ATOM 1546 O O . TYR B 1 62 ? 28.773 34.758 9.988 1.00 9.04 62 TYR B O 1
ATOM 1555 N N . LEU B 1 63 ? 30.654 35.144 11.182 1.00 6.44 63 LEU B N 1
ATOM 1556 C CA . LEU B 1 63 ? 31.460 34.106 10.547 1.00 12.04 63 LEU B CA 1
ATOM 1557 C C . LEU B 1 63 ? 31.379 32.737 11.197 1.00 12.12 63 LEU B C 1
ATOM 1558 O O . LEU B 1 63 ? 31.377 31.715 10.513 1.00 10.08 63 LEU B O 1
ATOM 1563 N N . ARG B 1 64 ? 31.341 32.718 12.522 1.00 11.42 64 ARG B N 1
ATOM 1564 C CA . ARG B 1 64 ? 31.265 31.458 13.246 1.00 12.14 64 ARG B CA 1
ATOM 1565 C C . ARG B 1 64 ? 30.370 31.606 14.456 1.00 13.98 64 ARG B C 1
ATOM 1566 O O . ARG B 1 64 ? 30.366 32.644 15.112 1.00 12.90 64 ARG B O 1
ATOM 1574 N N . PRO B 1 65 ? 29.588 30.567 14.768 1.00 12.46 65 PRO B N 1
ATOM 1575 C CA . PRO B 1 65 ? 28.721 30.689 15.938 1.00 11.04 65 PRO B CA 1
ATOM 1576 C C . PRO B 1 65 ? 29.567 30.658 17.199 1.00 16.33 65 PRO B C 1
ATOM 1577 O O . PRO B 1 65 ? 30.632 30.041 17.223 1.00 14.16 65 PRO B O 1
ATOM 1581 N N . ILE B 1 66 ? 29.109 31.356 18.231 1.00 11.44 66 ILE B N 1
ATOM 1582 C CA . ILE B 1 66 ? 29.817 31.382 19.507 1.00 14.22 66 ILE B CA 1
ATOM 1583 C C . ILE B 1 66 ? 28.996 30.576 20.485 1.00 12.02 66 ILE B C 1
ATOM 1584 O O . ILE B 1 66 ? 27.781 30.764 20.572 1.00 9.60 66 ILE B O 1
ATOM 1589 N N . LEU B 1 67 ? 29.664 29.688 21.217 1.00 12.34 67 LEU B N 1
ATOM 1590 C CA . LEU B 1 67 ? 29.000 28.815 22.184 1.00 7.49 67 LEU B CA 1
ATOM 1591 C C . LEU B 1 67 ? 29.370 29.134 23.626 1.00 8.10 67 LEU B C 1
ATOM 1592 O O . LEU B 1 67 ? 30.393 29.759 23.895 1.00 7.75 67 LEU B O 1
ATOM 1597 N N . LEU B 1 68 ? 28.536 28.681 24.553 1.00 8.27 68 LEU B N 1
ATOM 1598 C CA . LEU B 1 68 ? 28.803 28.892 25.961 1.00 14.85 68 LEU B CA 1
ATOM 1599 C C . LEU B 1 68 ? 30.138 28.207 26.253 1.00 12.17 68 LEU B C 1
ATOM 1600 O O . LEU B 1 68 ? 30.400 27.097 25.774 1.00 14.73 68 LEU B O 1
ATOM 1605 N N . GLY B 1 69 ? 30.993 28.872 27.019 1.00 11.46 69 GLY B N 1
ATOM 1606 C CA . GLY B 1 69 ? 32.279 28.275 27.342 1.00 16.62 69 GLY B CA 1
ATOM 1607 C C . GLY B 1 69 ? 33.418 28.682 26.422 1.00 15.49 69 GLY B C 1
ATOM 1608 O O . GLY B 1 69 ? 34.582 28.451 26.743 1.00 13.61 69 GLY B O 1
ATOM 1609 N N . ASP B 1 70 ? 33.096 29.276 25.274 1.00 13.80 70 ASP B N 1
ATOM 1610 C CA . ASP B 1 70 ? 34.127 29.712 24.333 1.00 15.67 70 ASP B CA 1
ATOM 1611 C C . ASP B 1 70 ? 34.946 30.837 24.936 1.00 14.46 70 ASP B C 1
ATOM 1612 O O . ASP B 1 70 ? 34.409 31.673 25.661 1.00 16.10 70 ASP B O 1
ATOM 1617 N N . GLU B 1 71 ? 36.245 30.851 24.649 1.00 11.77 71 GLU B N 1
ATOM 1618 C CA . GLU B 1 71 ? 37.107 31.928 25.124 1.00 12.78 71 GLU B CA 1
ATOM 1619 C C . GLU B 1 71 ? 36.918 33.041 24.097 1.00 9.03 71 GLU B C 1
ATOM 1620 O O . GLU B 1 71 ? 37.286 32.890 22.927 1.00 15.91 71 GLU B O 1
ATOM 1626 N N . VAL B 1 72 ? 36.346 34.158 24.532 1.00 13.87 72 VAL B N 1
ATOM 1627 C CA . VAL B 1 72 ? 36.071 35.260 23.621 1.00 13.67 72 VAL B CA 1
ATOM 1628 C C . VAL B 1 72 ? 36.868 36.530 23.889 1.00 15.51 72 VAL B C 1
ATOM 1629 O O . VAL B 1 72 ? 37.005 36.978 25.034 1.00 13.58 72 VAL B O 1
ATOM 1633 N N . PHE B 1 73 ? 37.403 37.096 22.813 1.00 9.40 73 PHE B N 1
ATOM 1634 C CA . PHE B 1 73 ? 38.157 38.343 22.886 1.00 13.21 73 PHE B CA 1
ATOM 1635 C C . PHE B 1 73 ? 37.593 39.266 21.815 1.00 10.47 73 PHE B C 1
ATOM 1636 O O . PHE B 1 73 ? 37.099 38.810 20.787 1.00 11.16 73 PHE B O 1
ATOM 1644 N N . VAL B 1 74 ? 37.651 40.566 22.063 1.00 7.21 74 VAL B N 1
ATOM 1645 C CA . VAL B 1 74 ? 37.145 41.527 21.093 1.00 11.88 74 VAL B CA 1
ATOM 1646 C C . VAL B 1 74 ? 38.150 42.650 20.965 1.00 9.03 74 VAL B C 1
ATOM 1647 O O . VAL B 1 74 ? 38.580 43.228 21.964 1.00 13.38 74 VAL B O 1
ATOM 1651 N N . GLY B 1 75 ? 38.551 42.941 19.735 1.00 8.78 75 GLY B N 1
ATOM 1652 C CA . GLY B 1 75 ? 39.497 44.023 19.532 1.00 13.90 75 GLY B CA 1
ATOM 1653 C C . GLY B 1 75 ? 38.828 45.091 18.699 1.00 13.27 75 GLY B C 1
ATOM 1654 O O . GLY B 1 75 ? 37.916 44.785 17.930 1.00 10.18 75 GLY B O 1
ATOM 1655 N N . VAL B 1 76 ? 39.258 46.338 18.849 1.00 9.42 76 VAL B N 1
ATOM 1656 C CA . VAL B 1 76 ? 38.672 47.421 18.071 1.00 9.66 76 VAL B CA 1
ATOM 1657 C C . VAL B 1 76 ? 39.757 48.407 17.652 1.00 13.51 76 VAL B C 1
ATOM 1658 O O . VAL B 1 76 ? 40.793 48.517 18.314 1.00 12.88 76 VAL B O 1
ATOM 1662 N N . ARG B 1 77 ? 39.524 49.093 16.537 1.00 14.62 77 ARG B N 1
ATOM 1663 C CA . ARG B 1 77 ? 40.459 50.081 16.005 1.00 13.47 77 ARG B CA 1
ATOM 1664 C C . ARG B 1 77 ? 39.746 51.011 15.033 1.00 15.56 77 ARG B C 1
ATOM 1665 O O . ARG B 1 77 ? 38.761 50.632 14.394 1.00 12.73 77 ARG B O 1
ATOM 1673 N N . THR B 1 78 ? 40.250 52.235 14.932 1.00 10.66 78 THR B N 1
ATOM 1674 C CA . THR B 1 78 ? 39.690 53.216 14.020 1.00 13.04 78 THR B CA 1
ATOM 1675 C C . THR B 1 78 ? 40.387 53.010 12.681 1.00 18.72 78 THR B C 1
ATOM 1676 O O . THR B 1 78 ? 41.614 52.909 12.633 1.00 21.76 78 THR B O 1
ATOM 1680 N N . VAL B 1 79 ? 39.621 52.934 11.597 1.00 15.66 79 VAL B N 1
ATOM 1681 C CA . VAL B 1 79 ? 40.227 52.744 10.287 1.00 15.94 79 VAL B CA 1
ATOM 1682 C C . VAL B 1 79 ? 40.063 53.957 9.377 1.00 15.53 79 VAL B C 1
ATOM 1683 O O . VAL B 1 79 ? 40.645 54.015 8.304 1.00 17.67 79 VAL B O 1
ATOM 1687 N N . GLY B 1 80 ? 39.282 54.933 9.816 1.00 15.61 80 GLY B N 1
ATOM 1688 C CA . GLY B 1 80 ? 39.090 56.123 9.010 1.00 19.61 80 GLY B CA 1
ATOM 1689 C C . GLY B 1 80 ? 38.537 57.283 9.815 1.00 20.54 80 GLY B C 1
ATOM 1690 O O . GLY B 1 80 ? 37.690 57.090 10.689 1.00 14.90 80 GLY B O 1
ATOM 1691 N N . LEU B 1 81 ? 39.025 58.488 9.523 1.00 16.27 81 LEU B N 1
ATOM 1692 C CA . LEU B 1 81 ? 38.586 59.701 10.198 1.00 21.42 81 LEU B CA 1
ATOM 1693 C C . LEU B 1 81 ? 37.765 60.563 9.240 1.00 26.91 81 LEU B C 1
ATOM 1694 O O . LEU B 1 81 ? 38.235 60.903 8.160 1.00 23.86 81 LEU B O 1
ATOM 1699 N N . GLY B 1 82 ? 36.541 60.902 9.637 1.00 22.71 82 GLY B N 1
ATOM 1700 C CA . GLY B 1 82 ? 35.690 61.737 8.809 1.00 20.29 82 GLY B CA 1
ATOM 1701 C C . GLY B 1 82 ? 35.651 63.159 9.345 1.00 22.81 82 GLY B C 1
ATOM 1702 O O . GLY B 1 82 ? 36.562 63.573 10.061 1.00 28.30 82 GLY B O 1
ATOM 1703 N N . ARG B 1 83 ? 34.614 63.916 9.002 1.00 18.42 83 ARG B N 1
ATOM 1704 C CA . ARG B 1 83 ? 34.489 65.282 9.505 1.00 22.48 83 ARG B CA 1
ATOM 1705 C C . ARG B 1 83 ? 33.876 65.222 10.910 1.00 26.12 83 ARG B C 1
ATOM 1706 O O . ARG B 1 83 ? 34.463 65.707 11.887 1.00 24.82 83 ARG B O 1
ATOM 1714 N N . SER B 1 84 ? 32.696 64.622 11.014 1.00 17.25 84 SER B N 1
ATOM 1715 C CA . SER B 1 84 ? 32.045 64.472 12.307 1.00 17.93 84 SER B CA 1
ATOM 1716 C C . SER B 1 84 ? 31.927 62.984 12.635 1.00 17.61 84 SER B C 1
ATOM 1717 O O . SER B 1 84 ? 31.355 62.621 13.661 1.00 17.02 84 SER B O 1
ATOM 1720 N N . SER B 1 85 ? 32.487 62.129 11.778 1.00 16.04 85 SER B N 1
ATOM 1721 C CA . SER B 1 85 ? 32.402 60.680 11.975 1.00 14.84 85 SER B CA 1
ATOM 1722 C C . SER B 1 85 ? 33.750 59.939 12.023 1.00 16.77 85 SER B C 1
ATOM 1723 O O . SER B 1 85 ? 34.791 60.450 11.590 1.00 15.78 85 SER B O 1
ATOM 1726 N N . LEU B 1 86 ? 33.680 58.713 12.544 1.00 10.45 86 LEU B N 1
ATOM 1727 C CA . LEU B 1 86 ? 34.799 57.793 12.692 1.00 13.04 86 LEU B CA 1
ATOM 1728 C C . LEU B 1 86 ? 34.310 56.475 12.122 1.00 17.24 86 LEU B C 1
ATOM 1729 O O . LEU B 1 86 ? 33.139 56.143 12.248 1.00 15.29 86 LEU B O 1
ATOM 1734 N N . ARG B 1 87 ? 35.212 55.736 11.481 1.00 15.28 87 ARG B N 1
ATOM 1735 C CA . ARG B 1 87 ? 34.901 54.416 10.951 1.00 15.61 87 ARG B CA 1
ATOM 1736 C C . ARG B 1 87 ? 35.754 53.481 11.765 1.00 15.50 87 ARG B C 1
ATOM 1737 O O . ARG B 1 87 ? 36.977 53.611 11.751 1.00 16.55 87 ARG B O 1
ATOM 1753 N N . GLU B 1 89 ? 36.649 49.347 13.110 1.00 7.93 89 GLU B N 1
ATOM 1754 C CA . GLU B 1 89 ? 36.545 47.914 12.836 1.00 14.49 89 GLU B CA 1
ATOM 1755 C C . GLU B 1 89 ? 36.571 47.164 14.165 1.00 16.61 89 GLU B C 1
ATOM 1756 O O . GLU B 1 89 ? 37.382 47.486 15.036 1.00 11.93 89 GLU B O 1
ATOM 1762 N N . HIS B 1 90 ? 35.687 46.180 14.321 1.00 10.01 90 HIS B N 1
ATOM 1763 C CA . HIS B 1 90 ? 35.631 45.386 15.543 1.00 8.83 90 HIS B CA 1
ATOM 1764 C C . HIS B 1 90 ? 35.824 43.943 15.096 1.00 11.52 90 HIS B C 1
ATOM 1765 O O . HIS B 1 90 ? 35.312 43.541 14.053 1.00 9.72 90 HIS B O 1
ATOM 1772 N N . LEU B 1 91 ? 36.580 43.176 15.870 1.00 11.09 91 LEU B N 1
ATOM 1773 C CA . LEU B 1 91 ? 36.812 41.779 15.541 1.00 9.99 91 LEU B CA 1
ATOM 1774 C C . LEU B 1 91 ? 36.612 40.929 16.788 1.00 13.05 91 LEU B C 1
ATOM 1775 O O . LEU B 1 91 ? 37.300 41.110 17.794 1.00 8.22 91 LEU B O 1
ATOM 1780 N N . VAL B 1 92 ? 35.648 40.014 16.723 1.00 10.82 92 VAL B N 1
ATOM 1781 C CA . VAL B 1 92 ? 35.366 39.134 17.844 1.00 9.02 92 VAL B CA 1
ATOM 1782 C C . VAL B 1 92 ? 35.941 37.771 17.513 1.00 12.12 92 VAL B C 1
ATOM 1783 O O . VAL B 1 92 ? 35.656 37.213 16.454 1.00 14.25 92 VAL B O 1
ATOM 1787 N N . THR B 1 93 ? 36.763 37.237 18.406 1.00 8.64 93 THR B N 1
ATOM 1788 C CA . THR B 1 93 ? 37.345 35.924 18.170 1.00 11.23 93 THR B CA 1
ATOM 1789 C C . THR B 1 93 ? 36.791 34.975 19.228 1.00 11.55 93 THR B C 1
ATOM 1790 O O . THR B 1 93 ? 36.515 35.389 20.359 1.00 13.97 93 THR B O 1
ATOM 1794 N N . ALA B 1 94 ? 36.616 33.713 18.850 1.00 11.97 94 ALA B N 1
ATOM 1795 C CA . ALA B 1 94 ? 36.117 32.701 19.768 1.00 15.11 94 ALA B CA 1
ATOM 1796 C C . ALA B 1 94 ? 37.058 31.499 19.665 1.00 10.27 94 ALA B C 1
ATOM 1797 O O . ALA B 1 94 ? 37.200 30.900 18.599 1.00 12.36 94 ALA B O 1
ATOM 1799 N N . ASN B 1 95 ? 37.719 31.168 20.770 1.00 15.31 95 ASN B N 1
ATOM 1800 C CA . ASN B 1 95 ? 38.663 30.055 20.778 1.00 18.42 95 ASN B CA 1
ATOM 1801 C C . ASN B 1 95 ? 39.761 30.308 19.749 1.00 19.31 95 ASN B C 1
ATOM 1802 O O . ASN B 1 95 ? 40.232 29.386 19.089 1.00 17.12 95 ASN B O 1
ATOM 1807 N N . GLY B 1 96 ? 40.145 31.571 19.600 1.00 15.21 96 GLY B N 1
ATOM 1808 C CA . GLY B 1 96 ? 41.196 31.918 18.663 1.00 16.74 96 GLY B CA 1
ATOM 1809 C C . GLY B 1 96 ? 40.828 31.979 17.193 1.00 22.66 96 GLY B C 1
ATOM 1810 O O . GLY B 1 96 ? 41.711 32.109 16.352 1.00 23.30 96 GLY B O 1
ATOM 1811 N N . GLU B 1 97 ? 39.542 31.878 16.873 1.00 19.55 97 GLU B N 1
ATOM 1812 C CA . GLU B 1 97 ? 39.089 31.941 15.481 1.00 18.32 97 GLU B CA 1
ATOM 1813 C C . GLU B 1 97 ? 38.191 33.166 15.299 1.00 16.31 97 GLU B C 1
ATOM 1814 O O . GLU B 1 97 ? 37.470 33.547 16.220 1.00 14.89 97 GLU B O 1
ATOM 1820 N N . SER B 1 98 ? 38.229 33.771 14.114 1.00 13.55 98 SER B N 1
ATOM 1821 C CA . SER B 1 98 ? 37.393 34.940 13.831 1.00 15.11 98 SER B CA 1
ATOM 1822 C C . SER B 1 98 ? 35.923 34.525 13.799 1.00 14.48 98 SER B C 1
ATOM 1823 O O . SER B 1 98 ? 35.501 33.743 12.945 1.00 12.46 98 SER B O 1
ATOM 1826 N N . ALA B 1 99 ? 35.154 35.050 14.746 1.00 9.17 99 ALA B N 1
ATOM 1827 C CA . ALA B 1 99 ? 33.732 34.743 14.860 1.00 7.49 99 ALA B CA 1
ATOM 1828 C C . ALA B 1 99 ? 32.822 35.778 14.195 1.00 11.16 99 ALA B C 1
ATOM 1829 O O . ALA B 1 99 ? 31.757 35.439 13.680 1.00 13.53 99 ALA B O 1
ATOM 1831 N N . ALA B 1 100 ? 33.232 37.042 14.211 1.00 12.46 100 ALA B N 1
ATOM 1832 C CA . ALA B 1 100 ? 32.429 38.096 13.600 1.00 13.42 100 ALA B CA 1
ATOM 1833 C C . ALA B 1 100 ? 33.243 39.366 13.416 1.00 13.99 100 ALA B C 1
ATOM 1834 O O . ALA B 1 100 ? 34.126 39.672 14.211 1.00 13.29 100 ALA B O 1
ATOM 1836 N N . LYS B 1 101 ? 32.937 40.101 12.357 1.00 13.83 101 LYS B N 1
ATOM 1837 C CA . LYS B 1 101 ? 33.629 41.353 12.069 1.00 11.00 101 LYS B CA 1
ATOM 1838 C C . LYS B 1 101 ? 32.570 42.424 11.948 1.00 10.90 101 LYS B C 1
ATOM 1839 O O . LYS B 1 101 ? 31.556 42.225 11.286 1.00 11.91 101 LYS B O 1
ATOM 1845 N N . GLY B 1 102 ? 32.803 43.553 12.608 1.00 8.28 102 GLY B N 1
ATOM 1846 C CA . GLY B 1 102 ? 31.854 44.650 12.569 1.00 11.07 102 GLY B CA 1
ATOM 1847 C C . GLY B 1 102 ? 32.507 45.961 12.166 1.00 16.30 102 GLY B C 1
ATOM 1848 O O . GLY B 1 102 ? 33.527 46.362 12.727 1.00 13.47 102 GLY B O 1
ATOM 1849 N N . LEU B 1 103 ? 31.938 46.620 11.166 1.00 10.15 103 LEU B N 1
ATOM 1850 C CA . LEU B 1 103 ? 32.470 47.896 10.712 1.00 10.44 103 LEU B CA 1
ATOM 1851 C C . LEU B 1 103 ? 31.426 48.905 11.164 1.00 12.28 103 LEU B C 1
ATOM 1852 O O . LEU B 1 103 ? 30.256 48.831 10.770 1.00 9.54 103 LEU B O 1
ATOM 1857 N N . GLY B 1 104 ? 31.840 49.836 12.011 1.00 7.86 104 GLY B N 1
ATOM 1858 C CA . GLY B 1 104 ? 30.895 50.811 12.502 1.00 9.98 104 GLY B CA 1
ATOM 1859 C C . GLY B 1 104 ? 31.225 52.236 12.115 1.00 11.00 104 GLY B C 1
ATOM 1860 O O . GLY B 1 104 ? 32.378 52.591 11.862 1.00 9.19 104 GLY B O 1
ATOM 1861 N N . VAL B 1 105 ? 30.190 53.055 12.050 1.00 9.76 105 VAL B N 1
ATOM 1862 C CA . VAL B 1 105 ? 30.366 54.460 11.737 1.00 6.94 105 VAL B CA 1
ATOM 1863 C C . VAL B 1 105 ? 29.806 55.177 12.942 1.00 8.91 105 VAL B C 1
ATOM 1864 O O . VAL B 1 105 ? 28.629 54.996 13.283 1.00 8.82 105 VAL B O 1
ATOM 1868 N N . LEU B 1 106 ? 30.650 55.960 13.610 1.00 9.82 106 LEU B N 1
ATOM 1869 C CA . LEU B 1 106 ? 30.217 56.705 14.786 1.00 7.94 106 LEU B CA 1
ATOM 1870 C C . LEU B 1 106 ? 30.278 58.193 14.499 1.00 8.37 106 LEU B C 1
ATOM 1871 O O . LEU B 1 106 ? 31.238 58.682 13.907 1.00 13.62 106 LEU B O 1
ATOM 1876 N N . VAL B 1 107 ? 29.243 58.903 14.931 1.00 7.44 107 VAL B N 1
ATOM 1877 C CA . VAL B 1 107 ? 29.140 60.326 14.673 1.00 8.60 107 VAL B CA 1
ATOM 1878 C C . VAL B 1 107 ? 29.203 61.152 15.941 1.00 14.81 107 VAL B C 1
ATOM 1879 O O . VAL B 1 107 ? 28.490 60.898 16.913 1.00 16.82 107 VAL B O 1
ATOM 1883 N N . TRP B 1 108 ? 30.077 62.148 15.904 1.00 13.63 108 TRP B N 1
ATOM 1884 C CA . TRP B 1 108 ? 30.309 63.049 17.017 1.00 14.08 108 TRP B CA 1
ATOM 1885 C C . TRP B 1 108 ? 29.171 64.048 17.123 1.00 17.97 108 TRP B C 1
ATOM 1886 O O . TRP B 1 108 ? 28.831 64.712 16.145 1.00 11.31 108 TRP B O 1
ATOM 1897 N N . LEU B 1 109 ? 28.575 64.153 18.306 1.00 14.39 109 LEU B N 1
ATOM 1898 C CA . LEU B 1 109 ? 27.474 65.092 18.498 1.00 17.31 109 LEU B CA 1
ATOM 1899 C C . LEU B 1 109 ? 27.776 66.245 19.451 1.00 20.14 109 LEU B C 1
ATOM 1900 O O . LEU B 1 109 ? 28.485 66.083 20.443 1.00 21.05 109 LEU B O 1
ATOM 1905 N N . GLU B 1 110 ? 27.218 67.406 19.127 1.00 23.00 110 GLU B N 1
ATOM 1906 C CA . GLU B 1 110 ? 27.332 68.615 19.943 1.00 26.43 110 GLU B CA 1
ATOM 1907 C C . GLU B 1 110 ? 25.950 69.252 19.908 1.00 27.17 110 GLU B C 1
ATOM 1908 O O . GLU B 1 110 ? 25.490 69.691 18.856 1.00 24.60 110 GLU B O 1
ATOM 1914 N N . GLY B 1 111 ? 25.281 69.283 21.055 1.00 29.86 111 GLY B N 1
ATOM 1915 C CA . GLY B 1 111 ? 23.943 69.841 21.102 1.00 28.77 111 GLY B CA 1
ATOM 1916 C C . GLY B 1 111 ? 22.997 68.872 20.418 1.00 29.74 111 GLY B C 1
ATOM 1917 O O . GLY B 1 111 ? 21.974 69.266 19.857 1.00 28.69 111 GLY B O 1
ATOM 1918 N N . GLY B 1 112 ? 23.358 67.592 20.458 1.00 28.58 112 GLY B N 1
ATOM 1919 C CA . GLY B 1 112 ? 22.542 66.563 19.844 1.00 30.92 112 GLY B CA 1
ATOM 1920 C C . GLY B 1 112 ? 22.561 66.613 18.327 1.00 29.18 112 GLY B C 1
ATOM 1921 O O . GLY B 1 112 ? 21.745 65.971 17.666 1.00 28.86 112 GLY B O 1
ATOM 1922 N N . ARG B 1 113 ? 23.502 67.372 17.777 1.00 25.85 113 ARG B N 1
ATOM 1923 C CA . ARG B 1 113 ? 23.635 67.521 16.333 1.00 24.12 113 ARG B CA 1
ATOM 1924 C C . ARG B 1 113 ? 25.063 67.196 15.911 1.00 19.01 113 ARG B C 1
ATOM 1925 O O . ARG B 1 113 ? 26.012 67.479 16.647 1.00 17.80 113 ARG B O 1
ATOM 1933 N N . PRO B 1 114 ? 25.238 66.595 14.720 1.00 15.81 114 PRO B N 1
ATOM 1934 C CA . PRO B 1 114 ? 26.593 66.261 14.274 1.00 18.31 114 PRO B CA 1
ATOM 1935 C C . PRO B 1 114 ? 27.457 67.512 14.227 1.00 25.58 114 PRO B C 1
ATOM 1936 O O . PRO B 1 114 ? 27.030 68.549 13.707 1.00 17.93 114 PRO B O 1
ATOM 1940 N N . ALA B 1 115 ? 28.662 67.406 14.777 1.00 22.64 115 ALA B N 1
ATOM 1941 C CA . ALA B 1 115 ? 29.608 68.512 14.792 1.00 20.06 115 ALA B CA 1
ATOM 1942 C C . ALA B 1 115 ? 30.967 67.945 14.418 1.00 22.99 115 ALA B C 1
ATOM 1943 O O . ALA B 1 115 ? 31.230 66.761 14.624 1.00 19.61 115 ALA B O 1
ATOM 1945 N N . PRO B 1 116 ? 31.855 68.782 13.864 1.00 22.27 116 PRO B N 1
ATOM 1946 C CA . PRO B 1 116 ? 33.183 68.296 13.479 1.00 23.63 116 PRO B CA 1
ATOM 1947 C C . PRO B 1 116 ? 33.946 67.686 14.651 1.00 24.57 116 PRO B C 1
ATOM 1948 O O . PRO B 1 116 ? 33.903 68.200 15.770 1.00 20.55 116 PRO B O 1
ATOM 1952 N N . LEU B 1 117 ? 34.636 66.580 14.393 1.00 24.65 117 LEU B N 1
ATOM 1953 C CA . LEU B 1 117 ? 35.416 65.937 15.439 1.00 27.15 117 LEU B CA 1
ATOM 1954 C C . LEU B 1 117 ? 36.462 66.940 15.887 1.00 26.85 117 LEU B C 1
ATOM 1955 O O . LEU B 1 117 ? 37.144 67.530 15.056 1.00 26.22 117 LEU B O 1
ATOM 1960 N N . PRO B 1 118 ? 36.584 67.168 17.202 1.00 26.47 118 PRO B N 1
ATOM 1961 C CA . PRO B 1 118 ? 37.578 68.123 17.695 1.00 31.84 118 PRO B CA 1
ATOM 1962 C C . PRO B 1 118 ? 38.985 67.684 17.306 1.00 30.02 118 PRO B C 1
ATOM 1963 O O . PRO B 1 118 ? 39.292 66.491 17.298 1.00 24.25 118 PRO B O 1
ATOM 1967 N N . GLU B 1 119 ? 39.832 68.654 16.980 1.00 31.67 119 GLU B N 1
ATOM 1968 C CA . GLU B 1 119 ? 41.209 68.372 16.599 1.00 35.11 119 GLU B CA 1
ATOM 1969 C C . GLU B 1 119 ? 41.899 67.528 17.668 1.00 29.94 119 GLU B C 1
ATOM 1970 O O . GLU B 1 119 ? 42.733 66.675 17.363 1.00 29.88 119 GLU B O 1
ATOM 1976 N N . ALA B 1 120 ? 41.534 67.763 18.921 1.00 31.93 120 ALA B N 1
ATOM 1977 C CA . ALA B 1 120 ? 42.112 67.026 20.038 1.00 32.54 120 ALA B CA 1
ATOM 1978 C C . ALA B 1 120 ? 41.821 65.530 19.952 1.00 30.23 120 ALA B C 1
ATOM 1979 O O . ALA B 1 120 ? 42.709 64.704 20.158 1.00 28.62 120 ALA B O 1
ATOM 1981 N N . ILE B 1 121 ? 40.574 65.175 19.657 1.00 24.97 121 ILE B N 1
ATOM 1982 C CA . ILE B 1 121 ? 40.214 63.769 19.557 1.00 21.94 121 ILE B CA 1
ATOM 1983 C C . ILE B 1 121 ? 40.932 63.109 18.375 1.00 18.51 121 ILE B C 1
ATOM 1984 O O . ILE B 1 121 ? 41.416 61.983 18.486 1.00 17.07 121 ILE B O 1
ATOM 1989 N N . ARG B 1 122 ? 41.022 63.822 17.255 1.00 18.18 122 ARG B N 1
ATOM 1990 C CA . ARG B 1 122 ? 41.687 63.291 16.068 1.00 19.63 122 ARG B CA 1
ATOM 1991 C C . ARG B 1 122 ? 43.124 62.878 16.380 1.00 21.03 122 ARG B C 1
ATOM 1992 O O . ARG B 1 122 ? 43.569 61.796 16.002 1.00 18.41 122 ARG B O 1
ATOM 2000 N N . GLU B 1 123 ? 43.854 63.743 17.073 1.00 22.78 123 GLU B N 1
ATOM 2001 C CA . GLU B 1 123 ? 45.242 63.436 17.408 1.00 22.94 123 GLU B CA 1
ATOM 2002 C C . GLU B 1 123 ? 45.414 62.288 18.398 1.00 20.20 123 GLU B C 1
ATOM 2003 O O . GLU B 1 123 ? 46.388 61.533 18.317 1.00 18.30 123 GLU B O 1
ATOM 2009 N N . ARG B 1 124 ? 44.473 62.152 19.326 1.00 17.43 124 ARG B N 1
ATOM 2010 C CA . ARG B 1 124 ? 44.545 61.081 20.309 1.00 18.45 124 ARG B CA 1
ATOM 2011 C C . ARG B 1 124 ? 44.338 59.753 19.606 1.00 16.71 124 ARG B C 1
ATOM 2012 O O . ARG B 1 124 ? 44.965 58.758 19.954 1.00 15.71 124 ARG B O 1
ATOM 2020 N N . ILE B 1 125 ? 43.447 59.738 18.616 1.00 15.24 125 ILE B N 1
ATOM 2021 C CA . ILE B 1 125 ? 43.202 58.510 17.865 1.00 15.03 125 ILE B CA 1
ATOM 2022 C C . ILE B 1 125 ? 44.457 58.150 17.073 1.00 13.01 125 ILE B C 1
ATOM 2023 O O . ILE B 1 125 ? 44.899 57.002 17.084 1.00 14.84 125 ILE B O 1
ATOM 2028 N N . ARG B 1 126 ? 45.033 59.134 16.386 1.00 15.43 126 ARG B N 1
ATOM 2029 C CA . ARG B 1 126 ? 46.237 58.880 15.604 1.00 17.97 126 ARG B CA 1
ATOM 2030 C C . ARG B 1 126 ? 47.375 58.360 16.485 1.00 15.23 126 ARG B C 1
ATOM 2031 O O . ARG B 1 126 ? 48.046 57.384 16.140 1.00 19.77 126 ARG B O 1
ATOM 2039 N N . ALA B 1 127 ? 47.585 59.002 17.631 1.00 17.36 127 ALA B N 1
ATOM 2040 C CA . ALA B 1 127 ? 48.648 58.581 18.539 1.00 17.46 127 ALA B CA 1
ATOM 2041 C C . ALA B 1 127 ? 48.382 57.165 19.038 1.00 12.75 127 ALA B C 1
ATOM 2042 O O . ALA B 1 127 ? 49.292 56.337 19.110 1.00 11.26 127 ALA B O 1
ATOM 2044 N N . LEU B 1 128 ? 47.127 56.896 19.385 1.00 16.53 128 LEU B N 1
ATOM 2045 C CA . LEU B 1 128 ? 46.720 55.582 19.880 1.00 16.06 128 LEU B CA 1
ATOM 2046 C C . LEU B 1 128 ? 46.933 54.468 18.850 1.00 13.66 128 LEU B C 1
ATOM 2047 O O . LEU B 1 128 ? 47.478 53.407 19.173 1.00 18.06 128 LEU B O 1
ATOM 2052 N N . GLU B 1 129 ? 46.508 54.714 17.613 1.00 14.38 129 GLU B N 1
ATOM 2053 C CA . GLU B 1 129 ? 46.615 53.731 16.534 1.00 12.63 129 GLU B CA 1
ATOM 2054 C C . GLU B 1 129 ? 48.035 53.420 16.058 1.00 19.26 129 GLU B C 1
ATOM 2055 O O . GLU B 1 129 ? 48.380 52.256 15.848 1.00 19.42 129 GLU B O 1
ATOM 2061 N N . GLY B 1 130 ? 48.853 54.450 15.863 1.00 18.20 130 GLY B N 1
ATOM 2062 C CA . GLY B 1 130 ? 50.212 54.209 15.398 1.00 23.51 130 GLY B CA 1
ATOM 2063 C C . GLY B 1 130 ? 50.216 53.574 14.014 1.00 23.52 130 GLY B C 1
ATOM 2064 O O . GLY B 1 130 ? 51.150 52.863 13.637 1.00 17.02 130 GLY B O 1
ATOM 2065 N N . ARG B 1 131 ? 49.144 53.822 13.269 1.00 24.56 131 ARG B N 1
ATOM 2066 C CA . ARG B 1 131 ? 48.986 53.315 11.910 1.00 27.24 131 ARG B CA 1
ATOM 2067 C C . ARG B 1 131 ? 48.453 54.523 11.156 1.00 18.79 131 ARG B C 1
ATOM 2068 O O . ARG B 1 131 ? 47.724 55.326 11.724 1.00 23.95 131 ARG B O 1
ATOM 2076 N N . PRO B 1 132 ? 48.820 54.681 9.877 1.00 21.16 132 PRO B N 1
ATOM 2077 C CA . PRO B 1 132 ? 48.361 55.823 9.078 1.00 22.80 132 PRO B CA 1
ATOM 2078 C C . PRO B 1 132 ? 46.844 56.021 9.081 1.00 22.60 132 PRO B C 1
ATOM 2079 O O . PRO B 1 132 ? 46.353 57.130 8.873 1.00 17.32 132 PRO B O 1
ATOM 2091 N N . GLU C 1 2 ? -6.427 47.192 37.893 1.00 34.09 2 GLU C N 1
ATOM 2092 C CA . GLU C 1 2 ? -7.066 47.573 39.149 1.00 34.86 2 GLU C CA 1
ATOM 2093 C C . GLU C 1 2 ? -6.107 47.459 40.324 1.00 31.57 2 GLU C C 1
ATOM 2094 O O . GLU C 1 2 ? -5.402 46.461 40.462 1.00 31.93 2 GLU C O 1
ATOM 2100 N N . GLY C 1 3 ? -6.080 48.491 41.164 1.00 29.18 3 GLY C N 1
ATOM 2101 C CA . GLY C 1 3 ? -5.214 48.472 42.331 1.00 26.70 3 GLY C CA 1
ATOM 2102 C C . GLY C 1 3 ? -3.828 49.064 42.141 1.00 22.43 3 GLY C C 1
ATOM 2103 O O . GLY C 1 3 ? -3.090 49.225 43.110 1.00 20.60 3 GLY C O 1
ATOM 2104 N N . PHE C 1 4 ? -3.473 49.391 40.904 1.00 14.63 4 PHE C N 1
ATOM 2105 C CA . PHE C 1 4 ? -2.160 49.966 40.611 1.00 18.15 4 PHE C CA 1
ATOM 2106 C C . PHE C 1 4 ? -2.347 51.282 39.868 1.00 23.38 4 PHE C C 1
ATOM 2107 O O . PHE C 1 4 ? -3.051 51.339 38.858 1.00 26.27 4 PHE C O 1
ATOM 2115 N N . PRO C 1 5 ? -1.723 52.362 40.367 1.00 19.29 5 PRO C N 1
ATOM 2116 C CA . PRO C 1 5 ? -1.832 53.685 39.744 1.00 18.81 5 PRO C CA 1
ATOM 2117 C C . PRO C 1 5 ? -1.093 53.824 38.421 1.00 17.51 5 PRO C C 1
ATOM 2118 O O . PRO C 1 5 ? -1.370 54.732 37.640 1.00 15.55 5 PRO C O 1
ATOM 2122 N N . VAL C 1 6 ? -0.146 52.928 38.178 1.00 14.75 6 VAL C N 1
ATOM 2123 C CA . VAL C 1 6 ? 0.633 52.963 36.946 1.00 18.15 6 VAL C CA 1
ATOM 2124 C C . VAL C 1 6 ? 0.776 51.562 36.371 1.00 15.02 6 VAL C C 1
ATOM 2125 O O . VAL C 1 6 ? 1.057 50.614 37.100 1.00 8.32 6 VAL C O 1
ATOM 2129 N N . ARG C 1 7 ? 0.569 51.434 35.065 1.00 14.31 7 ARG C N 1
ATOM 2130 C CA . ARG C 1 7 ? 0.709 50.139 34.412 1.00 15.83 7 ARG C CA 1
ATOM 2131 C C . ARG C 1 7 ? 1.235 50.371 33.004 1.00 14.96 7 ARG C C 1
ATOM 2132 O O . ARG C 1 7 ? 0.958 51.405 32.403 1.00 18.20 7 ARG C O 1
ATOM 2140 N N . VAL C 1 8 ? 2.004 49.420 32.486 1.00 9.86 8 VAL C N 1
ATOM 2141 C CA . VAL C 1 8 ? 2.555 49.550 31.142 1.00 7.74 8 VAL C CA 1
ATOM 2142 C C . VAL C 1 8 ? 2.392 48.243 30.387 1.00 11.62 8 VAL C C 1
ATOM 2143 O O . VAL C 1 8 ? 2.264 47.179 30.989 1.00 12.87 8 VAL C O 1
ATOM 2147 N N . ARG C 1 9 ? 2.397 48.311 29.063 1.00 8.18 9 ARG C N 1
ATOM 2148 C CA . ARG C 1 9 ? 2.272 47.089 28.299 1.00 14.57 9 ARG C CA 1
ATOM 2149 C C . ARG C 1 9 ? 3.665 46.702 27.828 1.00 14.94 9 ARG C C 1
ATOM 2150 O O . ARG C 1 9 ? 4.500 47.559 27.551 1.00 13.73 9 ARG C O 1
ATOM 2158 N N . VAL C 1 10 ? 3.920 45.404 27.769 1.00 6.59 10 VAL C N 1
ATOM 2159 C CA . VAL C 1 10 ? 5.223 44.910 27.349 1.00 7.72 10 VAL C CA 1
ATOM 2160 C C . VAL C 1 10 ? 5.013 43.922 26.214 1.00 8.61 10 VAL C C 1
ATOM 2161 O O . VAL C 1 10 ? 4.064 43.153 26.234 1.00 11.53 10 VAL C O 1
ATOM 2165 N N . ASP C 1 11 ? 5.889 43.963 25.217 1.00 10.37 11 ASP C N 1
ATOM 2166 C CA . ASP C 1 11 ? 5.815 43.036 24.096 1.00 11.43 11 ASP C CA 1
ATOM 2167 C C . ASP C 1 11 ? 6.955 42.038 24.298 1.00 13.86 11 ASP C C 1
ATOM 2168 O O . ASP C 1 11 ? 8.115 42.438 24.401 1.00 15.35 11 ASP C O 1
ATOM 2173 N N . VAL C 1 12 ? 6.631 40.747 24.360 1.00 8.70 12 VAL C N 1
ATOM 2174 C CA . VAL C 1 12 ? 7.646 39.718 24.578 1.00 6.83 12 VAL C CA 1
ATOM 2175 C C . VAL C 1 12 ? 8.519 39.530 23.351 1.00 7.90 12 VAL C C 1
ATOM 2176 O O . VAL C 1 12 ? 8.021 39.289 22.240 1.00 12.48 12 VAL C O 1
ATOM 2180 N N . ARG C 1 13 ? 9.826 39.649 23.558 1.00 7.31 13 ARG C N 1
ATOM 2181 C CA . ARG C 1 13 ? 10.802 39.519 22.483 1.00 12.38 13 ARG C CA 1
ATOM 2182 C C . ARG C 1 13 ? 11.386 38.115 22.395 1.00 10.35 13 ARG C C 1
ATOM 2183 O O . ARG C 1 13 ? 11.428 37.388 23.376 1.00 6.70 13 ARG C O 1
ATOM 2191 N N . PHE C 1 14 ? 11.824 37.731 21.205 1.00 11.56 14 PHE C N 1
ATOM 2192 C CA . PHE C 1 14 ? 12.436 36.422 21.040 1.00 10.97 14 PHE C CA 1
ATOM 2193 C C . PHE C 1 14 ? 13.676 36.450 21.930 1.00 10.67 14 PHE C C 1
ATOM 2194 O O . PHE C 1 14 ? 14.015 35.461 22.572 1.00 11.40 14 PHE C O 1
ATOM 2202 N N . ARG C 1 15 ? 14.329 37.611 21.977 1.00 7.56 15 ARG C N 1
ATOM 2203 C CA . ARG C 1 15 ? 15.546 37.800 22.775 1.00 7.58 15 ARG C CA 1
ATOM 2204 C C . ARG C 1 15 ? 15.302 37.594 24.272 1.00 5.94 15 ARG C C 1
ATOM 2205 O O . ARG C 1 15 ? 16.245 37.364 25.025 1.00 6.68 15 ARG C O 1
ATOM 2213 N N . ASP C 1 16 ? 14.045 37.679 24.703 1.00 2.78 16 ASP C N 1
ATOM 2214 C CA . ASP C 1 16 ? 13.715 37.519 26.125 1.00 5.80 16 ASP C CA 1
ATOM 2215 C C . ASP C 1 16 ? 13.645 36.078 26.601 1.00 9.98 16 ASP C C 1
ATOM 2216 O O . ASP C 1 16 ? 13.626 35.830 27.803 1.00 5.24 16 ASP C O 1
ATOM 2221 N N . LEU C 1 17 ? 13.606 35.141 25.661 1.00 8.91 17 LEU C N 1
ATOM 2222 C CA . LEU C 1 17 ? 13.418 33.722 25.973 1.00 7.72 17 LEU C CA 1
ATOM 2223 C C . LEU C 1 17 ? 14.581 32.802 26.341 1.00 10.49 17 LEU C C 1
ATOM 2224 O O . LEU C 1 17 ? 15.694 32.937 25.838 1.00 11.14 17 LEU C O 1
ATOM 2229 N N . ASP C 1 18 ? 14.298 31.865 27.246 1.00 6.87 18 ASP C N 1
ATOM 2230 C CA . ASP C 1 18 ? 15.259 30.833 27.614 1.00 6.17 18 ASP C CA 1
ATOM 2231 C C . ASP C 1 18 ? 15.099 29.834 26.456 1.00 9.10 18 ASP C C 1
ATOM 2232 O O . ASP C 1 18 ? 14.120 29.915 25.703 1.00 10.94 18 ASP C O 1
ATOM 2237 N N . PRO C 1 19 ? 16.054 28.899 26.281 1.00 11.27 19 PRO C N 1
ATOM 2238 C CA . PRO C 1 19 ? 15.937 27.928 25.180 1.00 8.11 19 PRO C CA 1
ATOM 2239 C C . PRO C 1 19 ? 14.609 27.169 25.064 1.00 14.79 19 PRO C C 1
ATOM 2240 O O . PRO C 1 19 ? 14.225 26.766 23.967 1.00 12.82 19 PRO C O 1
ATOM 2244 N N . LEU C 1 20 ? 13.917 26.958 26.182 1.00 11.61 20 LEU C N 1
ATOM 2245 C CA . LEU C 1 20 ? 12.641 26.235 26.142 1.00 14.54 20 LEU C CA 1
ATOM 2246 C C . LEU C 1 20 ? 11.474 27.089 25.669 1.00 13.99 20 LEU C C 1
ATOM 2247 O O . LEU C 1 20 ? 10.349 26.614 25.612 1.00 9.85 20 LEU C O 1
ATOM 2252 N N . GLY C 1 21 ? 11.734 28.354 25.348 1.00 9.92 21 GLY C N 1
ATOM 2253 C CA . GLY C 1 21 ? 10.665 29.202 24.859 1.00 9.11 21 GLY C CA 1
ATOM 2254 C C . GLY C 1 21 ? 9.845 29.999 25.859 1.00 13.57 21 GLY C C 1
ATOM 2255 O O . GLY C 1 21 ? 8.733 30.399 25.542 1.00 16.81 21 GLY C O 1
ATOM 2256 N N . HIS C 1 22 ? 10.359 30.214 27.066 1.00 10.48 22 HIS C N 1
ATOM 2257 C CA . HIS C 1 22 ? 9.637 31.030 28.037 1.00 9.35 22 HIS C CA 1
ATOM 2258 C C . HIS C 1 22 ? 10.577 32.159 28.439 1.00 8.68 22 HIS C C 1
ATOM 2259 O O . HIS C 1 22 ? 11.793 32.063 28.247 1.00 9.09 22 HIS C O 1
ATOM 2266 N N . VAL C 1 23 ? 10.016 33.228 28.985 1.00 9.83 23 VAL C N 1
ATOM 2267 C CA . VAL C 1 23 ? 10.804 34.392 29.369 1.00 7.59 23 VAL C CA 1
ATOM 2268 C C . VAL C 1 23 ? 11.790 34.122 30.497 1.00 5.85 23 VAL C C 1
ATOM 2269 O O . VAL C 1 23 ? 11.451 33.504 31.498 1.00 8.32 23 VAL C O 1
ATOM 2273 N N . ASN C 1 24 ? 13.018 34.601 30.310 1.00 6.99 24 ASN C N 1
ATOM 2274 C CA . ASN C 1 24 ? 14.100 34.442 31.283 1.00 8.20 24 ASN C CA 1
ATOM 2275 C C . ASN C 1 24 ? 13.830 35.122 32.632 1.00 7.20 24 ASN C C 1
ATOM 2276 O O . ASN C 1 24 ? 13.275 36.223 32.671 1.00 8.84 24 ASN C O 1
ATOM 2281 N N . ASN C 1 25 ? 14.240 34.478 33.731 1.00 7.64 25 ASN C N 1
ATOM 2282 C CA . ASN C 1 25 ? 14.004 35.029 35.072 1.00 7.55 25 ASN C CA 1
ATOM 2283 C C . ASN C 1 25 ? 14.474 36.473 35.279 1.00 10.02 25 ASN C C 1
ATOM 2284 O O . ASN C 1 25 ? 13.808 37.266 35.954 1.00 6.57 25 ASN C O 1
ATOM 2289 N N . ALA C 1 26 ? 15.620 36.823 34.712 1.00 6.84 26 ALA C N 1
ATOM 2290 C CA . ALA C 1 26 ? 16.134 38.178 34.877 1.00 6.21 26 ALA C CA 1
ATOM 2291 C C . ALA C 1 26 ? 15.315 39.193 34.093 1.00 10.14 26 ALA C C 1
ATOM 2292 O O . ALA C 1 26 ? 15.106 40.311 34.552 1.00 10.69 26 ALA C O 1
ATOM 2294 N N . VAL C 1 27 ? 14.828 38.791 32.924 1.00 6.04 27 VAL C N 1
ATOM 2295 C CA . VAL C 1 27 ? 14.066 39.705 32.085 1.00 8.78 27 VAL C CA 1
ATOM 2296 C C . VAL C 1 27 ? 12.778 40.167 32.756 1.00 8.21 27 VAL C C 1
ATOM 2297 O O . VAL C 1 27 ? 12.303 41.276 32.508 1.00 7.82 27 VAL C O 1
ATOM 2301 N N . PHE C 1 28 ? 12.223 39.325 33.623 1.00 7.52 28 PHE C N 1
ATOM 2302 C CA . PHE C 1 28 ? 11.012 39.680 34.361 1.00 4.70 28 PHE C CA 1
ATOM 2303 C C . PHE C 1 28 ? 11.249 40.960 35.149 1.00 5.50 28 PHE C C 1
ATOM 2304 O O . PHE C 1 28 ? 10.342 41.780 35.312 1.00 9.04 28 PHE C O 1
ATOM 2312 N N . LEU C 1 29 ? 12.462 41.113 35.670 1.00 4.13 29 LEU C N 1
ATOM 2313 C CA . LEU C 1 29 ? 12.768 42.301 36.451 1.00 6.19 29 LEU C CA 1
ATOM 2314 C C . LEU C 1 29 ? 12.833 43.545 35.569 1.00 8.97 29 LEU C C 1
ATOM 2315 O O . LEU C 1 29 ? 12.558 44.662 36.029 1.00 8.00 29 LEU C O 1
ATOM 2320 N N . SER C 1 30 ? 13.183 43.358 34.296 1.00 7.94 30 SER C N 1
ATOM 2321 C CA . SER C 1 30 ? 13.242 44.493 33.374 1.00 9.18 30 SER C CA 1
ATOM 2322 C C . SER C 1 30 ? 11.817 44.930 33.011 1.00 5.52 30 SER C C 1
ATOM 2323 O O . SER C 1 30 ? 11.569 46.107 32.749 1.00 6.72 30 SER C O 1
ATOM 2326 N N . TYR C 1 31 ? 10.890 43.972 32.988 1.00 4.62 31 TYR C N 1
ATOM 2327 C CA . TYR C 1 31 ? 9.475 44.252 32.715 1.00 11.10 31 TYR C CA 1
ATOM 2328 C C . TYR C 1 31 ? 8.959 45.101 33.879 1.00 13.37 31 TYR C C 1
ATOM 2329 O O . TYR C 1 31 ? 8.321 46.137 33.686 1.00 7.81 31 TYR C O 1
ATOM 2346 N N . GLU C 1 33 ? 10.680 46.800 35.988 1.00 8.46 33 GLU C N 1
ATOM 2347 C CA . GLU C 1 33 ? 11.403 48.069 35.972 1.00 9.51 33 GLU C CA 1
ATOM 2348 C C . GLU C 1 33 ? 10.766 49.116 35.067 1.00 13.25 33 GLU C C 1
ATOM 2349 O O . GLU C 1 33 ? 10.770 50.297 35.400 1.00 6.15 33 GLU C O 1
ATOM 2355 N N . LEU C 1 34 ? 10.231 48.699 33.919 1.00 5.46 34 LEU C N 1
ATOM 2356 C CA . LEU C 1 34 ? 9.637 49.680 33.020 1.00 12.22 34 LEU C CA 1
ATOM 2357 C C . LEU C 1 34 ? 8.483 50.398 33.712 1.00 9.75 34 LEU C C 1
ATOM 2358 O O . LEU C 1 34 ? 8.348 51.617 33.609 1.00 9.23 34 LEU C O 1
ATOM 2363 N N . ALA C 1 35 ? 7.660 49.647 34.438 1.00 10.26 35 ALA C N 1
ATOM 2364 C CA . ALA C 1 35 ? 6.538 50.256 35.144 1.00 11.09 35 ALA C CA 1
ATOM 2365 C C . ALA C 1 35 ? 7.043 51.178 36.258 1.00 10.46 35 ALA C C 1
ATOM 2366 O O . ALA C 1 35 ? 6.526 52.279 36.452 1.00 8.88 35 ALA C O 1
ATOM 2368 N N . ARG C 1 36 ? 8.050 50.716 36.991 1.00 6.89 36 ARG C N 1
ATOM 2369 C CA . ARG C 1 36 ? 8.606 51.491 38.089 1.00 8.01 36 ARG C CA 1
ATOM 2370 C C . ARG C 1 36 ? 9.170 52.815 37.592 1.00 11.54 36 ARG C C 1
ATOM 2371 O O . ARG C 1 36 ? 8.993 53.858 38.237 1.00 10.23 36 ARG C O 1
ATOM 2379 N N . ILE C 1 37 ? 9.847 52.779 36.448 1.00 10.80 37 ILE C N 1
ATOM 2380 C CA . ILE C 1 37 ? 10.412 54.000 35.898 1.00 10.41 37 ILE C CA 1
ATOM 2381 C C . ILE C 1 37 ? 9.301 54.945 35.446 1.00 12.06 37 ILE C C 1
ATOM 2382 O O . ILE C 1 37 ? 9.352 56.148 35.717 1.00 14.34 37 ILE C O 1
ATOM 2387 N N . ARG C 1 38 ? 8.292 54.403 34.768 1.00 10.47 38 ARG C N 1
ATOM 2388 C CA . ARG C 1 38 ? 7.165 55.218 34.313 1.00 12.86 38 ARG C CA 1
ATOM 2389 C C . ARG C 1 38 ? 6.513 55.900 35.529 1.00 9.64 38 ARG C C 1
ATOM 2390 O O . ARG C 1 38 ? 6.079 57.051 35.465 1.00 12.12 38 ARG C O 1
ATOM 2398 N N . TYR C 1 39 ? 6.462 55.175 36.638 1.00 8.94 39 TYR C N 1
ATOM 2399 C CA . TYR C 1 39 ? 5.906 55.674 37.894 1.00 8.44 39 TYR C CA 1
ATOM 2400 C C . TYR C 1 39 ? 6.791 56.818 38.411 1.00 13.77 39 TYR C C 1
ATOM 2401 O O . TYR C 1 39 ? 6.285 57.893 38.761 1.00 14.30 39 TYR C O 1
ATOM 2410 N N . PHE C 1 40 ? 8.105 56.596 38.462 1.00 12.65 40 PHE C N 1
ATOM 2411 C CA . PHE C 1 40 ? 9.029 57.640 38.922 1.00 19.13 40 PHE C CA 1
ATOM 2412 C C . PHE C 1 40 ? 8.930 58.878 38.033 1.00 20.81 40 PHE C C 1
ATOM 2413 O O . PHE C 1 40 ? 9.116 60.002 38.510 1.00 17.25 40 PHE C O 1
ATOM 2421 N N . GLN C 1 41 ? 8.644 58.675 36.746 1.00 18.61 41 GLN C N 1
ATOM 2422 C CA . GLN C 1 41 ? 8.509 59.804 35.822 1.00 22.29 41 GLN C CA 1
ATOM 2423 C C . GLN C 1 41 ? 7.360 60.701 36.248 1.00 21.20 41 GLN C C 1
ATOM 2424 O O . GLN C 1 41 ? 7.345 61.895 35.939 1.00 22.16 41 GLN C O 1
ATOM 2430 N N . ARG C 1 42 ? 6.389 60.113 36.937 1.00 17.06 42 ARG C N 1
ATOM 2431 C CA . ARG C 1 42 ? 5.225 60.859 37.408 1.00 23.02 42 ARG C CA 1
ATOM 2432 C C . ARG C 1 42 ? 5.575 61.699 38.623 1.00 27.26 42 ARG C C 1
ATOM 2433 O O . ARG C 1 42 ? 4.935 62.715 38.884 1.00 29.63 42 ARG C O 1
ATOM 2441 N N . ILE C 1 43 ? 6.598 61.282 39.361 1.00 24.99 43 ILE C N 1
ATOM 2442 C CA . ILE C 1 43 ? 7.000 62.002 40.562 1.00 26.74 43 ILE C CA 1
ATOM 2443 C C . ILE C 1 43 ? 8.233 62.883 40.390 1.00 27.36 43 ILE C C 1
ATOM 2444 O O . ILE C 1 43 ? 8.392 63.865 41.108 1.00 27.74 43 ILE C O 1
ATOM 2449 N N . SER C 1 44 ? 9.108 62.549 39.448 1.00 29.60 44 SER C N 1
ATOM 2450 C CA . SER C 1 44 ? 10.330 63.333 39.277 1.00 29.90 44 SER C CA 1
ATOM 2451 C C . SER C 1 44 ? 10.920 63.385 37.876 1.00 31.11 44 SER C C 1
ATOM 2452 O O . SER C 1 44 ? 10.749 62.463 37.084 1.00 28.49 44 SER C O 1
ATOM 2455 N N . PRO C 1 45 ? 11.637 64.479 37.559 1.00 29.29 45 PRO C N 1
ATOM 2456 C CA . PRO C 1 45 ? 12.271 64.666 36.252 1.00 29.11 45 PRO C CA 1
ATOM 2457 C C . PRO C 1 45 ? 13.545 63.827 36.106 1.00 26.99 45 PRO C C 1
ATOM 2458 O O . PRO C 1 45 ? 13.923 63.440 34.999 1.00 29.95 45 PRO C O 1
ATOM 2462 N N . ASP C 1 46 ? 14.209 63.545 37.221 1.00 19.87 46 ASP C N 1
ATOM 2463 C CA . ASP C 1 46 ? 15.439 62.762 37.160 1.00 21.92 46 ASP C CA 1
ATOM 2464 C C . ASP C 1 46 ? 15.195 61.256 37.018 1.00 15.05 46 ASP C C 1
ATOM 2465 O O . ASP C 1 46 ? 15.783 60.451 37.746 1.00 15.24 46 ASP C O 1
ATOM 2470 N N . TRP C 1 47 ? 14.351 60.873 36.063 1.00 16.44 47 TRP C N 1
ATOM 2471 C CA . TRP C 1 47 ? 14.050 59.465 35.852 1.00 18.39 47 TRP C CA 1
ATOM 2472 C C . TRP C 1 47 ? 15.220 58.655 35.280 1.00 14.98 47 TRP C C 1
ATOM 2473 O O . TRP C 1 47 ? 15.311 57.450 35.521 1.00 13.11 47 TRP C O 1
ATOM 2484 N N . LEU C 1 48 ? 16.112 59.293 34.523 1.00 15.71 48 LEU C N 1
ATOM 2485 C CA . LEU C 1 48 ? 17.275 58.577 33.986 1.00 15.66 48 LEU C CA 1
ATOM 2486 C C . LEU C 1 48 ? 18.161 58.147 35.145 1.00 15.88 48 LEU C C 1
ATOM 2487 O O . LEU C 1 48 ? 18.850 57.129 35.084 1.00 14.69 48 LEU C O 1
ATOM 2492 N N . GLU C 1 49 ? 18.145 58.946 36.204 1.00 6.77 49 GLU C N 1
ATOM 2493 C CA . GLU C 1 49 ? 18.927 58.645 37.387 1.00 10.03 49 GLU C CA 1
ATOM 2494 C C . GLU C 1 49 ? 18.091 57.755 38.316 1.00 8.49 49 GLU C C 1
ATOM 2495 O O . GLU C 1 49 ? 18.403 57.593 39.502 1.00 13.75 49 GLU C O 1
ATOM 2501 N N . GLU C 1 50 ? 17.028 57.188 37.754 1.00 12.17 50 GLU C N 1
ATOM 2502 C CA . GLU C 1 50 ? 16.112 56.318 38.488 1.00 10.60 50 GLU C CA 1
ATOM 2503 C C . GLU C 1 50 ? 15.479 57.010 39.696 1.00 10.92 50 GLU C C 1
ATOM 2504 O O . GLU C 1 50 ? 15.292 56.392 40.748 1.00 9.88 50 GLU C O 1
ATOM 2510 N N . GLY C 1 51 ? 15.145 58.287 39.534 1.00 13.11 51 GLY C N 1
ATOM 2511 C CA . GLY C 1 51 ? 14.516 59.039 40.607 1.00 10.28 51 GLY C CA 1
ATOM 2512 C C . GLY C 1 51 ? 15.424 59.204 41.804 1.00 14.05 51 GLY C C 1
ATOM 2513 O O . GLY C 1 51 ? 14.982 59.612 42.879 1.00 14.10 51 GLY C O 1
ATOM 2514 N N . HIS C 1 52 ? 16.702 58.902 41.601 1.00 8.57 52 HIS C N 1
ATOM 2515 C CA . HIS C 1 52 ? 17.708 58.988 42.643 1.00 10.34 52 HIS C CA 1
ATOM 2516 C C . HIS C 1 52 ? 17.603 57.828 43.627 1.00 15.68 52 HIS C C 1
ATOM 2517 O O . HIS C 1 52 ? 18.184 57.867 44.710 1.00 11.60 52 HIS C O 1
ATOM 2524 N N . PHE C 1 53 ? 16.853 56.798 43.241 1.00 10.53 53 PHE C N 1
ATOM 2525 C CA . PHE C 1 53 ? 16.720 55.602 44.068 1.00 6.92 53 PHE C CA 1
ATOM 2526 C C . PHE C 1 53 ? 17.618 54.517 43.487 1.00 12.41 53 PHE C C 1
ATOM 2527 O O . PHE C 1 53 ? 17.890 54.509 42.283 1.00 10.30 53 PHE C O 1
ATOM 2535 N N . VAL C 1 54 ? 18.088 53.612 44.339 1.00 10.05 54 VAL C N 1
ATOM 2536 C CA . VAL C 1 54 ? 18.841 52.466 43.853 1.00 8.02 54 VAL C CA 1
ATOM 2537 C C . VAL C 1 54 ? 18.074 51.284 44.419 1.00 10.82 54 VAL C C 1
ATOM 2538 O O . VAL C 1 54 ? 17.422 51.407 45.458 1.00 9.10 54 VAL C O 1
ATOM 2542 N N . VAL C 1 55 ? 18.116 50.156 43.718 1.00 9.19 55 VAL C N 1
ATOM 2543 C CA . VAL C 1 55 ? 17.417 48.964 44.180 1.00 7.90 55 VAL C CA 1
ATOM 2544 C C . VAL C 1 55 ? 18.287 48.278 45.227 1.00 8.10 55 VAL C C 1
ATOM 2545 O O . VAL C 1 55 ? 19.427 47.903 44.940 1.00 6.29 55 VAL C O 1
ATOM 2549 N N . ALA C 1 56 ? 17.751 48.121 46.436 1.00 10.73 56 ALA C N 1
ATOM 2550 C CA . ALA C 1 56 ? 18.480 47.472 47.527 1.00 6.26 56 ALA C CA 1
ATOM 2551 C C . ALA C 1 56 ? 18.125 45.992 47.623 1.00 9.35 56 ALA C C 1
ATOM 2552 O O . ALA C 1 56 ? 18.942 45.169 48.023 1.00 6.94 56 ALA C O 1
ATOM 2554 N N . ARG C 1 57 ? 16.899 45.661 47.247 1.00 9.11 57 ARG C N 1
ATOM 2555 C CA . ARG C 1 57 ? 16.437 44.284 47.316 1.00 11.11 57 ARG C CA 1
ATOM 2556 C C . ARG C 1 57 ? 15.240 44.099 46.402 1.00 14.50 57 ARG C C 1
ATOM 2557 O O . ARG C 1 57 ? 14.435 45.011 46.228 1.00 10.05 57 ARG C O 1
ATOM 2573 N N . GLU C 1 59 ? 12.378 40.891 45.574 1.00 11.29 59 GLU C N 1
ATOM 2574 C CA . GLU C 1 59 ? 11.844 39.570 45.908 1.00 13.61 59 GLU C CA 1
ATOM 2575 C C . GLU C 1 59 ? 10.862 39.243 44.787 1.00 15.65 59 GLU C C 1
ATOM 2576 O O . GLU C 1 59 ? 9.766 39.811 44.729 1.00 8.23 59 GLU C O 1
ATOM 2582 N N . VAL C 1 60 ? 11.228 38.325 43.904 1.00 10.28 60 VAL C N 1
ATOM 2583 C CA . VAL C 1 60 ? 10.334 37.989 42.806 1.00 7.77 60 VAL C CA 1
ATOM 2584 C C . VAL C 1 60 ? 9.822 36.554 42.854 1.00 15.47 60 VAL C C 1
ATOM 2585 O O . VAL C 1 60 ? 10.602 35.608 42.951 1.00 12.58 60 VAL C O 1
ATOM 2589 N N . ASP C 1 61 ? 8.500 36.410 42.819 1.00 11.09 61 ASP C N 1
ATOM 2590 C CA . ASP C 1 61 ? 7.870 35.097 42.785 1.00 12.57 61 ASP C CA 1
ATOM 2591 C C . ASP C 1 61 ? 7.438 34.914 41.337 1.00 11.56 61 ASP C C 1
ATOM 2592 O O . ASP C 1 61 ? 6.720 35.751 40.787 1.00 6.18 61 ASP C O 1
ATOM 2597 N N . TYR C 1 62 ? 7.907 33.844 40.710 1.00 3.15 62 TYR C N 1
ATOM 2598 C CA . TYR C 1 62 ? 7.543 33.569 39.324 1.00 8.31 62 TYR C CA 1
ATOM 2599 C C . TYR C 1 62 ? 6.409 32.556 39.408 1.00 8.97 62 TYR C C 1
ATOM 2600 O O . TYR C 1 62 ? 6.626 31.381 39.704 1.00 10.21 62 TYR C O 1
ATOM 2609 N N . LEU C 1 63 ? 5.194 33.043 39.175 1.00 8.21 63 LEU C N 1
ATOM 2610 C CA . LEU C 1 63 ? 3.979 32.244 39.277 1.00 13.00 63 LEU C CA 1
ATOM 2611 C C . LEU C 1 63 ? 3.622 31.456 38.031 1.00 14.12 63 LEU C C 1
ATOM 2612 O O . LEU C 1 63 ? 3.185 30.311 38.128 1.00 12.29 63 LEU C O 1
ATOM 2617 N N . ARG C 1 64 ? 3.784 32.079 36.870 1.00 9.86 64 ARG C N 1
ATOM 2618 C CA . ARG C 1 64 ? 3.494 31.427 35.601 1.00 15.64 64 ARG C CA 1
ATOM 2619 C C . ARG C 1 64 ? 4.499 31.830 34.537 1.00 15.32 64 ARG C C 1
ATOM 2620 O O . ARG C 1 64 ? 4.962 32.967 34.502 1.00 13.12 64 ARG C O 1
ATOM 2628 N N . PRO C 1 65 ? 4.852 30.894 33.649 1.00 14.47 65 PRO C N 1
ATOM 2629 C CA . PRO C 1 65 ? 5.808 31.249 32.608 1.00 13.34 65 PRO C CA 1
ATOM 2630 C C . PRO C 1 65 ? 5.151 32.220 31.630 1.00 15.38 65 PRO C C 1
ATOM 2631 O O . PRO C 1 65 ? 3.927 32.227 31.471 1.00 12.64 65 PRO C O 1
ATOM 2635 N N . ILE C 1 66 ? 5.959 33.063 31.004 1.00 4.38 66 ILE C N 1
ATOM 2636 C CA . ILE C 1 66 ? 5.446 34.003 30.020 1.00 8.57 66 ILE C CA 1
ATOM 2637 C C . ILE C 1 66 ? 6.002 33.527 28.680 1.00 6.26 66 ILE C C 1
ATOM 2638 O O . ILE C 1 66 ? 7.203 33.261 28.552 1.00 9.90 66 ILE C O 1
ATOM 2643 N N . LEU C 1 67 ? 5.122 33.413 27.690 1.00 5.69 67 LEU C N 1
ATOM 2644 C CA . LEU C 1 67 ? 5.502 32.917 26.372 1.00 6.70 67 LEU C CA 1
ATOM 2645 C C . LEU C 1 67 ? 5.445 33.977 25.287 1.00 9.37 67 LEU C C 1
ATOM 2646 O O . LEU C 1 67 ? 4.759 34.982 25.429 1.00 7.25 67 LEU C O 1
ATOM 2651 N N . LEU C 1 68 ? 6.164 33.731 24.195 1.00 17.11 68 LEU C N 1
ATOM 2652 C CA . LEU C 1 68 ? 6.168 34.652 23.063 1.00 10.87 68 LEU C CA 1
ATOM 2653 C C . LEU C 1 68 ? 4.721 34.769 22.591 1.00 13.91 68 LEU C C 1
ATOM 2654 O O . LEU C 1 68 ? 4.029 33.760 22.450 1.00 20.24 68 LEU C O 1
ATOM 2659 N N . GLY C 1 69 ? 4.262 35.997 22.364 1.00 13.79 69 GLY C N 1
ATOM 2660 C CA . GLY C 1 69 ? 2.893 36.206 21.920 1.00 8.45 69 GLY C CA 1
ATOM 2661 C C . GLY C 1 69 ? 1.965 36.559 23.065 1.00 14.61 69 GLY C C 1
ATOM 2662 O O . GLY C 1 69 ? 0.848 37.042 22.852 1.00 15.44 69 GLY C O 1
ATOM 2663 N N . ASP C 1 70 ? 2.418 36.319 24.293 1.00 10.91 70 ASP C N 1
ATOM 2664 C CA . ASP C 1 70 ? 1.594 36.645 25.451 1.00 12.11 70 ASP C CA 1
ATOM 2665 C C . ASP C 1 70 ? 1.321 38.140 25.527 1.00 14.35 70 ASP C C 1
ATOM 2666 O O . ASP C 1 70 ? 2.183 38.954 25.184 1.00 13.46 70 ASP C O 1
ATOM 2671 N N . GLU C 1 71 ? 0.109 38.495 25.942 1.00 9.94 71 GLU C N 1
ATOM 2672 C CA . GLU C 1 71 ? -0.249 39.896 26.122 1.00 14.26 71 GLU C CA 1
ATOM 2673 C C . GLU C 1 71 ? 0.186 40.191 27.548 1.00 15.72 71 GLU C C 1
ATOM 2674 O O . GLU C 1 71 ? -0.376 39.645 28.501 1.00 14.96 71 GLU C O 1
ATOM 2680 N N . VAL C 1 72 ? 1.184 41.054 27.697 1.00 15.37 72 VAL C N 1
ATOM 2681 C CA . VAL C 1 72 ? 1.718 41.352 29.021 1.00 9.09 72 VAL C CA 1
ATOM 2682 C C . VAL C 1 72 ? 1.521 42.789 29.511 1.00 12.62 72 VAL C C 1
ATOM 2683 O O . VAL C 1 72 ? 1.741 43.749 28.771 1.00 13.67 72 VAL C O 1
ATOM 2687 N N . PHE C 1 73 ? 1.083 42.914 30.761 1.00 8.32 73 PHE C N 1
ATOM 2688 C CA . PHE C 1 73 ? 0.901 44.213 31.403 1.00 8.36 73 PHE C CA 1
ATOM 2689 C C . PHE C 1 73 ? 1.651 44.182 32.722 1.00 10.09 73 PHE C C 1
ATOM 2690 O O . PHE C 1 73 ? 1.786 43.129 33.346 1.00 10.66 73 PHE C O 1
ATOM 2698 N N . VAL C 1 74 ? 2.146 45.334 33.150 1.00 8.72 74 VAL C N 1
ATOM 2699 C CA . VAL C 1 74 ? 2.875 45.407 34.411 1.00 11.58 74 VAL C CA 1
ATOM 2700 C C . VAL C 1 74 ? 2.360 46.595 35.217 1.00 9.57 74 VAL C C 1
ATOM 2701 O O . VAL C 1 74 ? 2.372 47.722 34.733 1.00 11.93 74 VAL C O 1
ATOM 2705 N N . GLY C 1 75 ? 1.897 46.322 36.437 1.00 11.91 75 GLY C N 1
ATOM 2706 C CA . GLY C 1 75 ? 1.401 47.367 37.308 1.00 11.05 75 GLY C CA 1
ATOM 2707 C C . GLY C 1 75 ? 2.349 47.555 38.481 1.00 13.54 75 GLY C C 1
ATOM 2708 O O . GLY C 1 75 ? 2.958 46.592 38.957 1.00 6.90 75 GLY C O 1
ATOM 2709 N N . VAL C 1 76 ? 2.485 48.790 38.951 1.00 12.02 76 VAL C N 1
ATOM 2710 C CA . VAL C 1 76 ? 3.383 49.065 40.066 1.00 11.80 76 VAL C CA 1
ATOM 2711 C C . VAL C 1 76 ? 2.750 50.028 41.061 1.00 12.86 76 VAL C C 1
ATOM 2712 O O . VAL C 1 76 ? 1.964 50.897 40.683 1.00 10.88 76 VAL C O 1
ATOM 2716 N N . ARG C 1 77 ? 3.077 49.861 42.339 1.00 12.03 77 ARG C N 1
ATOM 2717 C CA . ARG C 1 77 ? 2.537 50.734 43.373 1.00 12.81 77 ARG C CA 1
ATOM 2718 C C . ARG C 1 77 ? 3.422 50.702 44.607 1.00 12.73 77 ARG C C 1
ATOM 2719 O O . ARG C 1 77 ? 4.068 49.695 44.900 1.00 11.07 77 ARG C O 1
ATOM 2727 N N . THR C 1 78 ? 3.456 51.819 45.323 1.00 12.05 78 THR C N 1
ATOM 2728 C CA . THR C 1 78 ? 4.239 51.921 46.553 1.00 9.71 78 THR C CA 1
ATOM 2729 C C . THR C 1 78 ? 3.375 51.374 47.681 1.00 11.80 78 THR C C 1
ATOM 2730 O O . THR C 1 78 ? 2.241 51.815 47.863 1.00 13.68 78 THR C O 1
ATOM 2734 N N . VAL C 1 79 ? 3.894 50.419 48.440 1.00 11.75 79 VAL C N 1
ATOM 2735 C CA . VAL C 1 79 ? 3.107 49.861 49.531 1.00 11.89 79 VAL C CA 1
ATOM 2736 C C . VAL C 1 79 ? 3.569 50.311 50.909 1.00 13.92 79 VAL C C 1
ATOM 2737 O O . VAL C 1 79 ? 2.876 50.092 51.895 1.00 14.82 79 VAL C O 1
ATOM 2741 N N . GLY C 1 80 ? 4.731 50.947 50.975 1.00 13.51 80 GLY C N 1
ATOM 2742 C CA . GLY C 1 80 ? 5.224 51.407 52.258 1.00 9.62 80 GLY C CA 1
ATOM 2743 C C . GLY C 1 80 ? 6.340 52.418 52.147 1.00 12.16 80 GLY C C 1
ATOM 2744 O O . GLY C 1 80 ? 7.160 52.352 51.231 1.00 15.63 80 GLY C O 1
ATOM 2745 N N . LEU C 1 81 ? 6.364 53.369 53.079 1.00 11.96 81 LEU C N 1
ATOM 2746 C CA . LEU C 1 81 ? 7.412 54.385 53.106 1.00 11.78 81 LEU C CA 1
ATOM 2747 C C . LEU C 1 81 ? 8.241 54.216 54.378 1.00 12.54 81 LEU C C 1
ATOM 2748 O O . LEU C 1 81 ? 7.691 54.089 55.471 1.00 13.21 81 LEU C O 1
ATOM 2753 N N . GLY C 1 82 ? 9.561 54.189 54.225 1.00 8.61 82 GLY C N 1
ATOM 2754 C CA . GLY C 1 82 ? 10.447 54.050 55.368 1.00 8.41 82 GLY C CA 1
ATOM 2755 C C . GLY C 1 82 ? 11.124 55.376 55.681 1.00 9.96 82 GLY C C 1
ATOM 2756 O O . GLY C 1 82 ? 10.509 56.439 55.550 1.00 12.41 82 GLY C O 1
ATOM 2757 N N . ARG C 1 83 ? 12.385 55.318 56.103 1.00 9.53 83 ARG C N 1
ATOM 2758 C CA . ARG C 1 83 ? 13.148 56.526 56.418 1.00 4.56 83 ARG C CA 1
ATOM 2759 C C . ARG C 1 83 ? 13.795 56.984 55.105 1.00 11.60 83 ARG C C 1
ATOM 2760 O O . ARG C 1 83 ? 13.431 58.022 54.549 1.00 12.87 83 ARG C O 1
ATOM 2768 N N . SER C 1 84 ? 14.750 56.200 54.607 1.00 11.84 84 SER C N 1
ATOM 2769 C CA . SER C 1 84 ? 15.396 56.507 53.338 1.00 14.23 84 SER C CA 1
ATOM 2770 C C . SER C 1 84 ? 14.924 55.485 52.306 1.00 18.70 84 SER C C 1
ATOM 2771 O O . SER C 1 84 ? 15.368 55.499 51.153 1.00 18.49 84 SER C O 1
ATOM 2774 N N . SER C 1 85 ? 14.011 54.608 52.720 1.00 11.72 85 SER C N 1
ATOM 2775 C CA . SER C 1 85 ? 13.519 53.560 51.830 1.00 12.78 85 SER C CA 1
ATOM 2776 C C . SER C 1 85 ? 12.031 53.602 51.510 1.00 14.97 85 SER C C 1
ATOM 2777 O O . SER C 1 85 ? 11.250 54.344 52.113 1.00 14.79 85 SER C O 1
ATOM 2780 N N . LEU C 1 86 ? 11.650 52.798 50.527 1.00 9.82 86 LEU C N 1
ATOM 2781 C CA . LEU C 1 86 ? 10.254 52.668 50.168 1.00 16.82 86 LEU C CA 1
ATOM 2782 C C 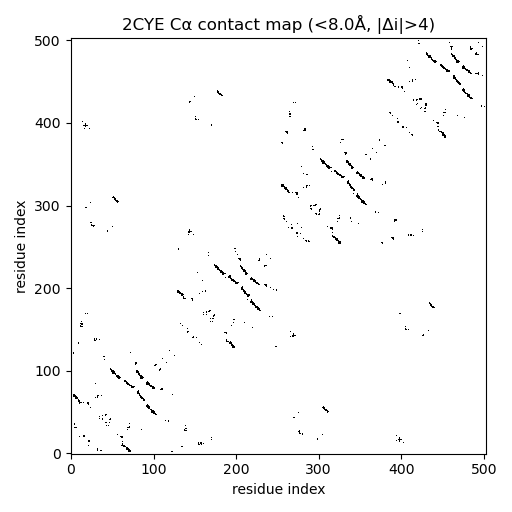. LEU C 1 86 ? 10.091 51.274 49.583 1.00 12.40 86 LEU C C 1
ATOM 2783 O O . LEU C 1 86 ? 11.024 50.727 48.974 1.00 13.43 86 LEU C O 1
ATOM 2788 N N . ARG C 1 87 ? 8.923 50.688 49.810 1.00 13.87 87 ARG C N 1
ATOM 2789 C CA . ARG C 1 87 ? 8.629 49.345 49.331 1.00 14.18 87 ARG C CA 1
ATOM 2790 C C . ARG C 1 87 ? 7.608 49.445 48.210 1.00 13.79 87 ARG C C 1
ATOM 2791 O O . ARG C 1 87 ? 6.573 50.108 48.344 1.00 12.65 87 ARG C O 1
ATOM 2807 N N . GLU C 1 89 ? 5.409 47.264 45.113 1.00 9.74 89 GLU C N 1
ATOM 2808 C CA . GLU C 1 89 ? 4.919 45.982 44.627 1.00 15.98 89 GLU C CA 1
ATOM 2809 C C . GLU C 1 89 ? 4.726 46.078 43.117 1.00 15.31 89 GLU C C 1
ATOM 2810 O O . GLU C 1 89 ? 4.138 47.046 42.623 1.00 11.89 89 GLU C O 1
ATOM 2816 N N . HIS C 1 90 ? 5.242 45.087 42.394 1.00 12.68 90 HIS C N 1
ATOM 2817 C CA . HIS C 1 90 ? 5.121 45.044 40.941 1.00 12.96 90 HIS C CA 1
ATOM 2818 C C . HIS C 1 90 ? 4.317 43.791 40.588 1.00 14.64 90 HIS C C 1
ATOM 2819 O O . HIS C 1 90 ? 4.590 42.706 41.115 1.00 12.71 90 HIS C O 1
ATOM 2826 N N . LEU C 1 91 ? 3.330 43.943 39.710 1.00 8.82 91 LEU C N 1
ATOM 2827 C CA . LEU C 1 91 ? 2.517 42.814 39.266 1.00 12.27 91 LEU C CA 1
ATOM 2828 C C . LEU C 1 91 ? 2.577 42.668 37.751 1.00 11.08 91 LEU C C 1
ATOM 2829 O O . LEU C 1 91 ? 2.172 43.567 37.013 1.00 9.57 91 LEU C O 1
ATOM 2834 N N . VAL C 1 92 ? 3.094 41.533 37.294 1.00 11.79 92 VAL C N 1
ATOM 2835 C CA . VAL C 1 92 ? 3.188 41.246 35.870 1.00 11.21 92 VAL C CA 1
ATOM 2836 C C . VAL C 1 92 ? 2.076 40.254 35.511 1.00 16.49 92 VAL C C 1
ATOM 2837 O O . VAL C 1 92 ? 1.980 39.189 36.119 1.00 13.82 92 VAL C O 1
ATOM 2841 N N . THR C 1 93 ? 1.228 40.607 34.550 1.00 12.93 93 THR C N 1
ATOM 2842 C CA . THR C 1 93 ? 0.172 39.692 34.128 1.00 19.21 93 THR C CA 1
ATOM 2843 C C . THR C 1 93 ? 0.426 39.249 32.689 1.00 13.34 93 THR C C 1
ATOM 2844 O O . THR C 1 93 ? 0.935 40.017 31.877 1.00 11.36 93 THR C O 1
ATOM 2848 N N . ALA C 1 94 ? 0.083 37.999 32.391 1.00 14.09 94 ALA C N 1
ATOM 2849 C CA . ALA C 1 94 ? 0.234 37.448 31.047 1.00 13.04 94 ALA C CA 1
ATOM 2850 C C . ALA C 1 94 ? -1.143 36.901 30.689 1.00 13.71 94 ALA C C 1
ATOM 2851 O O . ALA C 1 94 ? -1.665 36.033 31.377 1.00 6.99 94 ALA C O 1
ATOM 2853 N N . ASN C 1 95 ? -1.728 37.428 29.623 1.00 13.34 95 ASN C N 1
ATOM 2854 C CA . ASN C 1 95 ? -3.054 37.006 29.187 1.00 21.30 95 ASN C CA 1
ATOM 2855 C C . ASN C 1 95 ? -4.090 37.095 30.311 1.00 22.38 95 ASN C C 1
ATOM 2856 O O . ASN C 1 95 ? -4.955 36.229 30.451 1.00 23.01 95 ASN C O 1
ATOM 2861 N N . GLY C 1 96 ? -3.985 38.152 31.111 1.00 17.99 96 GLY C N 1
ATOM 2862 C CA . GLY C 1 96 ? -4.925 38.372 32.193 1.00 18.48 96 GLY C CA 1
ATOM 2863 C C . GLY C 1 96 ? -4.679 37.639 33.491 1.00 19.49 96 GLY C C 1
ATOM 2864 O O . GLY C 1 96 ? -5.392 37.873 34.467 1.00 25.38 96 GLY C O 1
ATOM 2865 N N . GLU C 1 97 ? -3.686 36.757 33.520 1.00 13.34 97 GLU C N 1
ATOM 2866 C CA . GLU C 1 97 ? -3.381 35.999 34.731 1.00 12.79 97 GLU C CA 1
ATOM 2867 C C . GLU C 1 97 ? -2.077 36.461 35.380 1.00 14.38 97 GLU C C 1
ATOM 2868 O O . GLU C 1 97 ? -1.133 36.850 34.690 1.00 14.41 97 GLU C O 1
ATOM 2874 N N . SER C 1 98 ? -2.025 36.410 36.706 1.00 14.59 98 SER C N 1
ATOM 2875 C CA . SER C 1 98 ? -0.828 36.826 37.434 1.00 13.58 98 SER C CA 1
ATOM 2876 C C . SER C 1 98 ? 0.348 35.934 37.076 1.00 17.20 98 SER C C 1
ATOM 2877 O O . SER C 1 98 ? 0.336 34.731 37.359 1.00 13.44 98 SER C O 1
ATOM 2880 N N . ALA C 1 99 ? 1.361 36.525 36.451 1.00 13.77 99 ALA C N 1
ATOM 2881 C CA . ALA C 1 99 ? 2.557 35.780 36.043 1.00 9.47 99 ALA C CA 1
ATOM 2882 C C . ALA C 1 99 ? 3.726 35.911 37.030 1.00 9.58 99 ALA C C 1
ATOM 2883 O O . ALA C 1 99 ? 4.513 34.974 37.223 1.00 4.97 99 ALA C O 1
ATOM 2885 N N . ALA C 1 100 ? 3.850 37.078 37.649 1.00 10.62 100 ALA C N 1
ATOM 2886 C CA . ALA C 1 100 ? 4.934 37.296 38.597 1.00 11.21 100 ALA C CA 1
ATOM 2887 C C . ALA C 1 100 ? 4.666 38.485 39.497 1.00 9.56 100 ALA C C 1
ATOM 2888 O O . ALA C 1 100 ? 4.016 39.458 39.101 1.00 7.89 100 ALA C O 1
ATOM 2890 N N . LYS C 1 101 ? 5.170 38.395 40.720 1.00 4.91 101 LYS C N 1
ATOM 2891 C CA . LYS C 1 101 ? 5.001 39.467 41.685 1.00 8.05 101 LYS C CA 1
ATOM 2892 C C . LYS C 1 101 ? 6.376 39.798 42.216 1.00 10.55 101 LYS C C 1
ATOM 2893 O O . LYS C 1 101 ? 7.165 38.903 42.526 1.00 12.67 101 LYS C O 1
ATOM 2899 N N . GLY C 1 102 ? 6.665 41.088 42.314 1.00 10.11 102 GLY C N 1
ATOM 2900 C CA . GLY C 1 102 ? 7.952 41.496 42.819 1.00 9.33 102 GLY C CA 1
ATOM 2901 C C . GLY C 1 102 ? 7.822 42.546 43.901 1.00 10.50 102 GLY C C 1
ATOM 2902 O O . GLY C 1 102 ? 7.110 43.536 43.729 1.00 9.67 102 GLY C O 1
ATOM 2903 N N . LEU C 1 103 ? 8.480 42.316 45.034 1.00 5.99 103 LEU C N 1
ATOM 2904 C CA . LEU C 1 103 ? 8.471 43.297 46.116 1.00 8.67 103 LEU C CA 1
ATOM 2905 C C . LEU C 1 103 ? 9.878 43.876 46.116 1.00 11.60 103 LEU C C 1
ATOM 2906 O O . LEU C 1 103 ? 10.857 43.145 46.284 1.00 11.55 103 LEU C O 1
ATOM 2911 N N . GLY C 1 104 ? 9.991 45.182 45.906 1.00 13.25 104 GLY C N 1
ATOM 2912 C CA . GLY C 1 104 ? 11.311 45.778 45.901 1.00 12.04 104 GLY C CA 1
ATOM 2913 C C . GLY C 1 104 ? 11.533 46.828 46.971 1.00 12.99 104 GLY C C 1
ATOM 2914 O O . GLY C 1 104 ? 10.608 47.533 47.380 1.00 11.78 104 GLY C O 1
ATOM 2915 N N . VAL C 1 105 ? 12.764 46.911 47.452 1.00 6.50 105 VAL C N 1
ATOM 2916 C CA . VAL C 1 105 ? 13.115 47.922 48.436 1.00 10.74 105 VAL C CA 1
ATOM 2917 C C . VAL C 1 105 ? 14.006 48.893 47.675 1.00 7.21 105 VAL C C 1
ATOM 2918 O O . VAL C 1 105 ? 15.070 48.507 47.169 1.00 6.97 105 VAL C O 1
ATOM 2922 N N . LEU C 1 106 ? 13.536 50.136 47.571 1.00 9.54 106 LEU C N 1
ATOM 2923 C CA . LEU C 1 106 ? 14.232 51.222 46.887 1.00 11.20 106 LEU C CA 1
ATOM 2924 C C . LEU C 1 106 ? 14.764 52.188 47.929 1.00 13.37 106 LEU C C 1
ATOM 2925 O O . LEU C 1 106 ? 14.056 52.538 48.876 1.00 10.75 106 LEU C O 1
ATOM 2930 N N . VAL C 1 107 ? 16.002 52.630 47.745 1.00 8.72 107 VAL C N 1
ATOM 2931 C CA . VAL C 1 107 ? 16.637 53.538 48.696 1.00 7.86 107 VAL C CA 1
ATOM 2932 C C . VAL C 1 107 ? 17.020 54.857 48.040 1.00 11.61 107 VAL C C 1
ATOM 2933 O O . VAL C 1 107 ? 17.669 54.876 46.994 1.00 10.30 107 VAL C O 1
ATOM 2937 N N . TRP C 1 108 ? 16.612 55.953 48.676 1.00 6.95 108 TRP C N 1
ATOM 2938 C CA . TRP C 1 108 ? 16.884 57.295 48.196 1.00 9.16 108 TRP C CA 1
ATOM 2939 C C . TRP C 1 108 ? 18.312 57.707 48.565 1.00 10.43 108 TRP C C 1
ATOM 2940 O O . TRP C 1 108 ? 18.711 57.641 49.741 1.00 9.34 108 TRP C O 1
ATOM 2951 N N . LEU C 1 109 ? 19.082 58.126 47.562 1.00 9.57 109 LEU C N 1
ATOM 2952 C CA . LEU C 1 109 ? 20.465 58.543 47.780 1.00 9.21 109 LEU C CA 1
ATOM 2953 C C . LEU C 1 109 ? 20.713 60.027 47.551 1.00 12.68 109 LEU C C 1
ATOM 2954 O O . LEU C 1 109 ? 20.137 60.642 46.650 1.00 10.59 109 LEU C O 1
ATOM 2959 N N . GLU C 1 110 ? 21.571 60.588 48.392 1.00 16.80 110 GLU C N 1
ATOM 2960 C CA . GLU C 1 110 ? 21.999 61.977 48.291 1.00 19.14 110 GLU C CA 1
ATOM 2961 C C . GLU C 1 110 ? 23.507 61.931 48.479 1.00 16.95 110 GLU C C 1
ATOM 2962 O O . GLU C 1 110 ? 23.997 61.413 49.479 1.00 13.01 110 GLU C O 1
ATOM 2968 N N . GLY C 1 111 ? 24.248 62.439 47.500 1.00 20.75 111 GLY C N 1
ATOM 2969 C CA . GLY C 1 111 ? 25.693 62.421 47.608 1.00 18.61 111 GLY C CA 1
ATOM 2970 C C . GLY C 1 111 ? 26.216 61.000 47.635 1.00 22.66 111 GLY C C 1
ATOM 2971 O O . GLY C 1 111 ? 27.279 60.729 48.183 1.00 26.65 111 GLY C O 1
ATOM 2972 N N . GLY C 1 112 ? 25.454 60.085 47.049 1.00 22.55 112 GLY C N 1
ATOM 2973 C CA . GLY C 1 112 ? 25.869 58.694 47.010 1.00 22.09 112 GLY C CA 1
ATOM 2974 C C . GLY C 1 1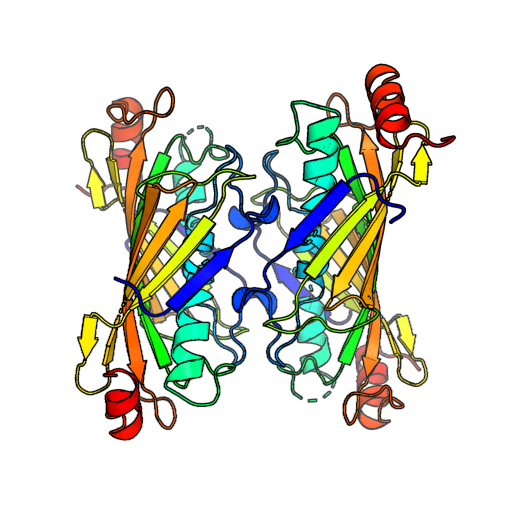12 ? 25.538 57.853 48.229 1.00 21.40 112 GLY C C 1
ATOM 2975 O O . GLY C 1 112 ? 25.904 56.683 48.273 1.00 23.66 112 GLY C O 1
ATOM 2976 N N . ARG C 1 113 ? 24.851 58.420 49.216 1.00 22.05 113 ARG C N 1
ATOM 2977 C CA . ARG C 1 113 ? 24.508 57.646 50.408 1.00 19.74 113 ARG C CA 1
ATOM 2978 C C . ARG C 1 113 ? 23.046 57.822 50.838 1.00 17.63 113 ARG C C 1
ATOM 2979 O O . ARG C 1 113 ? 22.418 58.841 50.556 1.00 16.58 113 ARG C O 1
ATOM 2987 N N . PRO C 1 114 ? 22.484 56.817 51.530 1.00 10.02 114 PRO C N 1
ATOM 2988 C CA . PRO C 1 114 ? 21.091 56.891 51.982 1.00 11.49 114 PRO C CA 1
ATOM 2989 C C . PRO C 1 114 ? 20.757 58.178 52.733 1.00 16.37 114 PRO C C 1
ATOM 2990 O O . PRO C 1 114 ? 21.537 58.641 53.571 1.00 16.26 114 PRO C O 1
ATOM 2994 N N . ALA C 1 115 ? 19.596 58.751 52.419 1.00 6.67 115 ALA C N 1
ATOM 2995 C CA . ALA C 1 115 ? 19.128 59.979 53.055 1.00 9.35 115 ALA C CA 1
ATOM 2996 C C . ALA C 1 115 ? 17.596 59.899 53.136 1.00 14.29 115 ALA C C 1
ATOM 2997 O O . ALA C 1 115 ? 16.962 59.224 52.325 1.00 12.54 115 ALA C O 1
ATOM 2999 N N . PRO C 1 116 ? 16.984 60.581 54.114 1.00 12.18 116 PRO C N 1
ATOM 3000 C CA . PRO C 1 116 ? 15.520 60.528 54.234 1.00 15.03 116 PRO C CA 1
ATOM 3001 C C . PRO C 1 116 ? 14.794 60.942 52.960 1.00 14.94 116 PRO C C 1
ATOM 3002 O O . PRO C 1 116 ? 15.179 61.915 52.307 1.00 13.83 116 PRO C O 1
ATOM 3006 N N . LEU C 1 117 ? 13.752 60.199 52.601 1.00 12.38 117 LEU C N 1
ATOM 3007 C CA . LEU C 1 117 ? 12.957 60.535 51.418 1.00 16.81 117 LEU C CA 1
ATOM 3008 C C . LEU C 1 117 ? 12.399 61.943 51.628 1.00 15.62 117 LEU C C 1
ATOM 3009 O O . LEU C 1 117 ? 11.781 62.212 52.649 1.00 18.47 117 LEU C O 1
ATOM 3014 N N . PRO C 1 118 ? 12.613 62.856 50.664 1.00 20.16 118 PRO C N 1
ATOM 3015 C CA . PRO C 1 118 ? 12.104 64.226 50.803 1.00 15.32 118 PRO C CA 1
ATOM 3016 C C . PRO C 1 118 ? 10.581 64.292 50.874 1.00 18.58 118 PRO C C 1
ATOM 3017 O O . PRO C 1 118 ? 9.881 63.471 50.281 1.00 15.72 118 PRO C O 1
ATOM 3021 N N . GLU C 1 119 ? 10.077 65.275 51.609 1.00 15.03 119 GLU C N 1
ATOM 3022 C CA . GLU C 1 119 ? 8.640 65.470 51.767 1.00 20.13 119 GLU C CA 1
ATOM 3023 C C . GLU C 1 119 ? 7.983 65.691 50.407 1.00 14.66 119 GLU C C 1
ATOM 3024 O O . GLU C 1 119 ? 6.877 65.210 50.149 1.00 14.39 119 GLU C O 1
ATOM 3030 N N . ALA C 1 120 ? 8.680 66.414 49.537 1.00 19.67 120 ALA C N 1
ATOM 3031 C CA . ALA C 1 120 ? 8.176 66.712 48.200 1.00 18.30 120 ALA C CA 1
ATOM 3032 C C . ALA C 1 120 ? 7.900 65.425 47.415 1.00 14.29 120 ALA C C 1
ATOM 3033 O O . ALA C 1 120 ? 6.889 65.308 46.724 1.00 12.75 120 ALA C O 1
ATOM 3035 N N . ILE C 1 121 ? 8.804 64.461 47.527 1.00 10.78 121 ILE C N 1
ATOM 3036 C CA . ILE C 1 121 ? 8.645 63.188 46.827 1.00 15.70 121 ILE C CA 1
ATOM 3037 C C . ILE C 1 121 ? 7.530 62.358 47.485 1.00 14.53 121 ILE C C 1
ATOM 3038 O O . ILE C 1 121 ? 6.717 61.726 46.801 1.00 13.55 121 ILE C O 1
ATOM 3043 N N . ARG C 1 122 ? 7.476 62.383 48.815 1.00 16.84 122 ARG C N 1
ATOM 3044 C CA . ARG C 1 122 ? 6.463 61.634 49.557 1.00 13.12 122 ARG C CA 1
ATOM 3045 C C . ARG C 1 122 ? 5.057 62.120 49.232 1.00 17.47 122 ARG C C 1
ATOM 3046 O O . ARG C 1 122 ? 4.141 61.316 49.050 1.00 11.27 122 ARG C O 1
ATOM 3054 N N . GLU C 1 123 ? 4.895 63.440 49.171 1.00 15.19 123 GLU C N 1
ATOM 3055 C CA . GLU C 1 123 ? 3.605 64.046 48.861 1.00 18.76 123 GLU C CA 1
ATOM 3056 C C . GLU C 1 123 ? 3.125 63.622 47.475 1.00 12.30 123 GLU C C 1
ATOM 3057 O O . GLU C 1 123 ? 1.936 63.341 47.273 1.00 11.46 123 GLU C O 1
ATOM 3063 N N . ARG C 1 124 ? 4.049 63.580 46.522 1.00 12.10 124 ARG C N 1
ATOM 3064 C CA . ARG C 1 124 ? 3.697 63.186 45.161 1.00 13.75 124 ARG C CA 1
ATOM 3065 C C . ARG C 1 124 ? 3.307 61.715 45.093 1.00 16.51 124 ARG C C 1
ATOM 3066 O O . ARG C 1 124 ? 2.379 61.350 44.374 1.00 16.86 124 ARG C O 1
ATOM 3074 N N . ILE C 1 125 ? 4.014 60.874 45.849 1.00 15.07 125 ILE C N 1
ATOM 3075 C CA . ILE C 1 125 ? 3.717 59.444 45.900 1.00 7.29 125 ILE C CA 1
ATOM 3076 C C . ILE C 1 125 ? 2.310 59.241 46.462 1.00 14.91 125 ILE C C 1
ATOM 3077 O O . ILE C 1 125 ? 1.502 58.502 45.890 1.00 15.04 125 ILE C O 1
ATOM 3082 N N . ARG C 1 126 ? 2.021 59.892 47.591 1.00 12.43 126 ARG C N 1
ATOM 3083 C CA . ARG C 1 126 ? 0.707 59.780 48.226 1.00 14.97 126 ARG C CA 1
ATOM 3084 C C . ARG C 1 126 ? -0.407 60.272 47.299 1.00 13.10 126 ARG C C 1
ATOM 3085 O O . ARG C 1 126 ? -1.514 59.747 47.310 1.00 14.54 126 ARG C O 1
ATOM 3093 N N . ALA C 1 127 ? -0.100 61.285 46.498 1.00 13.13 127 ALA C N 1
ATOM 3094 C CA . ALA C 1 127 ? -1.064 61.841 45.561 1.00 17.17 127 ALA C CA 1
ATOM 3095 C C . ALA C 1 127 ? -1.305 60.872 44.401 1.00 20.84 127 ALA C C 1
ATOM 3096 O O . ALA C 1 127 ? -2.435 60.686 43.944 1.00 17.54 127 ALA C O 1
ATOM 3098 N N . LEU C 1 128 ? -0.236 60.258 43.918 1.00 14.14 128 LEU C N 1
ATOM 3099 C CA . LEU C 1 128 ? -0.363 59.322 42.815 1.00 15.22 128 LEU C CA 1
ATOM 3100 C C . LEU C 1 128 ? -1.143 58.089 43.264 1.00 12.70 128 LEU C C 1
ATOM 3101 O O . LEU C 1 128 ? -1.930 57.533 42.498 1.00 17.73 128 LEU C O 1
ATOM 3106 N N . GLU C 1 129 ? -0.927 57.665 44.509 1.00 12.51 129 GLU C N 1
ATOM 3107 C CA . GLU C 1 129 ? -1.603 56.490 45.045 1.00 17.58 129 GLU C CA 1
ATOM 3108 C C . GLU C 1 129 ? -3.087 56.719 45.361 1.00 18.02 129 GLU C C 1
ATOM 3109 O O . GLU C 1 129 ? -3.897 55.803 45.229 1.00 14.46 129 GLU C O 1
ATOM 3115 N N . GLY C 1 130 ? -3.442 57.932 45.771 1.00 13.70 130 GLY C N 1
ATOM 3116 C CA . GLY C 1 130 ? -4.836 58.219 46.072 1.00 18.61 130 GLY C CA 1
ATOM 3117 C C . GLY C 1 130 ? -5.426 57.294 47.122 1.00 21.01 130 GLY C C 1
ATOM 3118 O O . GLY C 1 130 ? -6.620 56.974 47.088 1.00 22.11 130 GLY C O 1
ATOM 3119 N N . ARG C 1 131 ? -4.585 56.859 48.053 1.00 18.19 131 ARG C N 1
ATOM 3120 C CA . ARG C 1 131 ? -5.002 55.969 49.137 1.00 24.52 131 ARG C CA 1
ATOM 3121 C C . ARG C 1 131 ? -4.060 56.219 50.311 1.00 22.09 131 ARG C C 1
ATOM 3122 O O . ARG C 1 131 ? -2.934 56.670 50.110 1.00 18.44 131 ARG C O 1
ATOM 3130 N N . PRO C 1 132 ? -4.512 55.941 51.550 1.00 20.07 132 PRO C N 1
ATOM 3131 C CA . PRO C 1 132 ? -3.670 56.153 52.734 1.00 22.61 132 PRO C CA 1
ATOM 3132 C C . PRO C 1 132 ? -2.318 55.466 52.586 1.00 24.51 132 PRO C C 1
ATOM 3133 O O . PRO C 1 132 ? -2.245 54.294 52.215 1.00 19.79 132 PRO C O 1
ATOM 3137 N N . LEU C 1 133 ? -1.255 56.195 52.901 1.00 20.15 133 LEU C N 1
ATOM 3138 C CA . LEU C 1 133 ? 0.095 55.674 52.764 1.00 23.71 133 LEU C CA 1
ATOM 3139 C C . LEU C 1 133 ? 1.052 56.549 53.556 1.00 27.48 133 LEU C C 1
ATOM 3140 O O . LEU C 1 133 ? 2.058 56.070 54.079 1.00 17.32 133 LEU C O 1
ATOM 3145 N N . GLY D 1 3 ? 4.184 48.685 2.900 1.00 27.90 3 GLY D N 1
ATOM 3146 C CA . GLY D 1 3 ? 5.133 47.933 2.033 1.00 24.41 3 GLY D CA 1
ATOM 3147 C C . GLY D 1 3 ? 5.714 46.719 2.732 1.00 26.30 3 GLY D C 1
ATOM 3148 O O . GLY D 1 3 ? 6.494 45.958 2.149 1.00 25.69 3 GLY D O 1
ATOM 3149 N N . PHE D 1 4 ? 5.332 46.524 3.988 1.00 21.56 4 PHE D N 1
ATOM 3150 C CA . PHE D 1 4 ? 5.831 45.390 4.753 1.00 22.31 4 PHE D CA 1
ATOM 3151 C C . PHE D 1 4 ? 4.701 44.445 5.140 1.00 19.75 4 PHE D C 1
ATOM 3152 O O . PHE D 1 4 ? 3.723 44.851 5.764 1.00 24.20 4 PHE D O 1
ATOM 3160 N N . PRO D 1 5 ? 4.827 43.162 4.781 1.00 21.35 5 PRO D N 1
ATOM 3161 C CA . PRO D 1 5 ? 3.794 42.172 5.103 1.00 22.12 5 PRO D CA 1
ATOM 3162 C C . PRO D 1 5 ? 3.592 41.911 6.593 1.00 25.55 5 PRO D C 1
ATOM 3163 O O . PRO D 1 5 ? 2.478 41.625 7.030 1.00 20.40 5 PRO D O 1
ATOM 3167 N N . VAL D 1 6 ? 4.664 42.020 7.372 1.00 18.33 6 VAL D N 1
ATOM 3168 C CA . VAL D 1 6 ? 4.590 41.770 8.808 1.00 17.12 6 VAL D CA 1
ATOM 3169 C C . VAL D 1 6 ? 5.050 42.989 9.607 1.00 21.60 6 VAL D C 1
ATOM 3170 O O . VAL D 1 6 ? 6.062 43.619 9.279 1.00 13.38 6 VAL D O 1
ATOM 3174 N N . ARG D 1 7 ? 4.295 43.316 10.654 1.00 20.42 7 ARG D N 1
ATOM 3175 C CA . ARG D 1 7 ? 4.591 44.463 11.504 1.00 22.03 7 ARG D CA 1
ATOM 3176 C C . ARG D 1 7 ? 4.323 44.100 12.966 1.00 25.27 7 ARG D C 1
ATOM 3177 O O . ARG D 1 7 ? 3.395 43.344 13.259 1.00 24.93 7 ARG D O 1
ATOM 3185 N N . VAL D 1 8 ? 5.126 44.633 13.883 1.00 15.42 8 VAL D N 1
ATOM 3186 C CA . VAL D 1 8 ? 4.916 44.342 15.297 1.00 11.44 8 VAL D CA 1
ATOM 3187 C C . VAL D 1 8 ? 5.145 45.594 16.121 1.00 14.28 8 VAL D C 1
ATOM 3188 O O . VAL D 1 8 ? 5.820 46.519 15.674 1.00 12.62 8 VAL D O 1
ATOM 3192 N N . ARG D 1 9 ? 4.571 45.621 17.317 1.00 8.41 9 ARG D N 1
ATOM 3193 C CA . ARG D 1 9 ? 4.729 46.755 18.212 1.00 15.44 9 ARG D CA 1
ATOM 3194 C C . ARG D 1 9 ? 5.825 46.389 19.211 1.00 14.95 9 ARG D C 1
ATOM 3195 O O . ARG D 1 9 ? 5.963 45.228 19.594 1.00 18.78 9 ARG D O 1
ATOM 3203 N N . VAL D 1 10 ? 6.608 47.379 19.619 1.00 16.92 10 VAL D N 1
ATOM 3204 C CA . VAL D 1 10 ? 7.674 47.163 20.589 1.00 13.41 10 VAL D CA 1
ATOM 3205 C C . VAL D 1 10 ? 7.571 48.229 21.670 1.00 12.99 10 VAL D C 1
ATOM 3206 O O . VAL D 1 10 ? 7.363 49.405 21.378 1.00 14.85 10 VAL D O 1
ATOM 3210 N N . ASP D 1 11 ? 7.712 47.812 22.921 1.00 10.54 11 ASP D N 1
ATOM 3211 C CA . ASP D 1 11 ? 7.667 48.756 24.021 1.00 15.33 11 ASP D CA 1
ATOM 3212 C C . ASP D 1 11 ? 9.108 49.020 24.415 1.00 16.81 11 ASP D C 1
ATOM 3213 O O . ASP D 1 11 ? 9.888 48.092 24.609 1.00 14.80 11 ASP D O 1
ATOM 3218 N N . VAL D 1 12 ? 9.464 50.293 24.496 1.00 9.62 12 VAL D N 1
ATOM 3219 C CA . VAL D 1 12 ? 10.819 50.675 24.850 1.00 14.56 12 VAL D CA 1
ATOM 3220 C C . VAL D 1 12 ? 11.009 50.517 26.355 1.00 8.83 12 VAL D C 1
ATOM 3221 O O . VAL D 1 12 ? 10.268 51.101 27.147 1.00 12.81 12 VAL D O 1
ATOM 3225 N N . ARG D 1 13 ? 12.006 49.731 26.748 1.00 4.68 13 ARG D N 1
ATOM 3226 C CA . ARG D 1 13 ? 12.260 49.504 28.163 1.00 8.97 13 ARG D CA 1
ATOM 3227 C C . ARG D 1 13 ? 13.368 50.401 28.665 1.00 10.15 13 ARG D C 1
ATOM 3228 O O . ARG D 1 13 ? 14.202 50.858 27.881 1.00 8.56 13 ARG D O 1
ATOM 3236 N N . PHE D 1 14 ? 13.361 50.667 29.971 1.00 6.30 14 PHE D N 1
ATOM 3237 C CA . PHE D 1 14 ? 14.416 51.480 30.566 1.00 7.54 14 PHE D CA 1
ATOM 3238 C C . PHE D 1 14 ? 15.707 50.717 30.314 1.00 6.90 14 PHE D C 1
ATOM 3239 O O . PHE D 1 14 ? 16.739 51.304 29.991 1.00 6.74 14 PHE D O 1
ATOM 3247 N N . ARG D 1 15 ? 15.625 49.392 30.436 1.00 3.16 15 ARG D N 1
ATOM 3248 C CA . ARG D 1 15 ? 16.775 48.515 30.245 1.00 7.59 15 ARG D CA 1
ATOM 3249 C C . ARG D 1 15 ? 17.402 48.679 28.864 1.00 7.11 15 ARG D C 1
ATOM 3250 O O . ARG D 1 15 ? 18.600 48.436 28.695 1.00 7.66 15 ARG D O 1
ATOM 3258 N N . ASP D 1 16 ? 16.603 49.113 27.887 1.00 8.53 16 ASP D N 1
ATOM 3259 C CA . ASP D 1 16 ? 17.090 49.298 26.512 1.00 7.15 16 ASP D CA 1
ATOM 3260 C C . ASP 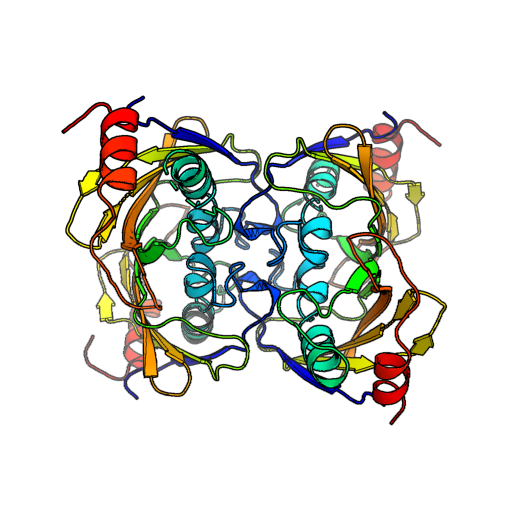D 1 16 ? 17.957 50.537 26.302 1.00 4.13 16 ASP D C 1
ATOM 3261 O O . ASP D 1 16 ? 18.617 50.657 25.275 1.00 7.12 16 ASP D O 1
ATOM 3266 N N . LEU D 1 17 ? 17.973 51.444 27.267 1.00 4.31 17 LEU D N 1
ATOM 3267 C CA . LEU D 1 17 ? 18.675 52.719 27.085 1.00 8.15 17 LEU D CA 1
ATOM 3268 C C . LEU D 1 17 ? 20.148 52.860 27.410 1.00 10.13 17 LEU D C 1
ATOM 3269 O O . LEU D 1 17 ? 20.659 52.237 28.339 1.00 8.20 17 LEU D O 1
ATOM 3274 N N . ASP D 1 18 ? 20.817 53.694 26.612 1.00 8.59 18 ASP D N 1
ATOM 3275 C CA . ASP D 1 18 ? 22.212 54.044 26.827 1.00 4.46 18 ASP D CA 1
ATOM 3276 C C . ASP D 1 18 ? 22.080 55.129 27.893 1.00 10.09 18 ASP D C 1
ATOM 3277 O O . ASP D 1 18 ? 21.003 55.698 28.057 1.00 11.54 18 ASP D O 1
ATOM 3282 N N . PRO D 1 19 ? 23.165 55.433 28.629 1.00 10.57 19 PRO D N 1
ATOM 3283 C CA . PRO D 1 19 ? 23.111 56.460 29.677 1.00 8.82 19 PRO D CA 1
ATOM 3284 C C . PRO D 1 19 ? 22.459 57.796 29.299 1.00 10.04 19 PRO D C 1
ATOM 3285 O O . PRO D 1 19 ? 21.802 58.427 30.127 1.00 8.76 19 PRO D O 1
ATOM 3289 N N . LEU D 1 20 ? 22.619 58.220 28.050 1.00 11.82 20 LEU D N 1
ATOM 3290 C CA . LEU D 1 20 ? 22.044 59.486 27.609 1.00 10.32 20 LEU D CA 1
ATOM 3291 C C . LEU D 1 20 ? 20.531 59.429 27.392 1.00 17.24 20 LEU D C 1
ATOM 3292 O O . LEU D 1 20 ? 19.903 60.437 27.060 1.00 13.38 20 LEU D O 1
ATOM 3297 N N . GLY D 1 21 ? 19.943 58.251 27.567 1.00 13.32 21 GLY D N 1
ATOM 3298 C CA . GLY D 1 21 ? 18.502 58.149 27.412 1.00 9.99 21 GLY D CA 1
ATOM 3299 C C . GLY D 1 21 ? 17.924 57.803 26.051 1.00 6.48 21 GLY D C 1
ATOM 3300 O O . GLY D 1 21 ? 16.784 58.164 25.765 1.00 15.42 21 GLY D O 1
ATOM 3301 N N . HIS D 1 22 ? 18.698 57.137 25.202 1.00 5.63 22 HIS D N 1
ATOM 3302 C CA . HIS D 1 22 ? 18.192 56.703 23.903 1.00 5.83 22 HIS D CA 1
ATOM 3303 C C . HIS D 1 22 ? 18.510 55.210 23.793 1.00 12.87 22 HIS D C 1
ATOM 3304 O O . HIS D 1 22 ? 19.450 54.729 24.423 1.00 8.74 22 HIS D O 1
ATOM 3311 N N . VAL D 1 23 ? 17.729 54.480 23.000 1.00 10.21 23 VAL D N 1
ATOM 3312 C CA . VAL D 1 23 ? 17.921 53.039 22.847 1.00 9.22 23 VAL D CA 1
ATOM 3313 C C . VAL D 1 23 ? 19.312 52.672 22.328 1.00 8.77 23 VAL D C 1
ATOM 3314 O O . VAL D 1 23 ? 19.834 53.300 21.401 1.00 5.56 23 VAL D O 1
ATOM 3318 N N . ASN D 1 24 ? 19.891 51.646 22.947 1.00 8.85 24 ASN D N 1
ATOM 3319 C CA . ASN D 1 24 ? 21.218 51.148 22.611 1.00 6.47 24 ASN D CA 1
ATOM 3320 C C . ASN D 1 24 ? 21.273 50.532 21.215 1.00 8.40 24 ASN D C 1
ATOM 3321 O O . ASN D 1 24 ? 20.326 49.886 20.774 1.00 5.90 24 ASN D O 1
ATOM 3326 N N . ASN D 1 25 ? 22.405 50.693 20.538 1.00 7.38 25 ASN D N 1
ATOM 3327 C CA . ASN D 1 25 ? 22.540 50.186 19.176 1.00 5.56 25 ASN D CA 1
ATOM 3328 C C . ASN D 1 25 ? 22.242 48.697 18.968 1.00 10.58 25 ASN D C 1
ATOM 3329 O O . ASN D 1 25 ? 21.653 48.317 17.950 1.00 7.60 25 ASN D O 1
ATOM 3334 N N . ALA D 1 26 ? 22.641 47.852 19.912 1.00 5.76 26 ALA D N 1
ATOM 3335 C CA . ALA D 1 26 ? 22.406 46.420 19.765 1.00 3.78 26 ALA D CA 1
ATOM 3336 C C . ALA D 1 26 ? 20.927 46.063 19.907 1.00 8.40 26 ALA D C 1
ATOM 3337 O O . ALA D 1 26 ? 20.422 45.190 19.196 1.00 6.34 26 ALA D O 1
ATOM 3339 N N . VAL D 1 27 ? 20.252 46.752 20.825 1.00 9.42 27 VAL D N 1
ATOM 3340 C CA . VAL D 1 27 ? 18.842 46.518 21.121 1.00 8.69 27 VAL D CA 1
ATOM 3341 C C . VAL D 1 27 ? 17.964 46.662 19.876 1.00 11.45 27 VAL D C 1
ATOM 3342 O O . VAL D 1 27 ? 16.990 45.919 19.700 1.00 5.55 27 VAL D O 1
ATOM 3346 N N . PHE D 1 28 ? 18.322 47.599 19.006 1.00 5.37 28 PHE D N 1
ATOM 3347 C CA . PHE D 1 28 ? 17.584 47.810 17.753 1.00 7.04 28 PHE D CA 1
ATOM 3348 C C . PHE D 1 28 ? 17.453 46.483 16.993 1.00 6.12 28 PHE D C 1
ATOM 3349 O O . PHE D 1 28 ? 16.415 46.187 16.380 1.00 9.65 28 PHE D O 1
ATOM 3357 N N . LEU D 1 29 ? 18.528 45.704 17.008 1.00 5.31 29 LEU D N 1
ATOM 3358 C CA . LEU D 1 29 ? 18.522 44.422 16.319 1.00 10.29 29 LEU D CA 1
ATOM 3359 C C . LEU D 1 29 ? 17.556 43.443 16.969 1.00 11.19 29 LEU D C 1
ATOM 3360 O O . LEU D 1 29 ? 17.029 42.561 16.293 1.00 12.92 29 LEU D O 1
ATOM 3365 N N . SER D 1 30 ? 17.322 43.588 18.274 1.00 8.65 30 SER D N 1
ATOM 3366 C CA . SER D 1 30 ? 16.379 42.704 18.962 1.00 9.28 30 SER D CA 1
ATOM 3367 C C . SER D 1 30 ? 14.961 43.145 18.584 1.00 6.97 30 SER D C 1
ATOM 3368 O O . SER D 1 30 ? 14.038 42.323 18.527 1.00 10.29 30 SER D O 1
ATOM 3371 N N . TYR D 1 31 ? 14.789 44.443 18.328 1.00 10.36 31 TYR D N 1
ATOM 3372 C CA . TYR D 1 31 ? 13.490 44.953 17.885 1.00 10.63 31 TYR D CA 1
ATOM 3373 C C . TYR D 1 31 ? 13.224 44.321 16.501 1.00 12.97 31 TYR D C 1
ATOM 3374 O O . TYR D 1 31 ? 12.148 43.786 16.248 1.00 9.34 31 TYR D O 1
ATOM 3391 N N . GLU D 1 33 ? 14.543 41.676 15.167 1.00 7.52 33 GLU D N 1
ATOM 3392 C CA . GLU D 1 33 ? 14.409 40.238 15.312 1.00 12.29 33 GLU D CA 1
ATOM 3393 C C . GLU 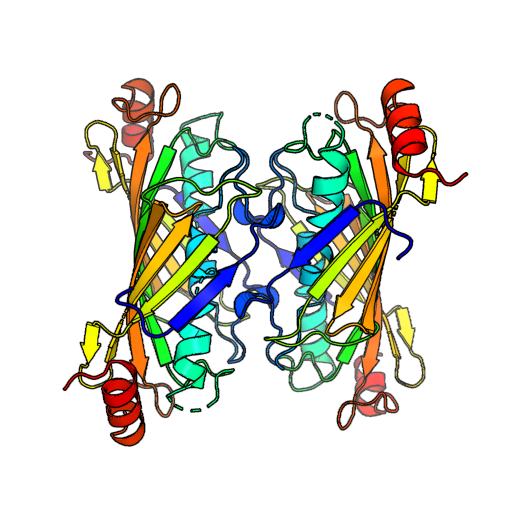D 1 33 ? 12.986 39.779 15.652 1.00 14.35 33 GLU D C 1
ATOM 3394 O O . GLU D 1 33 ? 12.515 38.764 15.133 1.00 14.56 33 GLU D O 1
ATOM 3400 N N . LEU D 1 34 ? 12.308 40.510 16.529 1.00 5.83 34 LEU D N 1
ATOM 3401 C CA . LEU D 1 34 ? 10.951 40.128 16.888 1.00 8.93 34 LEU D CA 1
ATOM 3402 C C . LEU D 1 34 ? 10.101 40.072 15.625 1.00 14.00 34 LEU D C 1
ATOM 3403 O O . LEU D 1 34 ? 9.374 39.104 15.389 1.00 10.56 34 LEU D O 1
ATOM 3408 N N . ALA D 1 35 ? 10.207 41.107 14.800 1.00 10.86 35 ALA D N 1
ATOM 3409 C CA . ALA D 1 35 ? 9.428 41.146 13.571 1.00 11.87 35 ALA D CA 1
ATOM 3410 C C . ALA D 1 35 ? 9.831 40.000 12.646 1.00 14.18 35 ALA D C 1
ATOM 3411 O O . ALA D 1 35 ? 8.969 39.324 12.080 1.00 12.45 35 ALA D O 1
ATOM 3413 N N . ARG D 1 36 ? 11.137 39.767 12.504 1.00 10.13 36 ARG D N 1
ATOM 3414 C CA . ARG D 1 36 ? 11.616 38.695 11.640 1.00 11.59 36 ARG D CA 1
ATOM 3415 C C . ARG D 1 36 ? 11.095 37.335 12.109 1.00 14.47 36 ARG D C 1
ATOM 3416 O O . ARG D 1 36 ? 10.672 36.508 11.293 1.00 11.14 36 ARG D O 1
ATOM 3424 N N . ILE D 1 37 ? 11.118 37.101 13.417 1.00 11.25 37 ILE D N 1
ATOM 3425 C CA . ILE D 1 37 ? 10.641 35.833 13.950 1.00 7.53 37 ILE D CA 1
ATOM 3426 C C . ILE D 1 37 ? 9.162 35.632 13.628 1.00 12.14 37 ILE D C 1
ATOM 3427 O O . ILE D 1 37 ? 8.750 34.524 13.299 1.00 15.23 37 ILE D O 1
ATOM 3432 N N . ARG D 1 38 ? 8.361 36.691 13.723 1.00 6.02 38 ARG D N 1
ATOM 3433 C CA . ARG D 1 38 ? 6.939 36.545 13.414 1.00 10.87 38 ARG D CA 1
ATOM 3434 C C . ARG D 1 38 ? 6.755 36.292 11.928 1.00 17.79 38 ARG D C 1
ATOM 3435 O O . ARG D 1 38 ? 5.760 35.703 11.514 1.00 20.02 38 ARG D O 1
ATOM 3443 N N . TYR D 1 39 ? 7.720 36.741 11.129 1.00 16.72 39 TYR D N 1
ATOM 3444 C CA . TYR D 1 39 ? 7.671 36.532 9.685 1.00 12.43 39 TYR D CA 1
ATOM 3445 C C . TYR D 1 39 ? 7.975 35.057 9.430 1.00 13.76 39 TYR D C 1
ATOM 3446 O O . TYR D 1 39 ? 7.274 34.391 8.664 1.00 14.42 39 TYR D O 1
ATOM 3455 N N . PHE D 1 40 ? 9.020 34.552 10.080 1.00 9.18 40 PHE D N 1
ATOM 3456 C CA . PHE D 1 40 ? 9.413 33.154 9.949 1.00 8.92 40 PHE D CA 1
ATOM 3457 C C . PHE D 1 40 ? 8.278 32.224 10.373 1.00 13.14 40 PHE D C 1
ATOM 3458 O O . PHE D 1 40 ? 8.132 31.131 9.824 1.00 13.20 40 PHE D O 1
ATOM 3466 N N . GLN D 1 41 ? 7.498 32.646 11.367 1.00 13.37 41 GLN D N 1
ATOM 3467 C CA . GLN D 1 41 ? 6.372 31.838 11.840 1.00 16.24 41 GLN D CA 1
ATOM 3468 C C . GLN D 1 41 ? 5.351 31.611 10.729 1.00 19.08 41 GLN D C 1
ATOM 3469 O O . GLN D 1 41 ? 4.544 30.684 10.799 1.00 22.28 41 GLN D O 1
ATOM 3475 N N . ARG D 1 42 ? 5.396 32.453 9.704 1.00 18.25 42 ARG D N 1
ATOM 3476 C CA . ARG D 1 42 ? 4.452 32.340 8.601 1.00 21.37 42 ARG D CA 1
ATOM 3477 C C . ARG D 1 42 ? 5.015 31.664 7.361 1.00 24.32 42 ARG D C 1
ATOM 3478 O O . ARG D 1 42 ? 4.277 31.418 6.406 1.00 23.68 42 ARG D O 1
ATOM 3486 N N . ILE D 1 43 ? 6.308 31.346 7.369 1.00 20.62 43 ILE D N 1
ATOM 3487 C CA . ILE D 1 43 ? 6.917 30.725 6.203 1.00 16.81 43 ILE D CA 1
ATOM 3488 C C . ILE D 1 43 ? 7.698 29.449 6.480 1.00 22.77 43 ILE D C 1
ATOM 3489 O O . ILE D 1 43 ? 7.947 28.658 5.567 1.00 21.68 43 ILE D O 1
ATOM 3494 N N . SER D 1 44 ? 8.061 29.227 7.737 1.00 14.85 44 SER D N 1
ATOM 3495 C CA . SER D 1 44 ? 8.849 28.054 8.088 1.00 18.33 44 SER D CA 1
ATOM 3496 C C . SER D 1 44 ? 8.477 27.495 9.457 1.00 14.34 44 SER D C 1
ATOM 3497 O O . SER D 1 44 ? 7.973 28.214 10.312 1.00 16.50 44 SER D O 1
ATOM 3500 N N . PRO D 1 45 ? 8.713 26.198 9.676 1.00 13.13 45 PRO D N 1
ATOM 3501 C CA . PRO D 1 45 ? 8.382 25.614 10.977 1.00 16.12 45 PRO D CA 1
ATOM 3502 C C . PRO D 1 45 ? 9.512 25.858 11.984 1.00 16.47 45 PRO D C 1
ATOM 3503 O O . PRO D 1 45 ? 10.598 26.313 11.612 1.00 18.45 45 PRO D O 1
ATOM 3507 N N . ASP D 1 46 ? 9.246 25.553 13.251 1.00 11.87 46 ASP D N 1
ATOM 3508 C CA . ASP D 1 46 ? 10.231 25.682 14.324 1.00 15.92 46 ASP D CA 1
ATOM 3509 C C . ASP D 1 46 ? 10.819 27.081 14.498 1.00 11.87 46 ASP D C 1
ATOM 3510 O O . ASP D 1 46 ? 12.020 27.275 14.338 1.00 15.62 46 ASP D O 1
ATOM 3515 N N . TRP D 1 47 ? 9.978 28.047 14.852 1.00 14.31 47 TRP D N 1
ATOM 3516 C CA . TRP D 1 47 ? 10.451 29.410 15.040 1.00 14.30 47 TRP D CA 1
ATOM 3517 C C . TRP D 1 47 ? 11.452 29.490 16.200 1.00 13.42 47 TRP D C 1
ATOM 3518 O O . TRP D 1 47 ? 12.344 30.339 16.207 1.00 11.60 47 TRP D O 1
ATOM 3529 N N . LEU D 1 48 ? 11.312 28.595 17.172 1.00 10.80 48 LEU D N 1
ATOM 3530 C CA . LEU D 1 48 ? 12.207 28.584 18.324 1.00 16.36 48 LEU D CA 1
ATOM 3531 C C . LEU D 1 48 ? 13.639 28.325 17.844 1.00 17.85 48 LEU D C 1
ATOM 3532 O O . LEU D 1 48 ? 14.607 28.800 18.447 1.00 12.83 48 LEU D O 1
ATOM 3537 N N . GLU D 1 49 ? 13.764 27.564 16.758 1.00 11.63 49 GLU D N 1
ATOM 3538 C CA . GLU D 1 49 ? 15.061 27.284 16.159 1.00 15.81 49 GLU D CA 1
ATOM 3539 C C . GLU D 1 49 ? 15.305 28.321 15.057 1.00 13.90 49 GLU D C 1
ATOM 3540 O O . GLU D 1 49 ? 16.054 28.080 14.106 1.00 13.09 49 GLU D O 1
ATOM 3546 N N . GLU D 1 50 ? 14.648 29.470 15.180 1.00 9.68 50 GLU D N 1
ATOM 3547 C CA . GLU D 1 50 ? 14.792 30.537 14.200 1.00 12.18 50 GLU D CA 1
ATOM 3548 C C . GLU D 1 50 ? 14.412 30.082 12.784 1.00 16.40 50 GLU D C 1
ATOM 3549 O O . GLU D 1 50 ? 14.976 30.561 11.802 1.00 8.59 50 GLU D O 1
ATOM 3555 N N . GLY D 1 51 ? 13.453 29.159 12.696 1.00 13.73 51 GLY D N 1
ATOM 3556 C CA . GLY D 1 51 ? 12.991 28.670 11.406 1.00 15.44 51 GLY D CA 1
ATOM 3557 C C . GLY D 1 51 ? 14.059 28.014 10.546 1.00 12.84 51 GLY D C 1
ATOM 3558 O O . GLY D 1 51 ? 13.914 27.918 9.321 1.00 19.52 51 GLY D O 1
ATOM 3559 N N . HIS D 1 52 ? 15.123 27.560 11.198 1.00 11.73 52 HIS D N 1
ATOM 3560 C CA . HIS D 1 52 ? 16.249 26.896 10.554 1.00 18.28 52 HIS D CA 1
ATOM 3561 C C . HIS D 1 52 ? 17.163 27.860 9.807 1.00 18.07 52 HIS D C 1
ATOM 3562 O O . HIS D 1 52 ? 17.957 27.454 8.960 1.00 21.07 52 HIS D O 1
ATOM 3569 N N . PHE D 1 53 ? 17.053 29.141 10.137 1.00 14.53 53 PHE D N 1
ATOM 3570 C CA . PHE D 1 53 ? 17.891 30.160 9.526 1.00 11.57 53 PHE D CA 1
ATOM 3571 C C . PHE D 1 53 ? 18.870 30.670 10.572 1.00 13.52 53 PHE D C 1
ATOM 3572 O O . PHE D 1 53 ? 18.577 30.644 11.769 1.00 11.77 53 PHE D O 1
ATOM 3580 N N . VAL D 1 54 ? 20.037 31.120 10.122 1.00 12.56 54 VAL D N 1
ATOM 3581 C CA . VAL D 1 54 ? 21.017 31.724 11.024 1.00 12.32 54 VAL D CA 1
ATOM 3582 C C . VAL D 1 54 ? 21.332 33.069 10.381 1.00 9.79 54 VAL D C 1
ATOM 3583 O O . VAL D 1 54 ? 21.243 33.205 9.160 1.00 8.68 54 VAL D O 1
ATOM 3587 N N . VAL D 1 55 ? 21.664 34.064 11.197 1.00 8.20 55 VAL D N 1
ATOM 3588 C CA . VAL D 1 55 ? 21.978 35.388 10.674 1.00 8.90 55 VAL D CA 1
ATOM 3589 C C . VAL D 1 55 ? 23.422 35.376 10.185 1.00 9.60 55 VAL D C 1
ATOM 3590 O O . VAL D 1 55 ? 24.340 35.056 10.940 1.00 13.05 55 VAL D O 1
ATOM 3594 N N . ALA D 1 56 ? 23.615 35.694 8.910 1.00 7.73 56 ALA D N 1
ATOM 3595 C CA . ALA D 1 56 ? 24.957 35.718 8.331 1.00 6.50 56 ALA D CA 1
ATOM 3596 C C . ALA D 1 56 ? 25.533 37.128 8.325 1.00 12.76 56 ALA D C 1
ATOM 3597 O O . ALA D 1 56 ? 26.741 37.317 8.502 1.00 7.23 56 ALA D O 1
ATOM 3599 N N . ARG D 1 57 ? 24.668 38.117 8.118 1.00 10.70 57 ARG D N 1
ATOM 3600 C CA . ARG D 1 57 ? 25.098 39.508 8.075 1.00 11.68 57 ARG D CA 1
ATOM 3601 C C . ARG D 1 57 ? 23.958 40.444 8.410 1.00 13.13 57 ARG D C 1
ATOM 3602 O O . ARG D 1 57 ? 22.804 40.176 8.081 1.00 12.99 57 ARG D O 1
ATOM 3618 N N . GLU D 1 59 ? 23.252 44.731 8.287 1.00 7.64 59 GLU D N 1
ATOM 3619 C CA . GLU D 1 59 ? 23.692 46.099 7.971 1.00 11.67 59 GLU D CA 1
ATOM 3620 C C . GLU D 1 59 ? 22.596 46.992 8.542 1.00 10.55 59 GLU D C 1
ATOM 3621 O O . GLU D 1 59 ? 21.455 46.975 8.066 1.00 10.17 59 GLU D O 1
ATOM 3627 N N . VAL D 1 60 ? 22.924 47.761 9.567 1.00 7.49 60 VAL D N 1
ATOM 3628 C CA . VAL D 1 60 ? 21.922 48.619 10.170 1.00 7.78 60 VAL D CA 1
ATOM 3629 C C . VAL D 1 60 ? 22.302 50.094 10.123 1.00 10.46 60 VAL D C 1
ATOM 3630 O O . VAL D 1 60 ? 23.408 50.474 10.502 1.00 11.69 60 VAL D O 1
ATOM 3634 N N . ASP D 1 61 ? 21.384 50.909 9.615 1.00 8.12 61 ASP D N 1
ATOM 3635 C CA . ASP D 1 61 ? 21.572 52.353 9.565 1.00 10.19 61 ASP D CA 1
ATOM 3636 C C . ASP D 1 61 ? 20.677 52.902 10.662 1.00 9.26 61 ASP D C 1
ATOM 3637 O O . ASP D 1 61 ? 19.471 52.652 10.660 1.00 14.28 61 ASP D O 1
ATOM 3642 N N . TYR D 1 62 ? 21.264 53.632 11.605 1.00 7.72 62 TYR D N 1
ATOM 3643 C CA . TYR D 1 62 ? 20.503 54.224 12.698 1.00 7.85 62 TYR D CA 1
ATOM 3644 C C . TYR D 1 62 ? 20.233 55.664 12.255 1.00 7.87 62 TYR D C 1
ATOM 3645 O O . TYR D 1 62 ? 21.147 56.501 12.198 1.00 6.84 62 TYR D O 1
ATOM 3654 N N . LEU D 1 63 ? 18.969 55.923 11.936 1.00 7.13 63 LEU D N 1
ATOM 3655 C CA . LEU D 1 63 ? 18.512 57.202 11.401 1.00 13.66 63 LEU D CA 1
ATOM 3656 C C . LEU D 1 63 ? 18.045 58.221 12.419 1.00 13.14 63 LEU D C 1
ATOM 3657 O O . LEU D 1 63 ? 18.273 59.415 12.255 1.00 13.56 63 LEU D O 1
ATOM 3662 N N . ARG D 1 64 ? 17.376 57.739 13.459 1.00 13.30 64 ARG D N 1
ATOM 3663 C CA . ARG D 1 64 ? 16.832 58.599 14.498 1.00 12.76 64 ARG D CA 1
ATOM 3664 C C . ARG D 1 64 ? 16.934 57.898 15.841 1.00 10.54 64 ARG D C 1
ATOM 3665 O O . ARG D 1 64 ? 16.753 56.685 15.927 1.00 9.83 64 ARG D O 1
ATOM 3673 N N . PRO D 1 65 ? 17.250 58.646 16.909 1.00 14.03 65 PRO D N 1
ATOM 3674 C CA . PRO D 1 65 ? 17.335 57.965 18.202 1.00 9.66 65 PRO D CA 1
ATOM 3675 C C . PRO D 1 65 ? 15.928 57.597 18.667 1.00 13.85 65 PRO D C 1
ATOM 3676 O O . PRO D 1 65 ? 14.966 58.246 18.282 1.00 13.60 65 PRO D O 1
ATOM 3680 N N . ILE D 1 66 ? 15.809 56.540 19.469 1.00 11.29 66 ILE D N 1
ATOM 3681 C CA . ILE D 1 66 ? 14.513 56.128 19.999 1.00 10.23 66 ILE D CA 1
ATOM 3682 C C . ILE D 1 66 ? 14.569 56.422 21.492 1.00 13.50 66 ILE D C 1
ATOM 3683 O O . ILE D 1 66 ? 15.573 56.145 22.145 1.00 12.24 66 ILE D O 1
ATOM 3688 N N . LEU D 1 67 ? 13.504 57.011 22.018 1.00 12.88 67 LEU D N 1
ATOM 3689 C CA . LEU D 1 67 ? 13.443 57.378 23.430 1.00 12.64 67 LEU D CA 1
ATOM 3690 C C . LEU D 1 67 ? 12.363 56.617 24.183 1.00 14.10 67 LEU D C 1
ATOM 3691 O O . LEU D 1 67 ? 11.433 56.078 23.579 1.00 12.76 67 LEU D O 1
ATOM 3696 N N . LEU D 1 68 ? 12.481 56.593 25.508 1.00 10.35 68 LEU D N 1
ATOM 3697 C CA . LEU D 1 68 ? 11.498 55.915 26.346 1.00 11.81 68 LEU D CA 1
ATOM 3698 C C . LEU D 1 68 ? 10.142 56.557 26.059 1.00 17.63 68 LEU D C 1
ATOM 3699 O O . LEU D 1 68 ? 10.044 57.782 25.948 1.00 17.92 68 LEU D O 1
ATOM 3704 N N . GLY D 1 69 ? 9.101 55.741 25.930 1.00 12.24 69 GLY D N 1
ATOM 3705 C CA . GLY D 1 69 ? 7.780 56.291 25.678 1.00 10.03 69 GLY D CA 1
ATOM 3706 C C . GLY D 1 69 ? 7.429 56.444 24.214 1.00 15.03 69 GLY D C 1
ATOM 3707 O O . GLY D 1 69 ? 6.269 56.678 23.873 1.00 12.40 69 GLY D O 1
ATOM 3708 N N . ASP D 1 70 ? 8.420 56.333 23.339 1.00 9.75 70 ASP D N 1
ATOM 3709 C CA . ASP D 1 70 ? 8.155 56.448 21.906 1.00 8.19 70 ASP D CA 1
ATOM 3710 C C . ASP D 1 70 ? 7.232 55.315 21.473 1.00 16.40 70 ASP D C 1
ATOM 3711 O O . ASP D 1 70 ? 7.194 54.253 22.098 1.00 12.86 70 ASP D O 1
ATOM 3716 N N . GLU D 1 71 ? 6.477 55.557 20.409 1.00 15.21 71 GLU D N 1
ATOM 3717 C CA . GLU D 1 71 ? 5.592 54.547 19.855 1.00 16.21 71 GLU D CA 1
ATOM 3718 C C . GLU D 1 71 ? 6.443 53.889 18.778 1.00 15.98 71 GLU D C 1
ATOM 3719 O O . GLU D 1 71 ? 6.777 54.511 17.765 1.00 11.35 71 GLU D O 1
ATOM 3725 N N . VAL D 1 72 ? 6.796 52.629 19.002 1.00 14.83 72 VAL D N 1
ATOM 3726 C CA . VAL D 1 72 ? 7.657 51.907 18.074 1.00 10.45 72 VAL D CA 1
ATOM 3727 C C . VAL D 1 72 ? 7.010 50.732 17.355 1.00 8.82 72 VAL D C 1
ATOM 3728 O O . VAL D 1 72 ? 6.379 49.877 17.977 1.00 13.23 72 VAL D O 1
ATOM 3732 N N . PHE D 1 73 ? 7.188 50.700 16.035 1.00 12.08 73 PHE D N 1
ATOM 3733 C CA . PHE D 1 73 ? 6.684 49.612 15.206 1.00 10.52 73 PHE D CA 1
ATOM 3734 C C . PHE D 1 73 ? 7.845 49.102 14.374 1.00 11.90 73 PHE D C 1
ATOM 3735 O O . PHE D 1 73 ? 8.752 49.862 14.029 1.00 15.13 73 PHE D O 1
ATOM 3743 N N . VAL D 1 74 ? 7.821 47.814 14.059 1.00 12.10 74 VAL D N 1
ATOM 3744 C CA . VAL D 1 74 ? 8.875 47.220 13.256 1.00 14.79 74 VAL D CA 1
ATOM 3745 C C . VAL D 1 74 ? 8.252 46.395 12.137 1.00 12.12 74 VAL D C 1
ATOM 3746 O O . VAL D 1 74 ? 7.439 45.508 12.388 1.00 15.16 74 VAL D O 1
ATOM 3750 N N . GLY D 1 75 ? 8.622 46.710 10.901 1.00 16.98 75 GLY D N 1
ATOM 3751 C CA . GLY D 1 75 ? 8.112 45.968 9.764 1.00 15.55 75 GLY D CA 1
ATOM 3752 C C . GLY D 1 75 ? 9.248 45.190 9.133 1.00 18.78 75 GLY D C 1
ATOM 3753 O O . GLY D 1 75 ? 10.416 45.591 9.224 1.00 18.62 75 GLY D O 1
ATOM 3754 N N . VAL D 1 76 ? 8.919 44.082 8.484 1.00 15.27 76 VAL D N 1
ATOM 3755 C CA . VAL D 1 76 ? 9.939 43.273 7.850 1.00 16.22 76 VAL D CA 1
ATOM 3756 C C . VAL D 1 76 ? 9.436 42.670 6.538 1.00 18.49 76 VAL D C 1
ATOM 3757 O O . VAL D 1 76 ? 8.246 42.389 6.396 1.00 14.40 76 VAL D O 1
ATOM 3761 N N . ARG D 1 77 ? 10.343 42.498 5.577 1.00 14.40 77 ARG D N 1
ATOM 3762 C CA . ARG D 1 77 ? 9.990 41.932 4.278 1.00 17.67 77 ARG D CA 1
ATOM 3763 C C . ARG D 1 77 ? 11.201 41.311 3.565 1.00 14.63 77 ARG D C 1
ATOM 3764 O O . ARG D 1 77 ? 12.334 41.757 3.734 1.00 10.18 77 ARG D O 1
ATOM 3772 N N . THR D 1 78 ? 10.958 40.272 2.775 1.00 10.91 78 THR D N 1
ATOM 3773 C CA . THR D 1 78 ? 12.039 39.636 2.030 1.00 8.18 78 THR D CA 1
ATOM 3774 C C . THR D 1 78 ? 12.249 40.428 0.745 1.00 12.84 78 THR D C 1
ATOM 3775 O O . THR D 1 78 ? 11.301 40.662 -0.002 1.00 13.36 78 THR D O 1
ATOM 3779 N N . VAL D 1 79 ? 13.478 40.870 0.495 1.00 10.29 79 VAL D N 1
ATOM 3780 C CA . VAL D 1 79 ? 13.755 41.643 -0.710 1.00 15.40 79 VAL D CA 1
ATOM 3781 C C . VAL D 1 79 ? 14.481 40.837 -1.778 1.00 14.15 79 VAL D C 1
ATOM 3782 O O . VAL D 1 79 ? 14.578 41.270 -2.921 1.00 20.13 79 VAL D O 1
ATOM 3786 N N . GLY D 1 80 ? 14.985 39.665 -1.413 1.00 12.36 80 GLY D N 1
ATOM 3787 C CA . GLY D 1 80 ? 15.685 38.843 -2.385 1.00 15.41 80 GLY D CA 1
ATOM 3788 C C . GLY D 1 80 ? 15.894 37.414 -1.929 1.00 17.77 80 GLY D C 1
ATOM 3789 O O . GLY D 1 80 ? 15.985 37.139 -0.733 1.00 14.90 80 GLY D O 1
ATOM 3790 N N . LEU D 1 81 ? 15.966 36.492 -2.887 1.00 15.60 81 LEU D N 1
ATOM 3791 C CA . LEU D 1 81 ? 16.173 35.077 -2.576 1.00 15.43 81 LEU D CA 1
ATOM 3792 C C . LEU D 1 81 ? 17.388 34.527 -3.318 1.00 18.11 81 LEU D C 1
ATOM 3793 O O . LEU D 1 81 ? 17.533 34.739 -4.516 1.00 13.92 81 LEU D O 1
ATOM 3798 N N . GLY D 1 82 ? 18.264 33.827 -2.606 1.00 8.65 82 GLY D N 1
ATOM 3799 C CA . GLY D 1 82 ? 19.436 33.267 -3.259 1.00 19.97 82 GLY D CA 1
ATOM 3800 C C . GLY D 1 82 ? 19.267 31.769 -3.436 1.00 14.65 82 GLY D C 1
ATOM 3801 O O . GLY D 1 82 ? 18.198 31.298 -3.837 1.00 16.63 82 GLY D O 1
ATOM 3802 N N . ARG D 1 83 ? 20.323 31.021 -3.137 1.00 14.74 83 ARG D N 1
ATOM 3803 C CA . ARG D 1 83 ? 20.283 29.572 -3.236 1.00 12.48 83 ARG D CA 1
ATOM 3804 C C . ARG D 1 83 ? 19.971 29.038 -1.837 1.00 16.21 83 ARG D C 1
ATOM 3805 O O . ARG D 1 83 ? 18.978 28.337 -1.648 1.00 18.56 83 ARG D O 1
ATOM 3813 N N . SER D 1 84 ? 20.814 29.376 -0.863 1.00 13.39 84 SER D N 1
ATOM 3814 C CA . SER D 1 84 ? 20.594 28.964 0.526 1.00 14.44 84 SER D CA 1
ATOM 3815 C C . SER D 1 84 ? 20.334 30.213 1.357 1.00 13.18 84 SER D C 1
ATOM 3816 O O . SER D 1 84 ? 19.979 30.118 2.531 1.00 14.38 84 SER D O 1
ATOM 3819 N N . SER D 1 85 ? 20.503 31.380 0.741 1.00 14.76 85 SER D N 1
ATOM 3820 C CA . SER D 1 85 ? 20.331 32.639 1.459 1.00 14.43 85 SER D CA 1
ATOM 3821 C C . SER D 1 85 ? 19.042 33.396 1.158 1.00 18.14 85 SER D C 1
ATOM 3822 O O . SER D 1 85 ? 18.347 33.125 0.181 1.00 18.03 85 SER D O 1
ATOM 3825 N N . LEU D 1 86 ? 18.755 34.361 2.025 1.00 10.38 86 LEU D N 1
ATOM 3826 C CA . LEU D 1 86 ? 17.574 35.216 1.948 1.00 12.36 86 LEU D CA 1
ATOM 3827 C C . LEU D 1 86 ? 17.974 36.620 2.426 1.00 11.77 86 LEU D C 1
ATOM 3828 O O . LEU D 1 86 ? 18.687 36.769 3.422 1.00 14.29 86 LEU D O 1
ATOM 3833 N N . ARG D 1 87 ? 17.523 37.649 1.721 1.00 15.51 87 ARG D N 1
ATOM 3834 C CA . ARG D 1 87 ? 17.854 39.018 2.094 1.00 10.33 87 ARG D CA 1
ATOM 3835 C C . ARG D 1 87 ? 16.569 39.694 2.569 1.00 13.41 87 ARG D C 1
ATOM 3836 O O . ARG D 1 87 ? 15.559 39.700 1.865 1.00 17.86 87 ARG D O 1
ATOM 3852 N N . GLU D 1 89 ? 14.707 43.167 4.606 1.00 9.37 89 GLU D N 1
ATOM 3853 C CA . GLU D 1 89 ? 14.770 44.560 5.037 1.00 16.26 89 GLU D CA 1
ATOM 3854 C C . GLU D 1 89 ? 13.904 44.685 6.277 1.00 15.04 89 GLU D C 1
ATOM 3855 O O . GLU D 1 89 ? 12.789 44.163 6.318 1.00 10.64 89 GLU D O 1
ATOM 3861 N N . HIS D 1 90 ? 14.439 45.352 7.292 1.00 12.64 90 HIS D N 1
ATOM 3862 C CA . HIS D 1 90 ? 13.719 45.575 8.535 1.00 8.75 90 HIS D CA 1
ATOM 3863 C C . HIS D 1 90 ? 13.659 47.087 8.690 1.00 12.11 90 HIS D C 1
ATOM 3864 O O . HIS D 1 90 ? 14.652 47.779 8.466 1.00 8.17 90 HIS D O 1
ATOM 3871 N N . LEU D 1 91 ? 12.496 47.602 9.059 1.00 11.92 91 LEU D N 1
ATOM 3872 C CA . LEU D 1 91 ? 12.342 49.036 9.263 1.00 7.26 91 LEU D CA 1
ATOM 3873 C C . LEU D 1 91 ? 11.729 49.262 10.637 1.00 13.95 91 LEU D C 1
ATOM 3874 O O . LEU D 1 91 ? 10.698 48.668 10.970 1.00 16.11 91 LEU D O 1
ATOM 3879 N N . VAL D 1 92 ? 12.375 50.108 11.433 1.00 11.36 92 VAL D N 1
ATOM 3880 C CA . VAL D 1 92 ? 11.883 50.447 12.765 1.00 9.23 92 VAL D CA 1
ATOM 3881 C C . VAL D 1 92 ? 11.452 51.907 12.701 1.00 13.20 92 VAL D C 1
ATOM 3882 O O . VAL D 1 92 ? 12.214 52.761 12.250 1.00 14.51 92 VAL D O 1
ATOM 3886 N N . THR D 1 93 ? 10.229 52.195 13.126 1.00 11.43 93 THR D N 1
ATOM 3887 C CA . THR D 1 93 ? 9.750 53.574 13.113 1.00 15.39 93 THR D CA 1
ATOM 3888 C C . THR D 1 93 ? 9.452 53.980 14.546 1.00 14.59 93 THR D C 1
ATOM 3889 O O . THR D 1 93 ? 9.020 53.157 15.348 1.00 13.22 93 THR D O 1
ATOM 3893 N N . ALA D 1 94 ? 9.698 55.246 14.862 1.00 7.83 94 ALA D N 1
ATOM 3894 C CA . ALA D 1 94 ? 9.438 55.773 16.192 1.00 11.05 94 ALA D CA 1
ATOM 3895 C C . ALA D 1 94 ? 8.577 57.016 16.015 1.00 14.02 94 ALA D C 1
ATOM 3896 O O . ALA D 1 94 ? 8.990 57.974 15.365 1.00 13.13 94 ALA D O 1
ATOM 3898 N N . ASN D 1 95 ? 7.379 56.989 16.589 1.00 17.05 95 ASN D N 1
ATOM 3899 C CA . ASN D 1 95 ? 6.441 58.096 16.470 1.00 18.08 95 ASN D CA 1
ATOM 3900 C C . ASN D 1 95 ? 6.168 58.423 14.992 1.00 20.19 95 ASN D C 1
ATOM 3901 O O . ASN D 1 95 ? 6.092 59.583 14.594 1.00 20.07 95 ASN D O 1
ATOM 3906 N N . GLY D 1 96 ? 6.025 57.377 14.186 1.00 18.80 96 GLY D N 1
ATOM 3907 C CA . GLY D 1 96 ? 5.734 57.555 12.776 1.00 23.62 96 GLY D CA 1
ATOM 3908 C C . GLY D 1 96 ? 6.907 57.758 11.835 1.00 21.05 96 GLY D C 1
ATOM 3909 O O . GLY D 1 96 ? 6.758 57.543 10.635 1.00 30.19 96 GLY D O 1
ATOM 3910 N N . GLU D 1 97 ? 8.064 58.169 12.349 1.00 23.87 97 GLU D N 1
ATOM 3911 C CA . GLU D 1 97 ? 9.227 58.396 11.490 1.00 21.49 97 GLU D CA 1
ATOM 3912 C C . GLU D 1 97 ? 10.220 57.242 11.511 1.00 20.73 97 GLU D C 1
ATOM 3913 O O . GLU D 1 97 ? 10.375 56.564 12.526 1.00 18.90 97 GLU D O 1
ATOM 3919 N N . SER D 1 98 ? 10.889 57.026 10.379 1.00 13.39 98 SER D N 1
ATOM 3920 C CA . SER D 1 98 ? 11.881 55.958 10.243 1.00 16.28 98 SER D CA 1
ATOM 3921 C C . SER D 1 98 ? 13.032 56.184 11.209 1.00 17.19 98 SER D C 1
ATOM 3922 O O . SER D 1 98 ? 13.710 57.206 11.139 1.00 17.53 98 SER D O 1
ATOM 3925 N N . ALA D 1 99 ? 13.253 55.228 12.106 1.00 14.30 99 ALA D N 1
ATOM 3926 C CA . ALA D 1 99 ? 14.333 55.352 13.081 1.00 13.03 99 ALA D CA 1
ATOM 3927 C C . ALA D 1 99 ? 15.553 54.515 12.715 1.00 11.17 99 ALA D C 1
ATOM 3928 O O . ALA D 1 99 ? 16.686 54.904 13.002 1.00 13.06 99 ALA D O 1
ATOM 3930 N N . ALA D 1 100 ? 15.325 53.361 12.093 1.00 10.65 100 ALA D N 1
ATOM 3931 C CA . ALA D 1 100 ? 16.423 52.496 11.689 1.00 7.53 100 ALA D CA 1
ATOM 3932 C C . ALA D 1 100 ? 16.005 51.557 10.568 1.00 12.35 100 ALA D C 1
ATOM 3933 O O . ALA D 1 100 ? 14.846 51.155 10.482 1.00 8.49 100 ALA D O 1
ATOM 3935 N N . LYS D 1 101 ? 16.961 51.227 9.706 1.00 9.16 101 LYS D N 1
ATOM 3936 C CA . LYS D 1 101 ? 16.723 50.308 8.598 1.00 7.97 101 LYS D CA 1
ATOM 3937 C C . LYS D 1 101 ? 17.801 49.246 8.642 1.00 14.86 101 LYS D C 1
ATOM 3938 O O . LYS D 1 101 ? 18.991 49.560 8.713 1.00 11.37 101 LYS D O 1
ATOM 3944 N N . GLY D 1 102 ? 17.378 47.989 8.603 1.00 10.08 102 GLY D N 1
ATOM 3945 C CA . GLY D 1 102 ? 18.330 46.898 8.647 1.00 7.50 102 GLY D CA 1
ATOM 3946 C C . GLY D 1 102 ? 18.177 45.939 7.486 1.00 9.89 102 GLY D C 1
ATOM 3947 O O . GLY D 1 102 ? 17.073 45.502 7.175 1.00 13.01 102 GLY D O 1
ATOM 3948 N N . LEU D 1 103 ? 19.293 45.622 6.836 1.00 5.40 103 LEU D N 1
ATOM 3949 C CA . LEU D 1 103 ? 19.303 44.686 5.726 1.00 9.66 103 LEU D CA 1
ATOM 3950 C C . LEU D 1 103 ? 20.116 43.511 6.226 1.00 13.32 103 LEU D C 1
ATOM 3951 O O . LEU D 1 103 ? 21.297 43.655 6.554 1.00 8.39 103 LEU D O 1
ATOM 3956 N N . GLY D 1 104 ? 19.486 42.346 6.305 1.00 12.13 104 GLY D N 1
ATOM 3957 C CA . GLY D 1 104 ? 20.207 41.186 6.787 1.00 9.20 104 GLY D CA 1
ATOM 3958 C C . GLY D 1 104 ? 20.208 40.045 5.801 1.00 10.25 104 GLY D C 1
ATOM 3959 O O . GLY D 1 104 ? 19.347 39.958 4.927 1.00 7.89 104 GLY D O 1
ATOM 3960 N N . VAL D 1 105 ? 21.204 39.182 5.916 1.00 10.66 105 VAL D N 1
ATOM 3961 C CA . VAL D 1 105 ? 21.277 38.017 5.055 1.00 10.28 105 VAL D CA 1
ATOM 3962 C C . VAL D 1 105 ? 21.092 36.850 5.995 1.00 12.22 105 VAL D C 1
ATOM 3963 O O . VAL D 1 105 ? 21.829 36.717 6.984 1.00 11.23 105 VAL D O 1
ATOM 3967 N N . LEU D 1 106 ? 20.088 36.027 5.710 1.00 10.17 106 LEU D N 1
ATOM 3968 C CA . LEU D 1 106 ? 19.810 34.851 6.519 1.00 4.62 106 LEU D CA 1
ATOM 3969 C C . LEU D 1 106 ? 20.094 33.616 5.682 1.00 11.94 106 LEU D C 1
ATOM 3970 O O . LEU D 1 106 ? 19.796 33.583 4.486 1.00 10.27 106 LEU D O 1
ATOM 3975 N N . VAL D 1 107 ? 20.691 32.616 6.317 1.00 8.93 107 VAL D N 1
ATOM 3976 C CA . VAL D 1 107 ? 21.056 31.387 5.632 1.00 10.67 107 VAL D CA 1
ATOM 3977 C C . VAL D 1 107 ? 20.322 30.162 6.170 1.00 14.51 107 VAL D C 1
ATOM 3978 O O . VAL D 1 107 ? 20.284 29.920 7.380 1.00 12.24 107 VAL D O 1
ATOM 3982 N N . TRP D 1 108 ? 19.734 29.401 5.247 1.00 12.07 108 TRP D N 1
ATOM 3983 C CA . TRP D 1 108 ? 19.000 28.182 5.567 1.00 13.53 108 TRP D CA 1
ATOM 3984 C C . TRP D 1 108 ? 19.985 27.053 5.847 1.00 15.25 108 TRP D C 1
ATOM 3985 O O . TRP D 1 108 ? 20.882 26.794 5.041 1.00 16.51 108 TRP D O 1
ATOM 3996 N N . LEU D 1 109 ? 19.823 26.378 6.980 1.00 12.24 109 LEU D N 1
ATOM 3997 C CA . LEU D 1 109 ? 20.725 25.290 7.330 1.00 13.86 109 LEU D CA 1
ATOM 3998 C C . LEU D 1 109 ? 20.042 23.929 7.429 1.00 13.22 109 LEU D C 1
ATOM 3999 O O . LEU D 1 109 ? 18.881 23.818 7.806 1.00 18.33 109 LEU D O 1
ATOM 4004 N N . GLU D 1 110 ? 20.789 22.899 7.069 1.00 13.15 110 GLU D N 1
ATOM 4005 C CA . GLU D 1 110 ? 20.329 21.523 7.167 1.00 17.09 110 GLU D CA 1
ATOM 4006 C C . GLU D 1 110 ? 21.516 20.797 7.758 1.00 17.28 110 GLU D C 1
ATOM 4007 O O . GLU D 1 110 ? 22.624 20.852 7.210 1.00 14.34 110 GLU D O 1
ATOM 4013 N N . GLY D 1 111 ? 21.304 20.144 8.894 1.00 21.20 111 GLY D N 1
ATOM 4014 C CA . GLY D 1 111 ? 22.404 19.448 9.527 1.00 18.84 111 GLY D CA 1
ATOM 4015 C C . GLY D 1 111 ? 23.526 20.419 9.840 1.00 23.00 111 GLY D C 1
ATOM 4016 O O . GLY D 1 111 ? 24.701 20.068 9.761 1.00 24.10 111 GLY D O 1
ATOM 4017 N N . GLY D 1 112 ? 23.155 21.657 10.161 1.00 22.03 112 GLY D N 1
ATOM 4018 C CA . GLY D 1 112 ? 24.134 22.670 10.523 1.00 21.06 112 GLY D CA 1
ATOM 4019 C C . GLY D 1 112 ? 24.962 23.327 9.433 1.00 22.09 112 GLY D C 1
ATOM 4020 O O . GLY D 1 112 ? 25.855 24.116 9.731 1.00 22.39 112 GLY D O 1
ATOM 4021 N N . ARG D 1 113 ? 24.671 23.025 8.176 1.00 16.74 113 ARG D N 1
ATOM 4022 C CA . ARG D 1 113 ? 25.420 23.602 7.070 1.00 21.23 113 ARG D CA 1
ATOM 4023 C C . ARG D 1 113 ? 24.463 24.277 6.090 1.00 18.12 113 ARG D C 1
ATOM 4024 O O . ARG D 1 113 ? 23.293 23.901 5.993 1.00 17.00 113 ARG D O 1
ATOM 4032 N N . PRO D 1 114 ? 24.938 25.300 5.363 1.00 16.70 114 PRO D N 1
ATOM 4033 C CA . PRO D 1 114 ? 24.032 25.948 4.416 1.00 12.47 114 PRO D CA 1
ATOM 4034 C C . PRO D 1 114 ? 23.508 24.901 3.437 1.00 17.28 114 PRO D C 1
ATOM 4035 O O . PRO D 1 114 ? 24.262 24.034 2.991 1.00 17.21 114 PRO D O 1
ATOM 4039 N N . ALA D 1 115 ? 22.218 24.965 3.129 1.00 15.76 115 ALA D N 1
ATOM 4040 C CA . ALA D 1 115 ? 21.609 24.027 2.193 1.00 16.36 115 ALA D CA 1
ATOM 4041 C C . ALA D 1 115 ? 20.577 24.787 1.370 1.00 15.98 115 ALA D C 1
ATOM 4042 O O . ALA D 1 115 ? 20.100 25.846 1.781 1.00 12.45 115 ALA D O 1
ATOM 4044 N N . PRO D 1 116 ? 20.209 24.254 0.196 1.00 17.85 116 PRO D N 1
ATOM 4045 C CA . PRO D 1 116 ? 19.233 24.895 -0.685 1.00 15.66 116 PRO D CA 1
ATOM 4046 C C . PRO D 1 116 ? 17.934 25.299 0.005 1.00 20.41 116 PRO D C 1
ATOM 4047 O O . PRO D 1 116 ? 17.283 24.483 0.659 1.00 19.60 116 PRO D O 1
ATOM 4051 N N . LEU D 1 117 ? 17.559 26.563 -0.152 1.00 16.25 117 LEU D N 1
ATOM 4052 C CA . LEU D 1 117 ? 16.333 27.068 0.442 1.00 21.93 117 LEU D CA 1
ATOM 4053 C C . LEU D 1 117 ? 15.177 26.257 -0.140 1.00 25.45 117 LEU D C 1
ATOM 4054 O O . LEU D 1 117 ? 14.929 26.294 -1.343 1.00 23.32 117 LEU D O 1
ATOM 4059 N N . PRO D 1 118 ? 14.459 25.506 0.713 1.00 23.33 118 PRO D N 1
ATOM 4060 C CA . PRO D 1 118 ? 13.328 24.668 0.309 1.00 26.12 118 PRO D CA 1
ATOM 4061 C C . PRO D 1 118 ? 12.244 25.308 -0.540 1.00 27.32 118 PRO D C 1
ATOM 4062 O O . PRO D 1 118 ? 11.846 26.462 -0.346 1.00 19.57 118 PRO D O 1
ATOM 4066 N N . GLU D 1 119 ? 11.771 24.500 -1.478 1.00 26.40 119 GLU D N 1
ATOM 4067 C CA . GLU D 1 119 ? 10.722 24.842 -2.415 1.00 26.39 119 GLU D CA 1
ATOM 4068 C C . GLU D 1 119 ? 9.537 25.443 -1.671 1.00 22.80 119 GLU D C 1
ATOM 4069 O O . GLU D 1 119 ? 8.997 26.475 -2.065 1.00 20.91 119 GLU D O 1
ATOM 4075 N N . ALA D 1 120 ? 9.149 24.794 -0.580 1.00 20.97 120 ALA D N 1
ATOM 4076 C CA . ALA D 1 120 ? 8.006 25.227 0.212 1.00 20.62 120 ALA D CA 1
ATOM 4077 C C . ALA D 1 120 ? 8.152 26.609 0.847 1.00 18.68 120 ALA D C 1
ATOM 4078 O O . ALA D 1 120 ? 7.194 27.376 0.886 1.00 23.00 120 ALA D O 1
ATOM 4080 N N . ILE D 1 121 ? 9.341 26.928 1.347 1.00 22.78 121 ILE D N 1
ATOM 4081 C CA . ILE D 1 121 ? 9.551 28.231 1.977 1.00 21.21 121 ILE D CA 1
ATOM 4082 C C . ILE D 1 121 ? 9.504 29.357 0.954 1.00 15.80 121 ILE D C 1
ATOM 4083 O O . ILE D 1 121 ? 8.998 30.435 1.243 1.00 19.25 121 ILE D O 1
ATOM 4088 N N . ARG D 1 122 ? 10.042 29.107 -0.239 1.00 13.63 122 ARG D N 1
ATOM 4089 C CA . ARG D 1 122 ? 10.033 30.114 -1.302 1.00 20.96 122 ARG D CA 1
ATOM 4090 C C . ARG D 1 122 ? 8.594 30.458 -1.679 1.00 16.96 122 ARG D C 1
ATOM 4091 O O . ARG D 1 122 ? 8.263 31.619 -1.900 1.00 17.63 122 ARG D O 1
ATOM 4099 N N . GLU D 1 123 ? 7.749 29.433 -1.752 1.00 17.24 123 GLU D N 1
ATOM 4100 C CA . GLU D 1 123 ? 6.339 29.594 -2.098 1.00 24.38 123 GLU D CA 1
A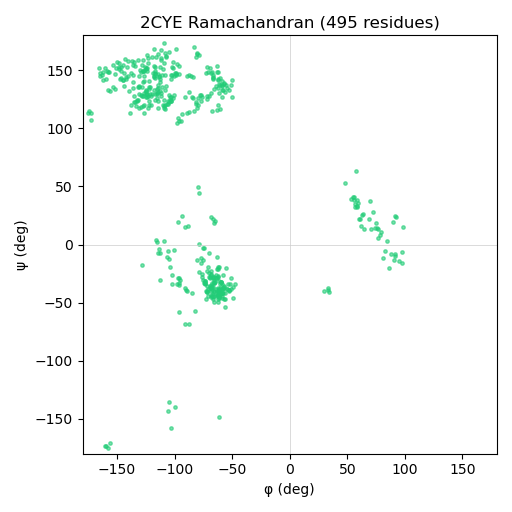TOM 4101 C C . GLU D 1 123 ? 5.589 30.440 -1.073 1.00 17.95 123 GLU D C 1
ATOM 4102 O O . GLU D 1 123 ? 4.797 31.299 -1.437 1.00 19.67 123 GLU D O 1
ATOM 4108 N N . ARG D 1 124 ? 5.840 30.199 0.209 1.00 20.00 124 ARG D N 1
ATOM 4109 C CA . ARG D 1 124 ? 5.172 30.967 1.255 1.00 18.80 124 ARG D CA 1
ATOM 4110 C C . ARG D 1 124 ? 5.653 32.413 1.257 1.00 21.59 124 ARG D C 1
ATOM 4111 O O . ARG D 1 124 ? 4.853 33.336 1.442 1.00 20.18 124 ARG D O 1
ATOM 4119 N N . ILE D 1 125 ? 6.954 32.611 1.042 1.00 16.22 125 ILE D N 1
ATOM 4120 C CA . ILE D 1 125 ? 7.511 33.962 1.003 1.00 13.88 125 ILE D CA 1
ATOM 4121 C C . ILE D 1 125 ? 6.734 34.720 -0.054 1.00 22.46 125 ILE D C 1
ATOM 4122 O O . ILE D 1 125 ? 6.202 35.803 0.201 1.00 17.29 125 ILE D O 1
ATOM 4127 N N . ARG D 1 126 ? 6.667 34.163 -1.255 1.00 22.03 126 ARG D N 1
ATOM 4128 C CA . ARG D 1 126 ? 5.879 34.827 -2.272 1.00 31.88 126 ARG D CA 1
ATOM 4129 C C . ARG D 1 126 ? 4.475 34.543 -1.783 1.00 29.12 126 ARG D C 1
ATOM 4130 O O . ARG D 1 126 ? 4.235 33.500 -1.177 1.00 34.49 126 ARG D O 1
ATOM 4138 N N . ALA D 1 127 ? 3.559 35.469 -2.025 1.00 34.37 127 ALA D N 1
ATOM 4139 C CA . ALA D 1 127 ? 2.182 35.329 -1.562 1.00 34.00 127 ALA D CA 1
ATOM 4140 C C . ALA D 1 127 ? 2.097 35.947 -0.173 1.00 36.78 127 ALA D C 1
ATOM 4141 O O . ALA D 1 127 ? 3.001 35.783 0.646 1.00 17.32 127 ALA D O 1
#